Protein AF-0000000086882515 (afdb_homodimer)

Sequence (528 aa):
MVYIVIAMYSEALPIIKNFNLKKENNVYIGENIRLIITGIGKINSAIETTKLLMKYKPKENDIIINLGTCGTKLKKYKDGDIFLCNKILDHDSKKIYYLDMLLSTEFKEGSIETFSKVVTEKNEVKENLVDMESSGFYKAAINFFEQHKIFLLKIVSDHLTDDISKEEIIDFIEMNIEKIKNFIDKVKNIEIKEIFTKEEKIYIEKICEDLNFSVTQKRKIINTFKYSKLKNGKIFKLPNLIDIPKNKVERKKIFEKLEQELLKMVYIVIAMYSEALPIIKNFNLKKENNVYIGENIRLIITGIGKINSAIETTKLLMKYKPKENDIIINLGTCGTKLKKYKDGDIFLCNKILDHDSKKIYYLDMLLSTEFKEGSIETFSKVVTEKNEVKENLVDMESSGFYKAAINFFEQHKIFLLKIVSDHLTDDISKEEIIDFIEMNIEKIKNFIDKVKNIEIKEIFTKEEKIYIEKICEDLNFSVTQKRKIINTFKYSKLKNGKIFKLPNLIDIPKNKVERKKIFEKLEQELLK

Organism: NCBI:txid2108365

Foldseek 3Di:
DEEEEEADPLLCVLVCVVQVFDDDPQWTDHPQYIYHHQHFAAQSLLVVLLVSCVVPPDDQLYFYEYEFAWAFQDPVDDFLAKEKEAKEAELPVRDIDGAADLDDAPHHYWYEYAYGDQFQDPVSDDTGIYGGHVVSNCVNCVVRYPRHRYIYMYGYHYNSDPDGDSNSRNVSSNVCVVSVVVVVVVSSVVSVPPLDDPVRVVVLVVLCVLLVDDPVLSVVLVVLQSSLCSVVVHGDDDPCPVPSDPDNVVSVVVSVVSSVVSVD/DEEEEEADPLLCVLVCVVQVFDDDPQWTDHPQYIYHHQHFAAQSLLVVLLVSCVVPPDDQLYFYEYEFAWAFQDPVDDFLAKEKEAKEAELPVRDIDGAADLDDAPHHYWYEYAYGDQFQDPVSDDTGIYGGHVVSNCVNCVVRYPRHRYIYMYGYHYNSDPDGDSVSRNVSSNVCVVSVVVVVVVSSVVSVPPLADPVRVVVLVVLCVLLVDDPVLSVVLVVLQSSLCSVVVHGDDDPCPVPSDPDNVVSVVVSVVSSVVSVD

Nearest PDB structures (foldseek):
  4qas-assembly1_B-2  TM=7.406E-01  e=3.221E-10  Chlamydia trachomatis L2/434/Bu
  4qfb-assembly3_B  TM=7.613E-01  e=2.686E-09  Chlamydia trachomatis L2/434/Bu
  4qaq-assembly1_B  TM=6.956E-01  e=1.984E-09  Chlamydia trachomatis L2/434/Bu
  4qaq-assembly1_A  TM=7.436E-01  e=1.222E-08  Chlamydia trachomatis L2/434/Bu
  4qat-assembly1_A  TM=7.383E-01  e=1.298E-08  Chlamydia trachomatis L2/434/Bu

InterPro domains:
  IPR000845 Nucleoside phosphorylase domain [PF01048] (24-93)
  IPR035994 Nucleoside phosphorylase superfamily [G3DSA:3.40.50.1580] (1-190)
  IPR035994 Nucleoside phosphorylase superfamily [SSF53167] (4-165)
  IPR049539 Spore photoproduct lyase [PTHR37822] (1-123)

Solvent-accessible surface area (backbone atoms only — not comparable to full-atom values): 28092 Å² total; per-residue (Å²): 84,37,37,37,42,24,40,42,65,48,58,39,47,49,53,36,64,75,59,61,41,42,82,54,95,80,29,31,39,36,96,53,36,43,34,37,67,35,38,80,32,23,59,38,20,11,32,44,49,37,51,53,43,69,72,68,51,75,55,91,80,32,38,39,33,40,42,44,66,26,29,23,77,53,80,89,61,51,73,46,44,49,28,42,43,40,32,36,33,27,63,73,58,66,48,75,47,78,39,58,75,67,65,92,62,93,51,45,72,41,34,32,27,20,34,63,54,90,65,65,58,63,88,79,58,86,48,57,26,35,38,33,32,61,50,23,35,48,65,31,46,56,78,76,39,60,59,79,37,46,45,40,41,38,25,29,65,37,70,32,58,94,75,76,50,60,64,57,44,29,49,39,47,49,76,42,44,66,62,50,52,50,48,54,52,50,56,58,47,50,75,67,47,66,81,50,47,77,68,48,43,50,50,51,49,48,52,35,60,66,54,62,50,50,75,68,48,41,53,51,50,51,50,38,43,47,48,18,20,55,69,66,70,43,65,81,75,73,73,84,64,73,72,61,63,91,47,72,71,53,38,51,52,48,50,53,48,48,53,53,60,36,72,99,83,36,36,38,43,24,41,41,66,47,58,39,46,49,54,36,62,75,60,62,40,42,81,54,96,78,28,30,40,36,95,54,35,42,33,37,68,36,38,81,30,24,58,36,21,12,32,45,48,36,51,52,44,70,72,68,53,76,56,91,80,32,36,38,33,42,44,42,68,23,27,23,77,53,80,89,61,51,75,45,44,50,28,41,41,38,33,38,34,27,63,73,60,64,48,75,47,78,40,57,75,67,66,92,64,94,51,46,73,39,35,32,27,21,32,64,55,91,65,62,58,63,87,78,59,85,48,56,25,35,40,32,31,60,51,23,36,49,65,31,46,57,77,75,40,58,59,79,37,45,45,39,40,36,27,29,66,37,69,33,58,92,76,74,51,61,66,55,45,29,49,39,46,51,77,39,43,66,61,51,53,50,48,54,51,49,54,56,47,51,74,66,47,66,82,50,47,73,67,48,45,51,51,51,50,48,51,36,59,65,53,61,50,49,75,68,50,40,52,51,50,52,50,38,43,49,48,18,21,56,69,66,72,43,65,79,75,72,82,77,67,72,70,62,61,90,46,73,70,53,39,54,51,49,50,52,48,49,53,53,59,35,70,100

pLDDT: mean 86.62, std 15.32, range [45.28, 98.94]

Secondary structure (DSSP, 8-state):
-EEEEES-HHHHHHHHHHTT-EEETTEEE-SSEEEEE--SSHHHHHHHHHHHHHHH---TT-EEEEEEEEEES-TTS-TT-EEEEEEEEETTT--EEE----S--SSEEEEEEE-SS----GGG--SSEEESSHHHHHHHHTTTS-GGGEEEEEEEEESS-S---HHHHHHHHHHTHHHHHHHHHHHHHHHHS-SS-HHHHHHHHHHHHHTT--HHHHHHHHHHHHHHHHHHSS----S-TTS--SSHHHHHHHHHHHHHHHT-/-EEEEES-HHHHHHHHHHTT-EEETTEEE-SSEEEEE--SSHHHHHHHHHHHHHHH---TT-EEEEEEEEEES-TTS-TT-EEEEEEEEETTT--EEE----S--SSEEEEEEE-SS----GGG--SSEEESSHHHHHHHHTTTS-GGGEEEEEEEEESS-S---HHHHHHHHHHTHHHHHHHHHHHHHHHHS-SS-HHHHHHHHHHHHHTT--HHHHHHHHHHHHHHHHHHSS----SSTTS--SSHHHHHHHHHHHHHHHT-

Radius of gyration: 26.42 Å; Cα contacts (8 Å, |Δi|>4): 941; chains: 2; bounding box: 51×74×66 Å

Structure (mmCIF, N/CA/C/O backbone):
data_AF-0000000086882515-model_v1
#
loop_
_entity.id
_entity.type
_entity.pdbx_description
1 polymer 'Nucleoside phosphorylase domain-containing protein'
#
loop_
_atom_site.group_PDB
_atom_site.id
_atom_site.type_symbol
_atom_site.label_atom_id
_atom_site.label_alt_id
_atom_site.label_comp_id
_atom_site.label_asym_id
_atom_site.label_entity_id
_atom_site.label_seq_id
_atom_site.pdbx_PDB_ins_code
_atom_site.Cartn_x
_atom_site.Cartn_y
_atom_site.Cartn_z
_atom_site.occupancy
_atom_site.B_iso_or_equiv
_atom_site.auth_seq_id
_atom_site.auth_comp_id
_atom_site.auth_asym_id
_atom_site.auth_atom_id
_atom_site.pdbx_PDB_model_num
ATOM 1 N N . MET A 1 1 ? -13.305 -19.844 -1.964 1 94.62 1 MET A N 1
ATOM 2 C CA . MET A 1 1 ? -13.094 -18.781 -2.951 1 94.62 1 MET A CA 1
ATOM 3 C C . MET A 1 1 ? -11.609 -18.609 -3.246 1 94.62 1 MET A C 1
ATOM 5 O O . MET A 1 1 ? -10.766 -18.875 -2.389 1 94.62 1 MET A O 1
ATOM 9 N N . VAL A 1 2 ? -11.32 -18.312 -4.457 1 97.69 2 VAL A N 1
ATOM 10 C CA . VAL A 1 2 ? -9.961 -18 -4.871 1 97.69 2 VAL A CA 1
ATOM 11 C C . VAL A 1 2 ? -9.867 -16.531 -5.266 1 97.69 2 VAL A C 1
ATOM 13 O O . VAL A 1 2 ? -10.594 -16.078 -6.156 1 97.69 2 VAL A O 1
ATOM 16 N N . TYR A 1 3 ? -9 -15.836 -4.59 1 98.75 3 TYR A N 1
ATOM 17 C CA . TYR A 1 3 ? -8.711 -14.453 -4.957 1 98.75 3 TYR A CA 1
ATOM 18 C C . TYR A 1 3 ? -7.465 -14.375 -5.828 1 98.75 3 TYR A C 1
ATOM 20 O O . TYR A 1 3 ? -6.441 -14.992 -5.516 1 98.75 3 TYR A O 1
ATOM 28 N N . ILE A 1 4 ? -7.566 -13.695 -6.91 1 98.88 4 ILE A N 1
ATOM 29 C CA . ILE A 1 4 ? -6.438 -13.547 -7.824 1 98.88 4 ILE A CA 1
ATOM 30 C C . ILE A 1 4 ? -6.121 -12.07 -8.016 1 98.88 4 ILE A C 1
ATOM 32 O O . ILE A 1 4 ? -7.008 -11.273 -8.336 1 98.88 4 ILE A O 1
ATOM 36 N N . VAL A 1 5 ? -4.879 -11.672 -7.844 1 98.94 5 VAL A N 1
ATOM 37 C CA . VAL A 1 5 ? -4.41 -10.289 -7.961 1 98.94 5 VAL A CA 1
ATOM 38 C C . VAL A 1 5 ? -3.402 -10.188 -9.102 1 98.94 5 VAL A C 1
ATOM 40 O O . VAL A 1 5 ? -2.365 -10.852 -9.086 1 98.94 5 VAL A O 1
ATOM 43 N N . ILE A 1 6 ? -3.713 -9.367 -10.078 1 98.94 6 ILE A N 1
ATOM 44 C CA . ILE A 1 6 ? -2.904 -9.234 -11.281 1 98.94 6 ILE A CA 1
ATOM 45 C C . ILE A 1 6 ? -2.67 -7.758 -11.586 1 98.94 6 ILE A C 1
ATOM 47 O O . ILE A 1 6 ? -3.537 -6.922 -11.328 1 98.94 6 ILE A O 1
ATOM 51 N N . ALA A 1 7 ? -1.502 -7.445 -12.164 1 98.69 7 ALA A N 1
ATOM 52 C CA . ALA A 1 7 ? -1.146 -6.039 -12.328 1 98.69 7 ALA A CA 1
ATOM 53 C C . ALA A 1 7 ? -1.688 -5.488 -13.641 1 98.69 7 ALA A C 1
ATOM 55 O O . ALA A 1 7 ? -2.186 -4.363 -13.695 1 98.69 7 ALA A O 1
ATOM 56 N N . MET A 1 8 ? -1.694 -6.277 -14.672 1 98.38 8 MET A N 1
ATOM 57 C CA . MET A 1 8 ? -1.971 -5.746 -16 1 98.38 8 MET A CA 1
ATOM 58 C C . MET A 1 8 ? -3.129 -6.492 -16.656 1 98.38 8 MET A C 1
ATOM 60 O O . MET A 1 8 ? -3.256 -7.707 -16.516 1 98.38 8 MET A O 1
ATOM 64 N N . TYR A 1 9 ? -3.828 -5.793 -17.469 1 98.38 9 TYR A N 1
ATOM 65 C CA . TYR A 1 9 ? -4.945 -6.402 -18.188 1 98.38 9 TYR A CA 1
ATOM 66 C C . TYR A 1 9 ? -4.465 -7.516 -19.109 1 98.38 9 TYR A C 1
ATOM 68 O O . TYR A 1 9 ? -5.117 -8.555 -19.219 1 98.38 9 TYR A O 1
ATOM 76 N N . SER A 1 10 ? -3.379 -7.301 -19.812 1 98.62 10 SER A N 1
ATOM 77 C CA . SER A 1 10 ? -2.828 -8.32 -20.703 1 98.62 10 SER A CA 1
ATOM 78 C C . SER A 1 10 ? -2.555 -9.617 -19.938 1 98.62 10 SER A C 1
ATOM 80 O O . SER A 1 10 ? -2.658 -10.703 -20.516 1 98.62 10 SER A O 1
ATOM 82 N N . GLU A 1 11 ? -2.174 -9.508 -18.688 1 98.62 11 GLU A N 1
ATOM 83 C CA . GLU A 1 11 ? -1.968 -10.68 -17.844 1 98.62 11 GLU A CA 1
ATOM 84 C C . GLU A 1 11 ? -3.297 -11.312 -17.438 1 98.62 11 GLU A C 1
ATOM 86 O O . GLU A 1 11 ? -3.4 -12.539 -17.328 1 98.62 11 GLU A O 1
ATOM 91 N N . ALA A 1 12 ? -4.262 -10.516 -17.234 1 98.81 12 ALA A N 1
ATOM 92 C CA . ALA A 1 12 ? -5.543 -10.945 -16.688 1 98.81 12 ALA A CA 1
ATOM 93 C C . ALA A 1 12 ? -6.43 -11.562 -17.766 1 98.81 12 ALA A C 1
ATOM 95 O O . ALA A 1 12 ? -7.254 -12.43 -17.484 1 98.81 12 ALA A O 1
ATOM 96 N N . LEU A 1 13 ? -6.254 -11.1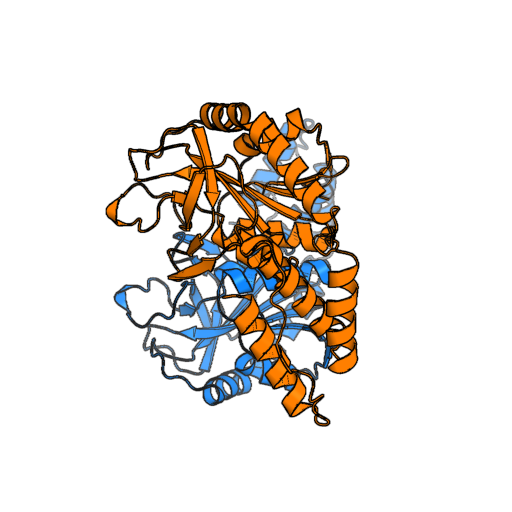48 -18.969 1 98.69 13 LEU A N 1
ATOM 97 C CA . LEU A 1 13 ? -7.164 -11.469 -20.062 1 98.69 13 LEU A CA 1
ATOM 98 C C . LEU A 1 13 ? -7.316 -12.977 -20.219 1 98.69 13 LEU A C 1
ATOM 100 O O . LEU A 1 13 ? -8.438 -13.492 -20.25 1 98.69 13 LEU A O 1
ATOM 104 N N . PRO A 1 14 ? -6.219 -13.734 -20.328 1 98.75 14 PRO A N 1
ATOM 105 C CA . PRO A 1 14 ? -6.379 -15.188 -20.453 1 98.75 14 PRO A CA 1
ATOM 106 C C . PRO A 1 14 ? -7.121 -15.805 -19.281 1 98.75 14 PRO A C 1
ATOM 108 O O . PRO A 1 14 ? -7.867 -16.781 -19.453 1 98.75 14 PRO A O 1
ATOM 111 N N . ILE A 1 15 ? -6.91 -15.273 -18.094 1 98.75 15 ILE A N 1
ATOM 112 C CA . ILE A 1 15 ? -7.574 -15.789 -16.891 1 98.75 15 ILE A CA 1
ATOM 113 C C . ILE A 1 15 ? -9.07 -15.484 -16.969 1 98.75 15 ILE A C 1
ATOM 115 O O . ILE A 1 15 ? -9.898 -16.359 -16.719 1 98.75 15 ILE A O 1
ATOM 119 N N . ILE A 1 16 ? -9.367 -14.25 -17.266 1 98.75 16 ILE A N 1
ATOM 120 C CA . ILE A 1 16 ? -10.75 -13.797 -17.375 1 98.75 16 ILE A CA 1
ATOM 121 C C . ILE A 1 16 ? -11.5 -14.68 -18.359 1 98.75 16 ILE A C 1
ATOM 123 O O . ILE A 1 16 ? -12.609 -15.148 -18.078 1 98.75 16 ILE A O 1
ATOM 127 N N . LYS A 1 17 ? -10.906 -14.922 -19.5 1 98.44 17 LYS A N 1
ATOM 128 C CA . LYS A 1 17 ? -11.539 -15.695 -20.562 1 98.44 17 LYS A CA 1
ATOM 129 C C . LYS A 1 17 ? -11.719 -17.156 -20.156 1 98.44 17 LYS A C 1
ATOM 131 O O . LYS A 1 17 ? -12.805 -17.719 -20.281 1 98.44 17 LYS A O 1
ATOM 136 N N . ASN A 1 18 ? -10.742 -17.75 -19.641 1 98 18 ASN A N 1
ATOM 137 C CA . ASN A 1 18 ? -10.734 -19.188 -19.391 1 98 18 ASN A CA 1
ATOM 138 C C . ASN A 1 18 ? -11.555 -19.547 -18.156 1 98 18 ASN A C 1
ATOM 140 O O . ASN A 1 18 ? -12.023 -20.688 -18.047 1 98 18 ASN A O 1
ATOM 144 N N . PHE A 1 19 ? -11.727 -18.609 -17.266 1 97.81 19 PHE A N 1
ATOM 145 C CA . PHE A 1 19 ? -12.539 -18.859 -16.078 1 97.81 19 PHE A CA 1
ATOM 146 C C . PHE A 1 19 ? -13.906 -18.203 -16.219 1 97.81 19 PHE A C 1
ATOM 148 O O . PHE A 1 19 ? -14.688 -18.188 -15.258 1 97.81 19 PHE A O 1
ATOM 155 N N . ASN A 1 20 ? -14.188 -17.594 -17.328 1 97.81 20 ASN A N 1
ATOM 156 C CA . ASN A 1 20 ? -15.469 -16.969 -17.641 1 97.81 20 ASN A CA 1
ATOM 157 C C . ASN A 1 20 ? -15.852 -15.945 -16.578 1 97.81 20 ASN A C 1
ATOM 159 O O . ASN A 1 20 ? -16.969 -15.992 -16.031 1 97.81 20 ASN A O 1
ATOM 163 N N . LEU A 1 21 ? -15 -15.023 -16.328 1 98.56 21 LEU A N 1
ATOM 164 C CA . LEU A 1 21 ? -15.25 -14 -15.312 1 98.56 21 LEU A CA 1
ATOM 165 C C . LEU A 1 21 ? -15.977 -12.805 -15.914 1 98.56 21 LEU A C 1
ATOM 167 O O . LEU A 1 21 ? -15.742 -12.445 -17.078 1 98.56 21 LEU A O 1
ATOM 171 N N . LYS A 1 22 ? -16.766 -12.156 -15.086 1 98.38 22 LYS A N 1
ATOM 172 C CA . LYS A 1 22 ? -17.5 -10.961 -15.484 1 98.38 22 LYS A CA 1
ATOM 173 C C . LYS A 1 22 ? -17.125 -9.758 -14.625 1 98.38 22 LYS A C 1
ATOM 175 O O . LYS A 1 22 ? -17 -9.883 -13.398 1 98.38 22 LYS A O 1
ATOM 180 N N . LYS A 1 23 ? -16.984 -8.68 -15.273 1 97.75 23 LYS A N 1
ATOM 181 C CA . LYS A 1 23 ? -16.578 -7.477 -14.562 1 97.75 23 LYS A CA 1
ATOM 182 C C . LYS A 1 23 ? -17.75 -6.863 -13.797 1 97.75 23 LYS A C 1
ATOM 184 O O . LYS A 1 23 ? -18.812 -6.621 -14.367 1 97.75 23 LYS A O 1
ATOM 189 N N . GLU A 1 24 ? -17.578 -6.688 -12.516 1 95.56 24 GLU A N 1
ATOM 190 C CA . GLU A 1 24 ? -18.516 -5.98 -11.648 1 95.56 24 GLU A CA 1
ATOM 191 C C . GLU A 1 24 ? -17.781 -5 -10.734 1 95.56 24 GLU A C 1
ATOM 193 O O . GLU A 1 24 ? -17.047 -5.41 -9.836 1 95.56 24 GLU A O 1
ATOM 198 N N . ASN A 1 25 ? -18 -3.717 -10.789 1 91.19 25 ASN A N 1
ATOM 199 C CA . ASN A 1 25 ? -17.406 -2.688 -9.945 1 91.19 25 ASN A CA 1
ATOM 200 C C . ASN A 1 25 ? -15.883 -2.842 -9.859 1 91.19 25 ASN A C 1
ATOM 202 O O . ASN A 1 25 ? -15.32 -2.869 -8.766 1 91.19 25 ASN A O 1
ATOM 206 N N . ASN A 1 26 ? -15.156 -3.098 -10.867 1 93.56 26 ASN A N 1
ATOM 207 C CA . ASN A 1 26 ? -13.703 -3.121 -11.023 1 93.56 26 ASN A CA 1
ATOM 208 C C . ASN A 1 26 ? -13.117 -4.461 -10.594 1 93.56 26 ASN A C 1
ATOM 210 O O . ASN A 1 26 ? -11.906 -4.582 -10.414 1 93.56 26 ASN A O 1
ATOM 214 N N . VAL A 1 27 ? -14.023 -5.371 -10.289 1 98.38 27 VAL A N 1
ATOM 215 C CA . VAL A 1 27 ? -13.586 -6.727 -9.953 1 98.38 27 VAL A CA 1
ATOM 216 C C . VAL A 1 27 ? -14.188 -7.719 -10.945 1 98.38 27 VAL A C 1
ATOM 218 O O . VAL A 1 27 ? -15.352 -7.578 -11.352 1 98.38 27 VAL A O 1
ATOM 221 N N . TYR A 1 28 ? -13.398 -8.672 -11.383 1 98.81 28 TYR A N 1
ATOM 222 C CA . TYR A 1 28 ? -13.898 -9.75 -12.227 1 98.81 28 TYR A CA 1
ATOM 223 C C . TYR A 1 28 ? -14.367 -10.93 -11.391 1 98.81 28 TYR A C 1
ATOM 225 O O . TYR A 1 28 ? -13.602 -11.477 -10.586 1 98.81 28 TYR A O 1
ATOM 233 N N . ILE A 1 29 ? -15.57 -11.273 -11.609 1 98.5 29 ILE A N 1
ATOM 234 C CA . ILE A 1 29 ? -16.219 -12.227 -10.719 1 98.5 29 ILE A CA 1
ATOM 235 C C . ILE A 1 29 ? -16.578 -13.492 -11.484 1 98.5 29 ILE A C 1
ATOM 237 O O . ILE A 1 29 ? -17.156 -13.43 -12.57 1 98.5 29 ILE A O 1
ATOM 241 N N . GLY A 1 30 ? -16.172 -14.602 -10.953 1 97.56 30 GLY A N 1
ATOM 242 C CA . GLY A 1 30 ? -16.609 -15.922 -11.359 1 97.56 30 GLY A CA 1
ATOM 243 C C . GLY A 1 30 ? -17.297 -16.688 -10.234 1 97.56 30 GLY A C 1
ATOM 244 O O . GLY A 1 30 ? -17.641 -16.109 -9.203 1 97.56 30 GLY A O 1
ATOM 245 N N . GLU A 1 31 ? -17.641 -17.922 -10.398 1 93.88 31 GLU A N 1
ATOM 246 C CA . GLU A 1 31 ? -18.312 -18.719 -9.375 1 93.88 31 GLU A CA 1
ATOM 247 C C . GLU A 1 31 ? -17.484 -18.797 -8.094 1 93.88 31 GLU A C 1
ATOM 249 O O . GLU A 1 31 ? -18 -18.531 -7.008 1 93.88 31 GLU A O 1
ATOM 254 N N . ASN A 1 32 ? -16.281 -19.062 -8.219 1 95.19 32 ASN A N 1
ATOM 255 C CA . ASN A 1 32 ? -15.422 -19.203 -7.043 1 95.19 32 ASN A CA 1
ATOM 256 C C . ASN A 1 32 ? -14.133 -18.406 -7.188 1 95.19 32 ASN A C 1
ATOM 258 O O . ASN A 1 32 ? -13.102 -18.766 -6.609 1 95.19 32 ASN A O 1
ATOM 262 N N . ILE A 1 33 ? -14.195 -17.359 -8.008 1 98.12 33 ILE A N 1
ATOM 263 C CA . ILE A 1 33 ? -12.992 -16.578 -8.25 1 98.12 33 ILE A CA 1
ATOM 264 C C . ILE A 1 33 ? -13.32 -15.086 -8.156 1 98.12 33 ILE A C 1
ATOM 266 O O . ILE A 1 33 ? -14.352 -14.633 -8.664 1 98.12 33 ILE A O 1
ATOM 270 N N . ARG A 1 34 ? -12.555 -14.328 -7.473 1 98.75 34 ARG A N 1
ATOM 271 C CA . ARG A 1 34 ? -12.516 -12.867 -7.5 1 98.75 34 ARG A CA 1
ATOM 272 C C . ARG A 1 34 ? -11.156 -12.367 -7.969 1 98.75 34 ARG A C 1
ATOM 274 O O . ARG A 1 34 ? -10.133 -12.648 -7.344 1 98.75 34 ARG A O 1
ATOM 281 N N . LEU A 1 35 ? -11.148 -11.672 -9.094 1 98.88 35 LEU A N 1
ATOM 282 C CA . LEU A 1 35 ? -9.906 -11.195 -9.695 1 98.88 35 LEU A CA 1
ATOM 283 C C . LEU A 1 35 ? -9.883 -9.672 -9.766 1 98.88 35 LEU A C 1
ATOM 285 O O . LEU A 1 35 ? -10.875 -9.047 -10.156 1 98.88 35 LEU A O 1
ATOM 289 N N . ILE A 1 36 ? -8.812 -9.078 -9.391 1 98.88 36 ILE A N 1
ATOM 290 C CA . ILE A 1 36 ? -8.664 -7.633 -9.492 1 98.88 36 ILE A CA 1
ATOM 291 C C . ILE A 1 36 ? -7.398 -7.297 -10.273 1 98.88 36 ILE A C 1
ATOM 293 O O . ILE A 1 36 ? -6.387 -7.992 -10.164 1 98.88 36 ILE A O 1
ATOM 297 N N . ILE A 1 37 ? -7.473 -6.293 -11.055 1 98.81 37 ILE A N 1
ATOM 298 C CA . ILE A 1 37 ? -6.324 -5.711 -11.742 1 98.81 37 ILE A CA 1
ATOM 299 C C . ILE A 1 37 ? -5.832 -4.484 -10.977 1 98.81 37 ILE A C 1
ATOM 301 O O . ILE A 1 37 ? -6.566 -3.506 -10.828 1 98.81 37 ILE A O 1
ATOM 305 N N . THR A 1 38 ? -4.594 -4.508 -10.578 1 98.56 38 THR A N 1
ATOM 306 C CA . THR A 1 38 ? -4.137 -3.545 -9.586 1 98.56 38 THR A CA 1
ATOM 307 C C . THR A 1 38 ? -3.424 -2.373 -10.258 1 98.56 38 THR A C 1
ATOM 309 O O . THR A 1 38 ? -3.258 -1.312 -9.648 1 98.56 38 THR A O 1
ATOM 312 N N . GLY A 1 39 ? -2.986 -2.564 -11.469 1 97.88 39 GLY A N 1
ATOM 313 C CA . GLY A 1 39 ? -1.975 -1.662 -11.992 1 97.88 39 GLY A CA 1
ATOM 314 C C . GLY A 1 39 ? -0.572 -1.997 -11.523 1 97.88 39 GLY A C 1
ATOM 315 O O . GLY A 1 39 ? -0.396 -2.746 -10.562 1 97.88 39 GLY A O 1
ATOM 316 N N . ILE A 1 40 ? 0.385 -1.381 -12.109 1 97.94 40 ILE A N 1
ATOM 317 C CA . ILE A 1 40 ? 1.779 -1.741 -11.883 1 97.94 40 ILE A CA 1
ATOM 318 C C . ILE A 1 40 ? 2.283 -1.063 -10.609 1 97.94 40 ILE A C 1
ATOM 320 O O . ILE A 1 40 ? 1.967 0.1 -10.352 1 97.94 40 ILE A O 1
ATOM 324 N N . GLY A 1 41 ? 3.027 -1.82 -9.828 1 98.38 41 GLY A N 1
ATOM 325 C CA . GLY A 1 41 ? 3.695 -1.249 -8.672 1 98.38 41 GLY A CA 1
ATOM 326 C C . GLY A 1 41 ? 3.283 -1.899 -7.363 1 98.38 41 GLY A C 1
ATOM 327 O O . GLY A 1 41 ? 2.111 -2.234 -7.172 1 98.38 41 GLY A O 1
ATOM 328 N N . LYS A 1 42 ? 4.246 -1.956 -6.43 1 98.56 42 LYS A N 1
ATOM 329 C CA . LYS A 1 42 ? 3.986 -2.674 -5.188 1 98.56 42 LYS A CA 1
ATOM 330 C C . LYS A 1 42 ? 3.014 -1.901 -4.301 1 98.56 42 LYS A C 1
ATOM 332 O O . LYS A 1 42 ? 2.227 -2.502 -3.564 1 98.56 42 LYS A O 1
ATOM 337 N N . ILE A 1 43 ? 2.971 -0.547 -4.402 1 98.69 43 ILE A N 1
ATOM 338 C CA . ILE A 1 43 ? 2.018 0.211 -3.6 1 98.69 43 ILE A CA 1
ATOM 339 C C . ILE A 1 43 ? 0.608 0.017 -4.152 1 98.69 43 ILE A C 1
ATOM 341 O O . ILE A 1 43 ? -0.336 -0.217 -3.395 1 98.69 43 ILE A O 1
ATOM 345 N N . ASN A 1 44 ? 0.47 0.098 -5.469 1 98.5 44 ASN A N 1
ATOM 346 C CA . ASN A 1 44 ? -0.817 -0.198 -6.086 1 98.5 44 ASN A CA 1
ATOM 347 C C . ASN A 1 44 ? -1.294 -1.606 -5.742 1 98.5 44 ASN A C 1
ATOM 349 O O . ASN A 1 44 ? -2.465 -1.808 -5.414 1 98.5 44 ASN A O 1
ATOM 353 N N . SER A 1 45 ? -0.373 -2.5 -5.863 1 98.88 45 SER A N 1
ATOM 354 C CA . SER A 1 45 ? -0.686 -3.889 -5.535 1 98.88 45 SER A CA 1
ATOM 355 C C . SER A 1 45 ? -1.206 -4.016 -4.109 1 98.88 45 SER A C 1
ATOM 357 O O . SER A 1 45 ? -2.197 -4.707 -3.863 1 98.88 45 SER A O 1
ATOM 359 N N . ALA A 1 46 ? -0.563 -3.375 -3.182 1 98.88 46 ALA A N 1
ATOM 360 C CA . ALA A 1 46 ? -0.973 -3.402 -1.78 1 98.88 46 ALA A CA 1
ATOM 361 C C . ALA A 1 46 ? -2.363 -2.797 -1.602 1 98.88 46 ALA A C 1
ATOM 363 O O . ALA A 1 46 ? -3.217 -3.379 -0.928 1 98.88 46 ALA A O 1
ATOM 364 N N . ILE A 1 47 ? -2.607 -1.676 -2.256 1 98.88 47 ILE A N 1
ATOM 365 C CA . ILE A 1 47 ? -3.857 -0.941 -2.104 1 98.88 47 ILE A CA 1
ATOM 366 C C . ILE A 1 47 ? -5.016 -1.771 -2.656 1 98.88 47 ILE A C 1
ATOM 368 O O . ILE A 1 47 ? -6.004 -2.012 -1.96 1 98.88 47 ILE A O 1
ATOM 372 N N . GLU A 1 48 ? -4.848 -2.205 -3.867 1 98.81 48 GLU A N 1
ATOM 373 C CA . GLU A 1 48 ? -5.945 -2.9 -4.531 1 98.81 48 GLU A CA 1
ATOM 374 C C . GLU A 1 48 ? -6.203 -4.262 -3.891 1 98.81 48 GLU A C 1
ATOM 376 O O . GLU A 1 48 ? -7.348 -4.707 -3.811 1 98.81 48 GLU A O 1
ATOM 381 N N . THR A 1 49 ? -5.121 -4.938 -3.467 1 98.88 49 THR A N 1
ATOM 382 C CA . THR A 1 49 ? -5.297 -6.172 -2.715 1 98.88 49 THR A CA 1
ATOM 383 C C . THR A 1 49 ? -6.105 -5.922 -1.444 1 98.88 49 THR A C 1
ATOM 385 O O . THR A 1 49 ? -7.043 -6.664 -1.144 1 98.88 49 THR A O 1
ATOM 388 N N . THR A 1 50 ? -5.746 -4.906 -0.744 1 98.88 50 THR A N 1
ATOM 389 C CA . THR A 1 50 ? -6.449 -4.551 0.484 1 98.88 50 THR A CA 1
ATOM 390 C C . THR A 1 50 ? -7.922 -4.254 0.2 1 98.88 50 THR A C 1
ATOM 392 O O . THR A 1 50 ? -8.805 -4.738 0.909 1 98.88 50 THR A O 1
ATOM 395 N N . LYS A 1 51 ? -8.18 -3.48 -0.873 1 98.62 51 LYS A N 1
ATOM 396 C CA . LYS A 1 51 ? -9.555 -3.172 -1.238 1 98.62 51 LYS A CA 1
ATOM 397 C C . LYS A 1 51 ? -10.352 -4.445 -1.499 1 98.62 51 LYS A C 1
ATOM 399 O O . LYS A 1 51 ? -11.477 -4.594 -1.005 1 98.62 51 LYS A O 1
ATOM 404 N N . LEU A 1 52 ? -9.75 -5.281 -2.273 1 98.75 52 LEU A N 1
ATOM 405 C CA . LEU A 1 52 ? -10.391 -6.539 -2.635 1 98.75 52 LEU A CA 1
ATOM 406 C C . LEU A 1 52 ? -10.773 -7.336 -1.39 1 98.75 52 LEU A C 1
ATOM 408 O O . LEU A 1 52 ? -11.906 -7.793 -1.263 1 98.75 52 LEU A O 1
ATOM 412 N N . LEU A 1 53 ? -9.867 -7.414 -0.473 1 98.62 53 LEU A N 1
ATOM 413 C CA . LEU A 1 53 ? -10.031 -8.297 0.679 1 98.62 53 LEU A CA 1
ATOM 414 C C . LEU A 1 53 ? 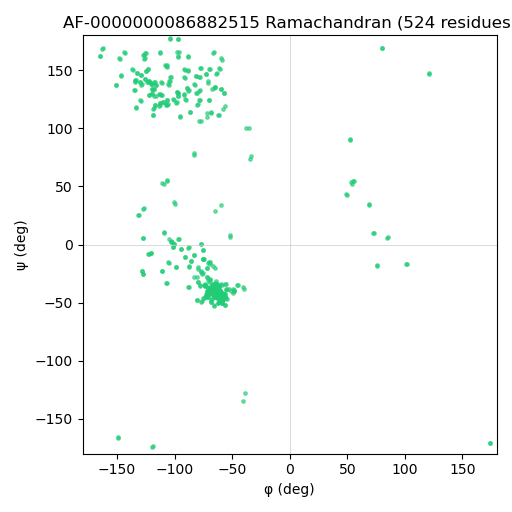-10.945 -7.66 1.72 1 98.62 53 LEU A C 1
ATOM 416 O O . LEU A 1 53 ? -11.672 -8.367 2.43 1 98.62 53 LEU A O 1
ATOM 420 N N . MET A 1 54 ? -10.906 -6.352 1.807 1 98 54 MET A N 1
ATOM 421 C CA . MET A 1 54 ? -11.852 -5.656 2.678 1 98 54 MET A CA 1
ATOM 422 C C . MET A 1 54 ? -13.273 -5.797 2.154 1 98 54 MET A C 1
ATOM 424 O O . MET A 1 54 ? -14.219 -5.871 2.939 1 98 54 MET A O 1
ATOM 428 N N . LYS A 1 55 ? -13.414 -5.812 0.873 1 97.44 55 LYS A N 1
ATOM 429 C CA . LYS A 1 55 ? -14.727 -5.863 0.243 1 97.44 55 LYS A CA 1
ATOM 430 C C . LYS A 1 55 ? -15.359 -7.246 0.398 1 97.44 55 LYS A C 1
ATOM 432 O O . LYS A 1 55 ? -16.547 -7.359 0.735 1 97.44 55 LYS A O 1
ATOM 437 N N . TYR A 1 56 ? -14.578 -8.312 0.181 1 97.12 56 TYR A N 1
ATOM 438 C CA . TYR A 1 56 ? -15.172 -9.648 0.082 1 97.12 56 TYR A CA 1
ATOM 439 C C . TYR A 1 56 ? -14.906 -10.453 1.346 1 97.12 56 TYR A C 1
ATOM 441 O O . TYR A 1 56 ? -15.547 -11.484 1.578 1 97.12 56 TYR A O 1
ATOM 449 N N . LYS A 1 57 ? -13.992 -10.055 2.174 1 96.19 57 LYS A N 1
ATOM 450 C CA . LYS A 1 57 ? -13.703 -10.664 3.471 1 96.19 57 LYS A CA 1
ATOM 451 C C . LYS A 1 57 ? -13.477 -12.164 3.336 1 96.19 57 LYS A C 1
ATOM 453 O O . LYS A 1 57 ? -14.375 -12.961 3.6 1 96.19 57 LYS A O 1
ATOM 458 N N . PRO A 1 58 ? -12.328 -12.57 3.135 1 95.75 58 PRO A N 1
ATOM 459 C CA . PRO A 1 58 ? -12.023 -13.984 2.898 1 95.75 58 PRO A CA 1
ATOM 460 C C . PRO A 1 58 ? -12.406 -14.875 4.074 1 95.75 58 PRO A C 1
ATOM 462 O O . PRO A 1 58 ? -12.367 -14.438 5.227 1 95.75 58 PRO A O 1
ATOM 465 N N . LYS A 1 59 ? -12.703 -16.062 3.766 1 92.06 59 LYS A N 1
ATOM 466 C CA . LYS A 1 59 ? -13.039 -17.094 4.754 1 92.06 59 LYS A CA 1
ATOM 467 C C . LYS A 1 59 ? -11.883 -18.062 4.953 1 92.06 59 LYS A C 1
ATOM 469 O O . LYS A 1 59 ? -10.852 -17.953 4.277 1 92.06 59 LYS A O 1
ATOM 474 N N . GLU A 1 60 ? -12.055 -18.906 5.781 1 84.75 60 GLU A N 1
ATOM 475 C CA . GLU A 1 60 ? -10.992 -19.797 6.254 1 84.75 60 GLU A CA 1
ATOM 476 C C . GLU A 1 60 ? -10.445 -20.656 5.121 1 84.75 60 GLU A C 1
ATOM 478 O O . GLU A 1 60 ? -9.242 -20.891 5.043 1 84.75 60 GLU A O 1
ATOM 483 N N . ASN A 1 61 ? -11.273 -21.078 4.199 1 87.31 61 ASN A N 1
ATOM 484 C CA . ASN A 1 61 ? -10.828 -21.984 3.152 1 87.31 61 ASN A CA 1
ATOM 485 C C . ASN A 1 61 ? -10.461 -21.234 1.876 1 87.31 61 ASN A C 1
ATOM 487 O O . ASN A 1 61 ? -10.102 -21.844 0.87 1 87.31 61 ASN A O 1
ATOM 491 N N . ASP A 1 62 ? -10.508 -19.969 1.96 1 95 62 ASP A N 1
ATOM 492 C CA . ASP A 1 62 ? -10.156 -19.172 0.795 1 95 62 ASP A CA 1
ATOM 493 C C . ASP A 1 62 ? -8.641 -19.094 0.613 1 95 62 ASP A C 1
ATOM 495 O O . ASP A 1 62 ? -7.883 -19.312 1.564 1 95 62 ASP A O 1
ATOM 499 N N . ILE A 1 63 ? -8.219 -18.938 -0.596 1 94.81 63 ILE A N 1
ATOM 500 C CA . ILE A 1 63 ? -6.809 -18.719 -0.899 1 94.81 63 ILE A CA 1
ATOM 501 C C . ILE A 1 63 ? -6.645 -17.469 -1.757 1 94.81 63 ILE A C 1
ATOM 503 O O . ILE A 1 63 ? -7.609 -16.984 -2.352 1 94.81 63 ILE A O 1
ATOM 507 N N . ILE A 1 64 ? -5.418 -16.969 -1.802 1 97.88 64 ILE A N 1
ATOM 508 C CA . ILE A 1 64 ? -5.141 -15.805 -2.635 1 97.88 64 ILE A CA 1
ATOM 509 C C . ILE A 1 64 ? -3.852 -16.031 -3.426 1 97.88 64 ILE A C 1
ATOM 511 O O . ILE A 1 64 ? -2.889 -16.609 -2.906 1 97.88 64 ILE A O 1
ATOM 515 N N . ILE A 1 65 ? -3.893 -15.594 -4.672 1 98.38 65 ILE A N 1
ATOM 516 C CA . ILE A 1 65 ? -2.777 -15.797 -5.594 1 98.38 65 ILE A CA 1
ATOM 517 C C . ILE A 1 65 ? -2.404 -14.469 -6.25 1 98.38 65 ILE A C 1
ATOM 519 O O . ILE A 1 65 ? -3.268 -13.773 -6.789 1 98.38 65 ILE A O 1
ATOM 523 N N . ASN A 1 66 ? -1.195 -14.062 -6.133 1 98.88 66 ASN A N 1
ATOM 524 C CA . ASN A 1 66 ? -0.65 -13.062 -7.051 1 98.88 66 ASN A CA 1
ATOM 525 C C . ASN A 1 66 ? -0.088 -13.711 -8.312 1 98.88 66 ASN A C 1
ATOM 527 O O . ASN A 1 66 ? 0.851 -14.508 -8.242 1 98.88 66 ASN A O 1
ATOM 531 N N . LEU A 1 67 ? -0.694 -13.438 -9.359 1 98.81 67 LEU A N 1
ATOM 532 C CA . LEU A 1 67 ? -0.323 -14.008 -10.648 1 98.81 67 LEU A CA 1
ATOM 533 C C . LEU A 1 67 ? 0.143 -12.922 -11.609 1 98.81 67 LEU A C 1
ATOM 535 O O . LEU A 1 67 ? -0.462 -11.852 -11.688 1 98.81 67 LEU A O 1
ATOM 539 N N . GLY A 1 68 ? 1.211 -13.203 -12.32 1 98.44 68 GLY A N 1
ATOM 540 C CA . GLY A 1 68 ? 1.706 -12.25 -13.305 1 98.44 68 GLY A CA 1
ATOM 541 C C . GLY A 1 68 ? 3.027 -12.664 -13.922 1 98.44 68 GLY A C 1
ATOM 542 O O . GLY A 1 68 ? 3.479 -13.797 -13.734 1 98.44 68 GLY A O 1
ATOM 543 N N . THR A 1 69 ? 3.627 -11.742 -14.688 1 98.25 69 THR A N 1
ATOM 544 C CA . THR A 1 69 ? 4.906 -12.008 -15.336 1 98.25 69 THR A CA 1
ATOM 545 C C . THR A 1 69 ? 6.059 -11.438 -14.508 1 98.25 69 THR A C 1
ATOM 547 O O . THR A 1 69 ? 5.84 -10.617 -13.609 1 98.25 69 THR A O 1
ATOM 550 N N . CYS A 1 70 ? 7.227 -11.945 -14.797 1 98.12 70 CYS A N 1
ATOM 551 C CA . CYS A 1 70 ? 8.438 -11.523 -14.109 1 98.12 70 CYS A CA 1
ATOM 552 C C . CYS A 1 70 ? 9.648 -11.586 -15.047 1 98.12 70 CYS A C 1
ATOM 554 O O . CYS A 1 70 ? 9.578 -12.195 -16.109 1 98.12 70 CYS A O 1
ATOM 556 N N . GLY A 1 71 ? 10.672 -10.844 -14.664 1 97.62 71 GLY A N 1
ATOM 557 C CA . GLY A 1 71 ? 11.961 -10.969 -15.328 1 97.62 71 GLY A CA 1
ATOM 558 C C . GLY A 1 71 ? 12.922 -11.891 -14.594 1 97.62 71 GLY A C 1
ATOM 559 O O . GLY A 1 71 ? 12.688 -12.25 -13.438 1 97.62 71 GLY A O 1
ATOM 560 N N . THR A 1 72 ? 13.984 -12.289 -15.281 1 97.75 72 THR A N 1
ATOM 561 C CA . THR A 1 72 ? 15.031 -13.086 -14.648 1 97.75 72 THR A CA 1
ATOM 562 C C . THR A 1 72 ? 16.391 -12.742 -15.234 1 97.75 72 THR A C 1
ATOM 564 O O . THR A 1 72 ? 16.5 -12.383 -16.406 1 97.75 72 THR A O 1
ATOM 567 N N . LYS A 1 73 ? 17.359 -12.805 -14.391 1 94.75 73 LYS A N 1
ATOM 568 C CA . LYS A 1 73 ? 18.719 -12.617 -14.867 1 94.75 73 LYS A CA 1
ATOM 569 C C . LYS A 1 73 ? 19.359 -13.945 -15.25 1 94.75 73 LYS A C 1
ATOM 571 O O . LYS A 1 73 ? 20.453 -13.969 -15.836 1 94.75 73 LYS A O 1
ATOM 576 N N . LEU A 1 74 ? 18.719 -15.008 -14.898 1 95.62 74 LEU A N 1
ATOM 577 C CA . LEU A 1 74 ? 19.312 -16.328 -15.086 1 95.62 74 LEU A CA 1
ATOM 578 C C . LEU A 1 74 ? 18.984 -16.875 -16.469 1 95.62 74 LEU A C 1
ATOM 580 O O . LEU A 1 74 ? 17.812 -17.047 -16.828 1 95.62 74 LEU A O 1
ATOM 584 N N . LYS A 1 75 ? 19.953 -17.359 -17.141 1 94.31 75 LYS A N 1
ATOM 585 C CA . LYS A 1 75 ? 19.812 -17.812 -18.516 1 94.31 75 LYS A CA 1
ATOM 586 C C . LYS A 1 75 ? 19.188 -19.203 -18.562 1 94.31 75 LYS A C 1
ATOM 588 O O . LYS A 1 75 ? 18.625 -19.594 -19.594 1 94.31 75 LYS A O 1
ATOM 593 N N . LYS A 1 76 ? 19.234 -19.891 -17.516 1 96.06 76 LYS A N 1
ATOM 594 C CA . LYS A 1 76 ? 18.734 -21.25 -17.5 1 96.06 76 LYS A CA 1
ATOM 595 C C . LYS A 1 76 ? 17.203 -21.281 -17.562 1 96.06 76 LYS A C 1
ATOM 597 O O . LYS A 1 76 ? 16.609 -22.328 -17.859 1 96.06 76 LYS A O 1
ATOM 602 N N . TYR A 1 77 ? 16.625 -20.219 -17.219 1 96.88 77 TYR A N 1
ATOM 603 C CA . TYR A 1 77 ? 15.18 -20.141 -17.297 1 96.88 77 TYR A CA 1
ATOM 604 C C . TYR A 1 77 ? 14.719 -19.609 -18.641 1 96.88 77 TYR A C 1
ATOM 606 O O . TYR A 1 77 ? 15.344 -18.719 -19.219 1 96.88 77 TYR A O 1
ATOM 614 N N . LYS A 1 78 ? 13.578 -20.172 -19.141 1 96.25 78 LYS A N 1
ATOM 615 C CA . LYS A 1 78 ? 13.055 -19.781 -20.438 1 96.25 78 LYS A CA 1
ATOM 616 C C . LYS A 1 78 ? 11.797 -18.922 -20.297 1 96.25 78 LYS A C 1
ATOM 618 O O . LYS A 1 78 ? 11.07 -19.031 -19.297 1 96.25 78 LYS A O 1
ATOM 623 N N . ASP A 1 79 ? 11.617 -18.141 -21.344 1 96.31 79 ASP A N 1
ATOM 624 C CA . ASP A 1 79 ? 10.344 -17.438 -21.391 1 96.31 79 ASP A CA 1
ATOM 625 C C . ASP A 1 79 ? 9.172 -18.422 -21.344 1 96.31 79 ASP A C 1
ATOM 627 O O . ASP A 1 79 ? 9.188 -19.453 -22.016 1 96.31 79 ASP A O 1
ATOM 631 N N . GLY A 1 80 ? 8.258 -18.109 -20.453 1 97.38 80 GLY A N 1
ATOM 632 C CA . GLY A 1 80 ? 7.109 -19 -20.328 1 97.38 80 GLY A CA 1
ATOM 633 C C . GLY A 1 80 ? 7.203 -19.938 -19.141 1 97.38 80 GLY A C 1
ATOM 634 O O . GLY A 1 80 ? 6.207 -20.531 -18.719 1 97.38 80 GLY A O 1
ATOM 635 N N . ASP A 1 81 ? 8.422 -20.078 -18.609 1 97.88 81 ASP A N 1
ATOM 636 C CA . ASP A 1 81 ? 8.555 -20.891 -17.406 1 97.88 81 ASP A CA 1
ATOM 637 C C . ASP A 1 81 ? 7.707 -20.312 -16.266 1 97.88 81 ASP A C 1
ATOM 639 O O . ASP A 1 81 ? 7.73 -19.109 -16.016 1 97.88 81 ASP A O 1
ATOM 643 N N . ILE A 1 82 ? 6.98 -21.203 -15.602 1 98.25 82 ILE A N 1
ATOM 644 C CA . ILE A 1 82 ? 6.137 -20.75 -14.5 1 98.25 82 ILE A CA 1
ATOM 645 C C . ILE A 1 82 ? 6.773 -21.156 -13.172 1 98.25 82 ILE A C 1
ATOM 647 O O . ILE A 1 82 ? 7.293 -22.266 -13.031 1 98.25 82 ILE A O 1
ATOM 651 N N . PHE A 1 83 ? 6.734 -20.25 -12.234 1 97.56 83 PHE A N 1
ATOM 652 C CA . PHE A 1 83 ? 7.352 -20.422 -10.93 1 97.56 83 PHE A CA 1
ATOM 653 C C . PHE A 1 83 ? 6.32 -20.281 -9.812 1 97.56 83 PHE A C 1
ATOM 655 O O . PHE A 1 83 ? 5.434 -19.438 -9.891 1 97.56 83 PHE A O 1
ATOM 662 N N . LEU A 1 84 ? 6.449 -21.094 -8.82 1 96.62 84 LEU A N 1
ATOM 663 C CA . LEU A 1 84 ? 5.902 -20.859 -7.492 1 96.62 84 LEU A CA 1
ATOM 664 C C . LEU A 1 84 ? 6.953 -20.234 -6.578 1 96.62 84 LEU A C 1
ATOM 666 O O . LEU A 1 84 ? 7.918 -20.906 -6.195 1 96.62 84 LEU A O 1
ATOM 670 N N . CYS A 1 85 ? 6.754 -19 -6.258 1 96.88 85 CYS A N 1
ATOM 671 C CA . CYS A 1 85 ? 7.785 -18.297 -5.496 1 96.88 85 CYS A CA 1
ATOM 672 C C . CYS A 1 85 ? 7.73 -18.688 -4.023 1 96.88 85 CYS A C 1
ATOM 674 O O . CYS A 1 85 ? 6.645 -18.828 -3.453 1 96.88 85 CYS A O 1
ATOM 676 N N . ASN A 1 86 ? 8.914 -18.766 -3.408 1 93.44 86 ASN A N 1
ATOM 677 C CA . ASN A 1 86 ? 8.977 -19.188 -2.014 1 93.44 86 ASN A CA 1
ATOM 678 C C . ASN A 1 86 ? 9.609 -18.109 -1.131 1 93.44 86 ASN A C 1
ATOM 680 O O . ASN A 1 86 ? 9.656 -18.25 0.092 1 93.44 86 ASN A O 1
ATOM 684 N N . LYS A 1 87 ? 10.117 -17.094 -1.734 1 96.31 87 LYS A N 1
ATOM 685 C CA . LYS A 1 87 ? 10.781 -16.016 -1.025 1 96.31 87 LYS A CA 1
ATOM 686 C C . LYS A 1 87 ? 10.641 -14.688 -1.779 1 96.31 87 LYS A C 1
ATOM 688 O O . LYS A 1 87 ? 10.781 -14.648 -3.004 1 96.31 87 LYS A O 1
ATOM 693 N N . ILE A 1 88 ? 10.367 -13.648 -1.032 1 98.62 88 ILE A N 1
ATOM 694 C CA . ILE A 1 88 ? 10.273 -12.305 -1.596 1 98.62 88 ILE A CA 1
ATOM 695 C C . ILE A 1 88 ? 11.312 -11.398 -0.938 1 98.62 88 ILE A C 1
ATOM 697 O O . ILE A 1 88 ? 11.43 -11.367 0.289 1 98.62 88 ILE A O 1
ATOM 701 N N . LEU A 1 89 ? 12.047 -10.719 -1.731 1 98.69 89 LEU A N 1
ATOM 702 C CA . LEU A 1 89 ? 12.906 -9.625 -1.283 1 98.69 89 LEU A CA 1
ATOM 703 C C . LEU A 1 89 ? 12.422 -8.289 -1.827 1 98.69 89 LEU A C 1
ATOM 705 O O . LEU A 1 89 ? 12.281 -8.125 -3.041 1 98.69 89 LEU A O 1
ATOM 709 N N . ASP A 1 90 ? 12.086 -7.395 -0.982 1 98.69 90 ASP A N 1
ATOM 710 C CA . ASP A 1 90 ? 11.852 -6.023 -1.431 1 98.69 90 ASP A CA 1
ATOM 711 C C . ASP A 1 90 ? 13.164 -5.273 -1.619 1 98.69 90 ASP A C 1
ATOM 713 O O . ASP A 1 90 ? 13.906 -5.047 -0.656 1 98.69 90 ASP A O 1
ATOM 717 N N . HIS A 1 91 ? 13.391 -4.832 -2.76 1 98.38 91 HIS A N 1
ATOM 718 C CA . HIS A 1 91 ? 14.672 -4.234 -3.107 1 98.38 91 HIS A CA 1
ATOM 719 C C . HIS A 1 91 ? 14.914 -2.957 -2.312 1 98.38 91 HIS A C 1
ATOM 721 O O . HIS A 1 91 ? 16.047 -2.682 -1.904 1 98.38 91 HIS A O 1
ATOM 727 N N . ASP A 1 92 ? 13.938 -2.238 -2.158 1 97.38 92 ASP A N 1
ATOM 728 C CA . ASP A 1 92 ? 14.078 -0.897 -1.6 1 97.38 92 ASP A CA 1
ATOM 729 C C . ASP A 1 92 ? 14.18 -0.943 -0.077 1 97.38 92 ASP A C 1
ATOM 731 O O . ASP A 1 92 ? 15.047 -0.302 0.513 1 97.38 92 ASP A O 1
ATOM 735 N N . SER A 1 93 ? 13.281 -1.681 0.529 1 96.94 93 SER A N 1
ATOM 736 C CA . SER A 1 93 ? 13.25 -1.729 1.987 1 96.94 93 SER A CA 1
ATOM 737 C C . SER A 1 93 ? 14.188 -2.807 2.525 1 96.94 93 SER A C 1
ATOM 739 O O . SER A 1 93 ? 14.492 -2.832 3.719 1 96.94 93 SER A O 1
ATOM 741 N N . LYS A 1 94 ? 14.586 -3.77 1.726 1 97.19 94 LYS A N 1
ATOM 742 C CA . LYS A 1 94 ? 15.469 -4.891 2.037 1 97.19 94 LYS A CA 1
ATOM 743 C C . LYS A 1 94 ? 14.766 -5.922 2.91 1 97.19 94 LYS A C 1
ATOM 745 O O . LYS A 1 94 ? 15.391 -6.855 3.41 1 97.19 94 LYS A O 1
ATOM 750 N N . LYS A 1 95 ? 13.5 -5.758 3.07 1 97 95 LYS A N 1
ATOM 751 C CA . LYS A 1 95 ? 12.75 -6.738 3.84 1 97 95 LYS A CA 1
ATOM 752 C C . LYS A 1 95 ? 12.578 -8.039 3.059 1 97 95 LYS A C 1
ATOM 754 O O . LYS A 1 95 ? 12.406 -8.016 1.837 1 97 95 LYS A O 1
ATOM 759 N N . ILE A 1 96 ? 12.57 -9.164 3.824 1 96.94 96 ILE A N 1
ATOM 760 C CA . ILE A 1 96 ? 12.438 -10.492 3.236 1 96.94 96 ILE A CA 1
ATOM 761 C C . ILE A 1 96 ? 11.188 -11.172 3.787 1 96.94 96 ILE A C 1
ATOM 763 O O . ILE A 1 96 ? 10.906 -11.094 4.984 1 96.94 96 ILE A O 1
ATOM 767 N N . TYR A 1 97 ? 10.422 -11.75 2.883 1 95.88 97 TYR A N 1
ATOM 768 C CA . TYR A 1 97 ? 9.242 -12.531 3.248 1 95.88 97 TYR A CA 1
ATOM 769 C C . TYR A 1 97 ? 9.336 -13.945 2.688 1 95.88 97 TYR A C 1
ATOM 771 O O . TYR A 1 97 ? 9.711 -14.133 1.528 1 95.88 97 TYR A O 1
ATOM 779 N N . TYR A 1 98 ? 8.922 -14.891 3.498 1 91.75 98 TYR A N 1
ATOM 780 C CA . TYR A 1 98 ? 8.93 -16.281 3.055 1 91.75 98 TYR A CA 1
ATOM 781 C C . TYR A 1 98 ? 7.512 -16.812 2.871 1 91.75 98 TYR A C 1
ATOM 783 O O . TYR A 1 98 ? 6.602 -16.422 3.605 1 91.75 98 TYR A O 1
ATOM 791 N N . LEU A 1 99 ? 7.355 -17.547 1.834 1 91.06 99 LEU A N 1
ATOM 792 C CA . LEU A 1 99 ? 6.078 -18.203 1.573 1 91.06 99 LEU A CA 1
ATOM 793 C C . LEU A 1 99 ? 6.168 -19.703 1.844 1 91.06 99 LEU A C 1
ATOM 795 O O . LEU A 1 99 ? 7.242 -20.297 1.726 1 91.06 99 LEU A O 1
ATOM 799 N N . ASP A 1 100 ? 5.031 -20.219 2.172 1 77.12 100 ASP A N 1
ATOM 800 C CA . ASP A 1 100 ? 4.984 -21.641 2.504 1 77.12 100 ASP A CA 1
ATOM 801 C C . ASP A 1 100 ? 4.938 -22.5 1.242 1 77.12 100 ASP A C 1
ATOM 803 O O . ASP A 1 100 ? 4.277 -22.141 0.266 1 77.12 100 ASP A O 1
ATOM 807 N N . MET A 1 101 ? 5.809 -23.5 1.199 1 69 101 MET A N 1
ATOM 808 C CA . MET A 1 101 ? 5.867 -24.422 0.067 1 69 101 MET A CA 1
ATOM 809 C C . MET A 1 101 ? 5.297 -25.781 0.443 1 69 101 MET A C 1
ATOM 811 O O . MET A 1 101 ? 5.949 -26.812 0.246 1 69 101 MET A O 1
ATOM 815 N N . LEU A 1 102 ? 4.23 -25.812 0.865 1 62.69 102 LEU A N 1
ATOM 816 C CA . LEU A 1 102 ? 3.74 -27.078 1.387 1 62.69 102 LEU A CA 1
ATOM 817 C C . LEU A 1 102 ? 3.201 -27.953 0.262 1 62.69 102 LEU A C 1
ATOM 819 O O . LEU A 1 102 ? 2.953 -29.141 0.463 1 62.69 102 LEU A O 1
ATOM 823 N N . LEU A 1 103 ? 3.115 -27.359 -0.867 1 66.12 103 LEU A N 1
ATOM 824 C CA . LEU A 1 103 ? 2.492 -28.125 -1.947 1 66.12 103 LEU A CA 1
ATOM 825 C C . LEU A 1 103 ? 3.537 -28.578 -2.957 1 66.12 103 LEU A C 1
ATOM 827 O O . LEU A 1 103 ? 4.414 -27.812 -3.352 1 66.12 103 LEU A O 1
ATOM 831 N N . SER A 1 104 ? 3.607 -29.859 -3.111 1 70.19 104 SER A N 1
ATOM 832 C CA . SER A 1 104 ? 4.379 -30.344 -4.254 1 70.19 104 SER A CA 1
ATOM 833 C C . SER A 1 104 ? 3.68 -30 -5.57 1 70.19 104 SER A C 1
ATOM 835 O O . SER A 1 104 ? 2.518 -30.359 -5.77 1 70.19 104 SER A O 1
ATOM 837 N N . THR A 1 105 ? 4.344 -29.156 -6.277 1 77.31 105 THR A N 1
ATOM 838 C CA . THR A 1 105 ? 3.756 -28.781 -7.559 1 77.31 105 THR A CA 1
ATOM 839 C C . THR A 1 105 ? 4.742 -29.016 -8.695 1 77.31 105 THR A C 1
ATOM 841 O O . THR A 1 105 ? 5.902 -29.359 -8.461 1 77.31 105 THR A O 1
ATOM 844 N N . GLU A 1 106 ? 4.195 -29 -9.883 1 84.81 106 GLU A N 1
ATOM 845 C CA . GLU A 1 106 ? 5.023 -29.125 -11.078 1 84.81 106 GLU A CA 1
ATOM 846 C C . GLU A 1 106 ? 5.746 -27.812 -11.391 1 84.81 106 GLU A C 1
ATOM 848 O O . GLU A 1 106 ? 6.539 -27.75 -12.336 1 84.81 106 GLU A O 1
ATOM 853 N N . PHE A 1 107 ? 5.555 -26.844 -10.625 1 93.06 107 PHE A N 1
ATOM 854 C CA . PHE A 1 107 ? 6.137 -25.531 -10.883 1 93.06 107 PHE A CA 1
ATOM 855 C C . PHE A 1 107 ? 7.586 -25.484 -10.406 1 93.06 107 PHE A C 1
ATOM 857 O O . PHE A 1 107 ? 7.949 -26.156 -9.438 1 93.06 107 PHE A O 1
ATOM 864 N N . LYS A 1 108 ? 8.352 -24.75 -11.18 1 94.31 108 LYS A N 1
ATOM 865 C CA . LYS A 1 108 ? 9.656 -24.391 -10.641 1 94.31 108 LYS A CA 1
ATOM 866 C C . LYS A 1 108 ? 9.516 -23.516 -9.398 1 94.31 108 LYS A C 1
ATOM 868 O O . LYS A 1 108 ? 8.531 -22.797 -9.25 1 94.31 108 LYS A O 1
ATOM 873 N N . GLU A 1 109 ? 10.438 -23.672 -8.5 1 93.75 109 GLU A N 1
ATOM 874 C CA . GLU A 1 109 ? 10.469 -22.828 -7.309 1 93.75 109 GLU A CA 1
ATOM 875 C C . GLU A 1 109 ? 11.57 -21.781 -7.41 1 93.75 109 GLU A C 1
ATOM 877 O O . GLU A 1 109 ? 12.656 -22.047 -7.93 1 93.75 109 GLU A O 1
ATOM 882 N N . GLY A 1 110 ? 11.266 -20.578 -6.938 1 94.94 110 GLY A N 1
ATOM 883 C CA . GLY A 1 110 ? 12.281 -19.547 -6.984 1 94.94 110 GLY A CA 1
ATOM 884 C C . GLY A 1 110 ? 11.953 -18.344 -6.102 1 94.94 110 GLY A C 1
ATOM 885 O O . GLY A 1 110 ? 10.828 -18.219 -5.609 1 94.94 110 GLY A O 1
ATOM 886 N N . SER A 1 111 ? 13 -17.562 -5.816 1 97.75 111 SER A N 1
ATOM 887 C CA . SER A 1 111 ? 12.859 -16.312 -5.066 1 97.75 111 SER A CA 1
ATOM 888 C C . SER A 1 111 ? 12.641 -15.125 -6 1 97.75 111 SER A C 1
ATOM 890 O O . SER A 1 111 ? 13.109 -15.133 -7.141 1 97.75 111 SER A O 1
ATOM 892 N N . ILE A 1 112 ? 11.953 -14.18 -5.496 1 98.75 112 ILE A N 1
ATOM 893 C CA . ILE A 1 112 ? 11.633 -13.031 -6.34 1 98.75 112 ILE A CA 1
ATOM 894 C C . ILE A 1 112 ? 11.984 -11.742 -5.613 1 98.75 112 ILE A C 1
ATOM 896 O O . ILE A 1 112 ? 11.797 -11.625 -4.402 1 98.75 112 ILE A O 1
ATOM 900 N N . GLU A 1 113 ? 12.539 -10.797 -6.359 1 98.81 113 GLU A N 1
ATOM 901 C CA . GLU A 1 113 ? 12.898 -9.469 -5.863 1 98.81 113 GLU A CA 1
ATOM 902 C C . GLU A 1 113 ? 11.984 -8.398 -6.453 1 98.81 113 GLU A C 1
ATOM 904 O O . GLU A 1 113 ? 11.859 -8.281 -7.676 1 98.81 113 GLU A O 1
ATOM 909 N N . THR A 1 114 ? 11.344 -7.672 -5.609 1 98.88 114 THR A N 1
ATOM 910 C CA . THR A 1 114 ? 10.398 -6.652 -6.047 1 98.88 114 THR A CA 1
ATOM 911 C C . THR A 1 114 ? 11.062 -5.277 -6.078 1 98.88 114 THR A C 1
ATOM 913 O O . THR A 1 114 ? 11.641 -4.836 -5.082 1 98.88 114 THR A O 1
ATOM 916 N N . PHE A 1 115 ? 10.945 -4.605 -7.207 1 98.31 115 PHE A N 1
ATOM 917 C CA . PHE A 1 115 ? 11.5 -3.27 -7.41 1 98.31 115 PHE A CA 1
ATOM 918 C C . PHE A 1 115 ? 10.383 -2.242 -7.574 1 98.31 115 PHE A C 1
ATOM 920 O O . PHE A 1 115 ? 9.219 -2.604 -7.77 1 98.31 115 PHE A O 1
ATOM 927 N N . SER A 1 116 ? 10.805 -0.979 -7.457 1 97.75 116 SER A N 1
ATOM 928 C CA . SER A 1 116 ? 9.859 0.114 -7.672 1 97.75 116 SER A CA 1
ATOM 929 C C . SER A 1 116 ? 9.922 0.62 -9.109 1 97.75 116 SER A C 1
ATOM 931 O O . SER A 1 116 ? 9.172 1.524 -9.484 1 97.75 116 SER A O 1
ATOM 933 N N . LYS A 1 117 ? 10.812 0.074 -9.836 1 94.69 117 LYS A N 1
ATOM 934 C CA . LYS A 1 117 ? 11.008 0.442 -11.234 1 94.69 117 LYS A CA 1
ATOM 935 C C . LYS A 1 117 ? 11.375 -0.774 -12.078 1 94.69 117 LYS A C 1
ATOM 937 O O . LYS A 1 117 ? 11.703 -1.833 -11.539 1 94.69 117 LYS A O 1
ATOM 942 N N . VAL A 1 118 ? 11.273 -0.604 -13.383 1 93.88 118 VAL A N 1
ATOM 943 C CA . VAL A 1 118 ? 11.734 -1.646 -14.297 1 93.88 118 VAL A CA 1
ATOM 944 C C . VAL A 1 118 ? 13.242 -1.823 -14.164 1 93.88 118 VAL A C 1
ATOM 946 O O . VAL A 1 118 ? 13.984 -0.842 -14.078 1 93.88 118 VAL A O 1
ATOM 949 N N . VAL A 1 119 ? 13.641 -3.053 -14.117 1 94.12 119 VAL A N 1
ATOM 950 C CA . VAL A 1 119 ? 15.055 -3.34 -13.922 1 94.12 119 VAL A CA 1
ATOM 951 C C . VAL A 1 119 ? 15.641 -3.947 -15.195 1 94.12 119 VAL A C 1
ATOM 953 O O . VAL A 1 119 ? 15.109 -4.934 -15.719 1 94.12 119 VAL A O 1
ATOM 956 N N . THR A 1 120 ? 16.734 -3.35 -15.625 1 92.06 120 THR A N 1
ATOM 957 C CA . THR A 1 120 ? 17.406 -3.859 -16.812 1 92.06 120 THR A CA 1
ATOM 958 C C . THR A 1 120 ? 18.859 -4.223 -16.5 1 92.06 120 THR A C 1
ATOM 960 O O . THR A 1 120 ? 19.531 -4.832 -17.328 1 92.06 120 THR A O 1
ATOM 963 N N . GLU A 1 121 ? 19.266 -3.881 -15.375 1 92.19 121 GLU A N 1
ATOM 964 C CA . GLU A 1 121 ? 20.656 -4.145 -14.992 1 92.19 121 GLU A CA 1
ATOM 965 C C . GLU A 1 121 ? 20.766 -5.379 -14.102 1 92.19 121 GLU A C 1
ATOM 967 O O . GLU A 1 121 ? 20.281 -5.371 -12.969 1 92.19 121 GLU A O 1
ATOM 972 N N . LYS A 1 122 ? 21.547 -6.262 -14.516 1 91.75 122 LYS A N 1
ATOM 973 C CA . LYS A 1 122 ? 21.672 -7.543 -13.82 1 91.75 122 LYS A CA 1
ATOM 974 C C . LYS A 1 122 ? 22.344 -7.367 -12.461 1 91.75 122 LYS A C 1
ATOM 976 O O . LYS A 1 122 ? 22.016 -8.078 -11.508 1 91.75 122 LYS A O 1
ATOM 981 N N . ASN A 1 123 ? 23.188 -6.418 -12.383 1 92.81 123 ASN A N 1
ATOM 982 C CA . ASN A 1 123 ? 23.984 -6.238 -11.18 1 92.81 123 ASN A CA 1
ATOM 983 C C . ASN A 1 123 ? 23.125 -5.762 -10.008 1 92.81 123 ASN A C 1
ATOM 985 O O . ASN A 1 123 ? 23.531 -5.879 -8.852 1 92.81 123 ASN A O 1
ATOM 989 N N . GLU A 1 124 ? 21.984 -5.285 -10.211 1 93.06 124 GLU A N 1
ATOM 990 C CA . GLU A 1 124 ? 21.094 -4.789 -9.164 1 93.06 124 GLU A CA 1
ATOM 991 C C . GLU A 1 124 ? 20.266 -5.922 -8.555 1 93.06 124 GLU A C 1
ATOM 993 O O . GLU A 1 124 ? 19.688 -5.766 -7.48 1 93.06 124 GLU A O 1
ATOM 998 N N . VAL A 1 125 ? 20.281 -7.035 -9.25 1 96.69 125 VAL A N 1
ATOM 999 C CA . VAL A 1 125 ? 19.359 -8.109 -8.906 1 96.69 125 VAL A CA 1
ATOM 1000 C C . VAL A 1 125 ? 20.062 -9.141 -8.039 1 96.69 125 VAL A C 1
ATOM 1002 O O . VAL A 1 125 ? 21.141 -9.625 -8.375 1 96.69 125 VAL A O 1
ATOM 1005 N N . LYS A 1 126 ? 19.438 -9.531 -6.93 1 96.88 126 LYS A N 1
ATOM 1006 C CA . LYS A 1 126 ? 20.016 -10.516 -6.004 1 96.88 126 LYS A CA 1
ATOM 1007 C C . LYS A 1 126 ? 19.281 -11.852 -6.113 1 96.88 126 LYS A C 1
ATOM 1009 O O . LYS A 1 126 ? 19.891 -12.906 -5.949 1 96.88 126 LYS A O 1
ATOM 1014 N N . GLU A 1 127 ? 18.016 -11.781 -6.391 1 97.69 127 GLU A N 1
ATOM 1015 C CA . GLU A 1 127 ? 17.188 -12.977 -6.383 1 97.69 127 GLU A CA 1
ATOM 1016 C C . GLU A 1 127 ? 17.031 -13.547 -7.789 1 97.69 127 GLU A C 1
ATOM 1018 O O . GLU A 1 127 ? 17.531 -12.984 -8.758 1 97.69 127 GLU A O 1
ATOM 1023 N N . ASN A 1 128 ? 16.297 -14.758 -7.906 1 97.38 128 ASN A N 1
ATOM 1024 C CA . ASN A 1 128 ? 16.156 -15.469 -9.172 1 97.38 128 ASN A CA 1
ATOM 1025 C C . ASN A 1 128 ? 15.281 -14.688 -10.156 1 97.38 128 ASN A C 1
ATOM 1027 O O . ASN A 1 128 ? 15.586 -14.641 -11.352 1 97.38 128 ASN A O 1
ATOM 1031 N N . LEU A 1 129 ? 14.281 -14.086 -9.617 1 98.38 129 LEU A N 1
ATOM 1032 C CA . LEU A 1 129 ? 13.273 -13.398 -10.422 1 98.38 129 LEU A CA 1
ATOM 1033 C C . LEU A 1 129 ? 13.102 -11.953 -9.953 1 98.38 129 LEU A C 1
ATOM 1035 O O . LEU A 1 129 ? 13.492 -11.609 -8.836 1 98.38 129 LEU A O 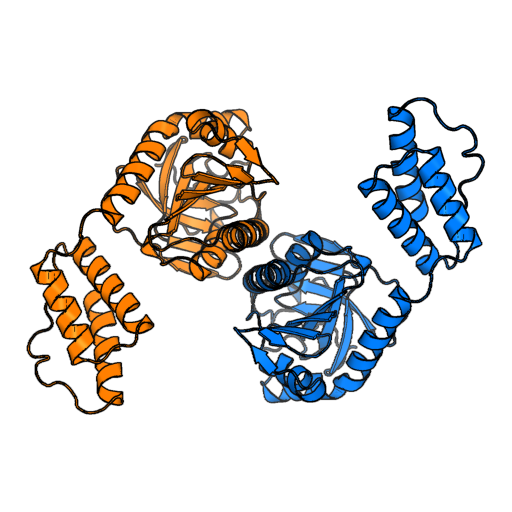1
ATOM 1039 N N . VAL A 1 130 ? 12.531 -11.117 -10.875 1 98.5 130 VAL A N 1
ATOM 1040 C CA . VAL A 1 130 ? 12.273 -9.734 -10.5 1 98.5 130 VAL A CA 1
ATOM 1041 C C . VAL A 1 130 ? 10.867 -9.328 -10.922 1 98.5 130 VAL A C 1
ATOM 1043 O O . VAL A 1 130 ? 10.375 -9.766 -11.961 1 98.5 130 VAL A O 1
ATOM 1046 N N . ASP A 1 131 ? 10.203 -8.578 -10.133 1 98.25 131 ASP A N 1
ATOM 1047 C CA . ASP A 1 131 ? 8.945 -7.953 -10.508 1 98.25 131 ASP A CA 1
ATOM 1048 C C . ASP A 1 131 ? 8.758 -6.617 -9.797 1 98.25 131 ASP A C 1
ATOM 1050 O O . ASP A 1 131 ? 9.727 -6.027 -9.305 1 98.25 131 ASP A O 1
ATOM 1054 N N . MET A 1 132 ? 7.438 -6.137 -9.875 1 98.38 132 MET A N 1
ATOM 1055 C CA . MET A 1 132 ? 7.195 -4.828 -9.273 1 98.38 132 MET A CA 1
ATOM 1056 C C . MET A 1 132 ? 6.023 -4.891 -8.297 1 98.38 132 MET A C 1
ATOM 1058 O O . MET A 1 132 ? 5.598 -3.863 -7.77 1 98.38 132 MET A O 1
ATOM 1062 N N . GLU A 1 133 ? 5.469 -6.109 -8.031 1 98.69 133 GLU A N 1
ATOM 1063 C CA . GLU A 1 133 ? 4.203 -6.117 -7.301 1 98.69 133 GLU A CA 1
ATOM 1064 C C . GLU A 1 133 ? 4.281 -7.031 -6.078 1 98.69 133 GLU A C 1
ATOM 1066 O O . GLU A 1 133 ? 3.543 -6.844 -5.109 1 98.69 133 GLU A O 1
ATOM 1071 N N . SER A 1 134 ? 5.078 -7.996 -6 1 98.88 134 SER A N 1
ATOM 1072 C CA . SER A 1 134 ? 4.961 -9.141 -5.105 1 98.88 134 SER A CA 1
ATOM 1073 C C . SER A 1 134 ? 5.043 -8.719 -3.645 1 98.88 134 SER A C 1
ATOM 1075 O O . SER A 1 134 ? 4.266 -9.195 -2.811 1 98.88 134 SER A O 1
ATOM 1077 N N . SER A 1 135 ? 6.016 -7.863 -3.348 1 98.81 135 SER A N 1
ATOM 1078 C CA . SER A 1 135 ? 6.188 -7.48 -1.949 1 98.81 135 SER A CA 1
ATOM 1079 C C . SER A 1 135 ? 4.965 -6.738 -1.424 1 98.81 135 SER A C 1
ATOM 1081 O O . SER A 1 135 ? 4.531 -6.973 -0.293 1 98.81 135 SER A O 1
ATOM 1083 N N . GLY A 1 136 ? 4.395 -5.828 -2.234 1 98.88 136 GLY A N 1
ATOM 1084 C CA . GLY A 1 136 ? 3.18 -5.125 -1.852 1 98.88 136 GLY A CA 1
ATOM 1085 C C . GLY A 1 136 ? 1.987 -6.043 -1.674 1 98.88 136 GLY A C 1
ATOM 1086 O O . GLY A 1 136 ? 1.229 -5.906 -0.712 1 98.88 136 GLY A O 1
ATOM 1087 N N . PHE A 1 137 ? 1.869 -6.996 -2.582 1 98.94 137 PHE A N 1
ATOM 1088 C CA . PHE A 1 137 ? 0.815 -8 -2.508 1 98.94 137 PHE A CA 1
ATOM 1089 C C . PHE A 1 137 ? 0.902 -8.781 -1.201 1 98.94 137 PHE A C 1
ATOM 1091 O O . PHE A 1 137 ? -0.09 -8.906 -0.481 1 98.94 137 PHE A O 1
ATOM 1098 N N . TYR A 1 138 ? 2.041 -9.266 -0.889 1 98.81 138 TYR A N 1
ATOM 1099 C CA . TYR A 1 138 ? 2.221 -10.109 0.288 1 98.81 138 TYR A CA 1
ATOM 1100 C C . TYR A 1 138 ? 1.902 -9.336 1.564 1 98.81 138 TYR A C 1
ATOM 1102 O O . TYR A 1 138 ? 1.188 -9.836 2.438 1 98.81 138 TYR A O 1
ATOM 1110 N N . LYS A 1 139 ? 2.42 -8.133 1.595 1 98.56 139 LYS A N 1
ATOM 1111 C CA . LYS A 1 139 ? 2.232 -7.328 2.797 1 98.56 139 LYS A CA 1
ATOM 1112 C C . LYS A 1 139 ? 0.755 -7.035 3.037 1 98.56 139 LYS A C 1
ATOM 1114 O O . LYS A 1 139 ? 0.313 -6.949 4.184 1 98.56 139 LYS A O 1
ATOM 1119 N N . ALA A 1 140 ? 0.035 -6.883 2.004 1 98.81 140 ALA A N 1
ATOM 1120 C CA . ALA A 1 140 ? -1.402 -6.672 2.152 1 98.81 140 ALA A CA 1
ATOM 1121 C C . ALA A 1 140 ? -2.113 -7.973 2.514 1 98.81 140 ALA A C 1
ATOM 1123 O O . ALA A 1 140 ? -2.906 -8.008 3.457 1 98.81 140 ALA A O 1
ATOM 1124 N N . ALA A 1 141 ? -1.789 -9.023 1.823 1 98.62 141 ALA A N 1
ATOM 1125 C CA . ALA A 1 141 ? -2.502 -10.297 1.92 1 98.62 141 ALA A CA 1
ATOM 1126 C C . ALA A 1 141 ? -2.338 -10.914 3.305 1 98.62 141 ALA A C 1
ATOM 1128 O O . ALA A 1 141 ? -3.275 -11.508 3.842 1 98.62 141 ALA A O 1
ATOM 1129 N N . ILE A 1 142 ? -1.188 -10.742 3.906 1 96.81 142 ILE A N 1
ATOM 1130 C CA . ILE A 1 142 ? -0.848 -11.414 5.152 1 96.81 142 ILE A CA 1
ATOM 1131 C C . ILE A 1 142 ? -1.699 -10.859 6.293 1 96.81 142 ILE A C 1
ATOM 1133 O O . ILE A 1 142 ? -1.77 -11.453 7.371 1 96.81 142 ILE A O 1
ATOM 1137 N N . ASN A 1 143 ? -2.328 -9.719 6.059 1 96 143 ASN A N 1
ATOM 1138 C CA . ASN A 1 143 ? -3.242 -9.148 7.047 1 96 143 ASN A CA 1
ATOM 1139 C C . ASN A 1 143 ? -4.57 -9.906 7.074 1 96 143 ASN A C 1
ATOM 1141 O O . ASN A 1 143 ? -5.355 -9.742 8.008 1 96 143 ASN A O 1
ATOM 1145 N N . PHE A 1 144 ? -4.805 -10.773 6.07 1 96.69 144 PHE A N 1
ATOM 1146 C CA . PHE A 1 144 ? -6.129 -11.359 5.914 1 96.69 144 PHE A CA 1
ATOM 1147 C C . PHE A 1 144 ? -6.039 -12.883 5.824 1 96.69 144 PHE A C 1
ATOM 1149 O O . PHE A 1 144 ? -7.027 -13.578 6.062 1 96.69 144 PHE A O 1
ATOM 1156 N N . PHE A 1 145 ? -4.883 -13.344 5.438 1 93.75 145 PHE A N 1
ATOM 1157 C CA . PHE A 1 145 ? -4.688 -14.773 5.195 1 93.75 145 PHE A CA 1
ATOM 1158 C C . PHE A 1 145 ? -3.559 -15.32 6.055 1 93.75 145 PHE A C 1
ATOM 1160 O O . PHE A 1 145 ? -2.615 -14.594 6.387 1 93.75 145 PHE A O 1
ATOM 1167 N N . GLU A 1 146 ? -3.754 -16.578 6.328 1 88 146 GLU A N 1
ATOM 1168 C CA . GLU A 1 146 ? -2.574 -17.297 6.812 1 88 146 GLU A CA 1
ATOM 1169 C C . GLU A 1 146 ? -1.542 -17.469 5.703 1 88 146 GLU A C 1
ATOM 1171 O O . GLU A 1 146 ? -1.897 -17.578 4.527 1 88 146 GLU A O 1
ATOM 1176 N N . GLN A 1 147 ? -0.362 -17.531 6.066 1 89.88 147 GLN A N 1
ATOM 1177 C CA . GLN A 1 147 ? 0.76 -17.531 5.137 1 89.88 147 GLN A CA 1
ATOM 1178 C C . GLN A 1 147 ? 0.627 -18.656 4.109 1 89.88 147 GLN A C 1
ATOM 1180 O O . GLN A 1 147 ? 0.923 -18.469 2.93 1 89.88 147 GLN A O 1
ATOM 1185 N N . HIS A 1 148 ? 0.15 -19.844 4.539 1 85.62 148 HIS A N 1
ATOM 1186 C CA . HIS A 1 148 ? 0.111 -21.016 3.67 1 85.62 148 HIS A CA 1
ATOM 1187 C C . HIS A 1 148 ? -1.021 -20.906 2.652 1 85.62 148 HIS A C 1
ATOM 1189 O O . HIS A 1 148 ? -1.153 -21.766 1.774 1 85.62 148 HIS A O 1
ATOM 1195 N N . LYS A 1 149 ? -1.831 -19.875 2.756 1 91.81 149 LYS A N 1
ATOM 1196 C CA . LYS A 1 149 ? -2.939 -19.641 1.834 1 91.81 149 LYS A CA 1
ATOM 1197 C C . LYS A 1 149 ? -2.594 -18.562 0.812 1 91.81 149 LYS A C 1
ATOM 1199 O O . LYS A 1 149 ? -3.434 -18.188 -0.006 1 91.81 149 LYS A O 1
ATOM 1204 N N . ILE A 1 150 ? -1.368 -18.062 0.906 1 96.19 150 ILE A N 1
ATOM 1205 C CA . ILE A 1 150 ? -0.884 -17 0.024 1 96.19 150 ILE A CA 1
ATOM 1206 C C . ILE A 1 150 ? 0.112 -17.578 -0.978 1 96.19 150 ILE A C 1
ATOM 1208 O O . ILE A 1 150 ? 1.134 -18.156 -0.588 1 96.19 150 ILE A O 1
ATOM 1212 N N . PHE A 1 151 ? -0.187 -17.359 -2.252 1 96.25 151 PHE A N 1
ATOM 1213 C CA . PHE A 1 151 ? 0.673 -17.953 -3.275 1 96.25 151 PHE A CA 1
ATOM 1214 C C . PHE A 1 151 ? 1.104 -16.891 -4.285 1 96.25 151 PHE A C 1
ATOM 1216 O O . PHE A 1 151 ? 0.347 -15.969 -4.59 1 96.25 151 PHE A O 1
ATOM 1223 N N . LEU A 1 152 ? 2.291 -17.047 -4.773 1 97.75 152 LEU A N 1
ATOM 1224 C CA . LEU A 1 152 ? 2.834 -16.234 -5.863 1 97.75 152 LEU A CA 1
ATOM 1225 C C . LEU A 1 152 ? 3.174 -17.109 -7.066 1 97.75 152 LEU A C 1
ATOM 1227 O O . LEU A 1 152 ? 4.09 -17.938 -7.004 1 97.75 152 LEU A O 1
ATOM 1231 N N . LEU A 1 153 ? 2.443 -16.938 -8.086 1 98 153 LEU A N 1
ATOM 1232 C CA . LEU A 1 153 ? 2.723 -17.578 -9.367 1 98 153 LEU A CA 1
ATOM 1233 C C . LEU A 1 153 ? 3.252 -16.578 -10.383 1 98 153 LEU A C 1
ATOM 1235 O O . LEU A 1 153 ? 2.576 -15.602 -10.703 1 98 153 LEU A O 1
ATOM 1239 N N . LYS A 1 154 ? 4.438 -16.828 -10.859 1 98.69 154 LYS A N 1
ATOM 1240 C CA . LYS A 1 154 ? 5.082 -15.883 -11.773 1 98.69 154 LYS A CA 1
ATOM 1241 C C . LYS A 1 154 ? 5.586 -16.594 -13.023 1 98.69 154 LYS A C 1
ATOM 1243 O O . LYS A 1 154 ? 6.129 -17.703 -12.945 1 98.69 154 LYS A O 1
ATOM 1248 N N . ILE A 1 155 ? 5.375 -15.992 -14.117 1 98.69 155 ILE A N 1
ATOM 1249 C CA . ILE A 1 155 ? 5.785 -16.531 -15.414 1 98.69 155 ILE A CA 1
ATOM 1250 C C . ILE A 1 155 ? 6.879 -15.656 -16.016 1 98.69 155 ILE A C 1
ATOM 1252 O O . ILE A 1 155 ? 6.699 -14.445 -16.172 1 98.69 155 ILE A O 1
ATOM 1256 N N . VAL A 1 156 ? 7.961 -16.234 -16.438 1 98.25 156 VAL A N 1
ATOM 1257 C CA . VAL A 1 156 ? 9.094 -15.492 -16.984 1 98.25 156 VAL A CA 1
ATOM 1258 C C . VAL A 1 156 ? 8.719 -14.898 -18.344 1 98.25 156 VAL A C 1
ATOM 1260 O O . VAL A 1 156 ? 8.281 -15.617 -19.234 1 98.25 156 VAL A O 1
ATOM 1263 N N . SER A 1 157 ? 8.891 -13.609 -18.406 1 96.94 157 SER A N 1
ATOM 1264 C CA . SER A 1 157 ? 8.547 -12.945 -19.656 1 96.94 157 SER A CA 1
ATOM 1265 C C . SER A 1 157 ? 9.789 -12.438 -20.375 1 96.94 157 SER A C 1
ATOM 1267 O O . SER A 1 157 ? 9.766 -12.195 -21.578 1 96.94 157 SER A O 1
ATOM 1269 N N . ASP A 1 158 ? 10.883 -12.242 -19.562 1 95.12 158 ASP A N 1
ATOM 1270 C CA . ASP A 1 158 ? 12.047 -11.625 -20.172 1 95.12 158 ASP A CA 1
ATOM 1271 C C . ASP A 1 158 ? 13.297 -11.844 -19.328 1 95.12 158 ASP A C 1
ATOM 1273 O O . ASP A 1 158 ? 13.211 -12.32 -18.188 1 95.12 158 ASP A O 1
ATOM 1277 N N . HIS A 1 159 ? 14.391 -11.531 -19.938 1 95.25 159 HIS A N 1
ATOM 1278 C CA . HIS A 1 159 ? 15.688 -11.586 -19.281 1 95.25 159 HIS A CA 1
ATOM 1279 C C . HIS A 1 159 ? 16.234 -10.188 -19.031 1 95.25 159 HIS A C 1
ATOM 1281 O O . HIS A 1 159 ? 17.391 -9.906 -19.359 1 95.25 159 HIS A O 1
ATOM 1287 N N . LEU A 1 160 ? 15.359 -9.422 -18.406 1 93.81 160 LEU A N 1
ATOM 1288 C CA . LEU A 1 160 ? 15.656 -8.055 -18 1 93.81 160 LEU A CA 1
ATOM 1289 C C . LEU A 1 160 ? 15.805 -7.141 -19.203 1 93.81 160 LEU A C 1
ATOM 1291 O O . LEU A 1 160 ? 16.688 -6.277 -19.234 1 93.81 160 LEU A O 1
ATOM 1295 N N . THR A 1 161 ? 14.969 -7.512 -20.141 1 87.75 161 THR A N 1
ATOM 1296 C CA . THR A 1 161 ? 14.789 -6.625 -21.281 1 87.75 161 THR A CA 1
ATOM 1297 C C . THR A 1 161 ? 13.469 -5.867 -21.188 1 87.75 161 THR A C 1
ATOM 1299 O O . THR A 1 161 ? 12.523 -6.348 -20.562 1 87.75 161 THR A O 1
ATOM 1302 N N . ASP A 1 162 ? 13.414 -4.695 -21.594 1 78.88 162 ASP A N 1
ATOM 1303 C CA . ASP A 1 162 ? 12.203 -3.881 -21.453 1 78.88 162 ASP A CA 1
ATOM 1304 C C . ASP A 1 162 ? 11.43 -3.828 -22.766 1 78.88 162 ASP A C 1
ATOM 1306 O O . ASP A 1 162 ? 10.781 -2.828 -23.078 1 78.88 162 ASP A O 1
ATOM 1310 N N . ASP A 1 163 ? 11.398 -4.879 -23.5 1 83.94 163 ASP A N 1
ATOM 1311 C CA . ASP A 1 163 ? 10.812 -4.832 -24.844 1 83.94 163 ASP A CA 1
ATOM 1312 C C . ASP A 1 163 ? 9.758 -5.922 -25.016 1 83.94 163 ASP A C 1
ATOM 1314 O O . ASP A 1 163 ? 9.414 -6.289 -26.141 1 83.94 163 ASP A O 1
ATOM 1318 N N . ILE A 1 164 ? 9.117 -6.293 -24.062 1 89.75 164 ILE A N 1
ATOM 1319 C CA . ILE A 1 164 ? 8.117 -7.344 -24.188 1 89.75 164 ILE A CA 1
ATOM 1320 C C . ILE A 1 164 ? 6.762 -6.734 -24.531 1 89.75 164 ILE A C 1
ATOM 1322 O O . ILE A 1 164 ? 6.352 -5.734 -23.938 1 89.75 164 ILE A O 1
ATOM 1326 N N . SER A 1 165 ? 6.043 -7.32 -25.5 1 93.75 165 SER A N 1
ATOM 1327 C CA . SER A 1 165 ? 4.754 -6.797 -25.953 1 93.75 165 SER A CA 1
ATOM 1328 C C . SER A 1 165 ? 3.611 -7.363 -25.125 1 93.75 165 SER A C 1
ATOM 1330 O O . SER A 1 165 ? 3.762 -8.406 -24.469 1 93.75 165 SER A O 1
ATOM 1332 N N . LYS A 1 166 ? 2.521 -6.676 -25.219 1 95.69 166 LYS A N 1
ATOM 1333 C CA . LYS A 1 166 ? 1.316 -7.141 -24.531 1 95.69 166 LYS A CA 1
ATOM 1334 C C . LYS A 1 166 ? 0.877 -8.5 -25.062 1 95.69 166 LYS A C 1
ATOM 1336 O O . LYS A 1 166 ? 0.421 -9.352 -24.312 1 95.69 166 LYS A O 1
ATOM 1341 N N . GLU A 1 167 ? 1.061 -8.68 -26.297 1 97.31 167 GLU A N 1
ATOM 1342 C CA . GLU A 1 167 ? 0.673 -9.93 -26.938 1 97.31 167 GLU A CA 1
ATOM 1343 C C . GLU A 1 167 ? 1.51 -11.094 -26.422 1 97.31 167 GLU A C 1
ATOM 1345 O O . GLU A 1 167 ? 0.987 -12.188 -26.203 1 97.31 167 GLU A O 1
ATOM 1350 N N . GLU A 1 168 ? 2.754 -10.859 -26.328 1 97.25 168 GLU A N 1
ATOM 1351 C CA . GLU A 1 168 ? 3.631 -11.898 -25.781 1 97.25 168 GLU A CA 1
ATOM 1352 C C . GLU A 1 168 ? 3.244 -12.258 -24.359 1 97.25 168 GLU A C 1
ATOM 1354 O O . GLU A 1 168 ? 3.256 -13.438 -23.984 1 97.25 168 GLU A O 1
ATOM 1359 N N . ILE A 1 169 ? 2.91 -11.258 -23.625 1 97.94 169 ILE A N 1
ATOM 1360 C CA . ILE A 1 169 ? 2.477 -11.477 -22.25 1 97.94 169 ILE A CA 1
ATOM 1361 C C . ILE A 1 169 ? 1.232 -12.367 -22.25 1 97.94 169 ILE A C 1
ATOM 1363 O O . ILE A 1 169 ? 1.161 -13.336 -21.484 1 97.94 169 ILE A O 1
ATOM 1367 N N . ILE A 1 170 ? 0.288 -12.047 -23.078 1 98.5 170 ILE A N 1
ATOM 1368 C CA . ILE A 1 170 ? -0.938 -12.828 -23.188 1 98.5 170 ILE A CA 1
ATOM 1369 C C . ILE A 1 170 ? -0.597 -14.273 -23.531 1 98.5 170 ILE A C 1
ATOM 1371 O O . ILE A 1 170 ? -1.115 -15.203 -22.906 1 98.5 170 ILE A O 1
ATOM 1375 N N . ASP A 1 171 ? 0.328 -14.445 -24.438 1 98.25 171 ASP A N 1
ATOM 1376 C CA . ASP A 1 171 ? 0.716 -15.781 -24.906 1 98.25 171 ASP A CA 1
ATOM 1377 C C . ASP A 1 171 ? 1.349 -16.594 -23.766 1 98.25 171 ASP A C 1
ATOM 1379 O O . ASP A 1 171 ? 1.056 -17.781 -23.609 1 98.25 171 ASP A O 1
ATOM 1383 N N . PHE A 1 172 ? 2.193 -15.953 -23.047 1 98.19 172 PHE A N 1
ATOM 1384 C CA . PHE A 1 172 ? 2.885 -16.641 -21.969 1 98.19 172 PHE A CA 1
ATOM 1385 C C . PHE A 1 172 ? 1.896 -17.125 -20.906 1 98.19 172 PHE A C 1
ATOM 1387 O O . PHE A 1 172 ? 2.033 -18.219 -20.375 1 98.19 172 PHE A O 1
ATOM 1394 N N . ILE A 1 173 ? 0.893 -16.281 -20.625 1 98.5 173 ILE A N 1
ATOM 1395 C CA . ILE A 1 173 ? -0.114 -16.688 -19.656 1 98.5 173 ILE A CA 1
ATOM 1396 C C . ILE A 1 173 ? -0.98 -17.797 -20.234 1 98.5 173 ILE A C 1
ATOM 1398 O O . ILE A 1 173 ? -1.248 -18.797 -19.562 1 98.5 173 ILE A O 1
ATOM 1402 N N . GLU A 1 174 ? -1.355 -17.656 -21.453 1 98.31 174 GLU A N 1
ATOM 1403 C CA . GLU A 1 174 ? -2.207 -18.625 -22.125 1 98.31 174 GLU A CA 1
ATOM 1404 C C . GLU A 1 174 ? -1.559 -20.016 -22.125 1 98.31 174 GLU A C 1
ATOM 1406 O O . GLU A 1 174 ? -2.223 -21.016 -21.875 1 98.31 174 GLU A O 1
ATOM 1411 N N . MET A 1 175 ? -0.33 -20.062 -22.375 1 97.5 175 MET A N 1
ATOM 1412 C CA . MET A 1 175 ? 0.387 -21.328 -22.453 1 97.5 175 MET A CA 1
ATOM 1413 C C . MET A 1 175 ? 0.41 -22.031 -21.109 1 97.5 175 MET A C 1
ATOM 1415 O O . MET A 1 175 ? 0.617 -23.25 -21.047 1 97.5 175 MET A O 1
ATOM 1419 N N . ASN A 1 176 ? 0.179 -21.281 -20.031 1 98.25 176 ASN A N 1
ATOM 1420 C CA . ASN A 1 176 ? 0.282 -21.844 -18.703 1 98.25 176 ASN A CA 1
ATOM 1421 C C . ASN A 1 176 ? -1.087 -21.984 -18.031 1 98.25 176 ASN A C 1
ATOM 1423 O O . ASN A 1 176 ? -1.182 -22.328 -16.859 1 98.25 176 ASN A O 1
ATOM 1427 N N . ILE A 1 177 ? -2.154 -21.812 -18.75 1 98.44 177 ILE A N 1
ATOM 1428 C CA . ILE A 1 177 ? -3.496 -21.734 -18.188 1 98.44 177 ILE A CA 1
ATOM 1429 C C . ILE A 1 177 ? -3.871 -23.078 -17.562 1 98.44 177 ILE A C 1
ATOM 1431 O O . ILE A 1 177 ? -4.438 -23.109 -16.469 1 98.44 177 ILE A O 1
ATOM 1435 N N . GLU A 1 178 ? -3.582 -24.141 -18.25 1 97.5 178 GLU A N 1
ATOM 1436 C CA . GLU A 1 178 ? -3.951 -25.453 -17.734 1 97.5 178 GLU A CA 1
ATOM 1437 C C . GLU A 1 178 ? -3.207 -25.781 -16.438 1 97.5 178 GLU A C 1
ATOM 1439 O O . GLU A 1 178 ? -3.789 -26.328 -15.5 1 97.5 178 GLU A O 1
ATOM 1444 N N . LYS A 1 179 ? -1.947 -25.438 -16.406 1 97 179 LYS A N 1
ATOM 1445 C CA . LYS A 1 179 ? -1.165 -25.641 -15.195 1 97 179 LYS A CA 1
ATOM 1446 C C . LYS A 1 179 ? -1.735 -24.812 -14.039 1 97 179 LYS A C 1
ATOM 1448 O O . LYS A 1 179 ? -1.782 -25.281 -12.898 1 97 179 LYS A O 1
ATOM 1453 N N . ILE A 1 180 ? -2.152 -23.625 -14.32 1 97.44 180 ILE A N 1
ATOM 1454 C CA . ILE A 1 180 ? -2.725 -22.734 -13.32 1 97.44 180 ILE A CA 1
ATOM 1455 C C . ILE A 1 180 ? -4.043 -23.312 -12.805 1 97.44 180 ILE A C 1
ATOM 1457 O O . ILE A 1 180 ? -4.281 -23.344 -11.594 1 97.44 180 ILE A O 1
ATOM 1461 N N . LYS A 1 181 ? -4.875 -23.797 -13.703 1 96.25 181 LYS A N 1
ATOM 1462 C CA . LYS A 1 181 ? -6.137 -24.422 -13.328 1 96.25 181 LYS A CA 1
ATOM 1463 C C . LYS A 1 181 ? -5.902 -25.625 -12.414 1 96.25 181 LYS A C 1
ATOM 1465 O O . LYS A 1 181 ? -6.566 -25.766 -11.383 1 96.25 181 LYS A O 1
ATOM 1470 N N . ASN A 1 182 ? -4.938 -26.406 -12.82 1 93.88 182 ASN A N 1
ATOM 1471 C CA . ASN A 1 182 ? -4.613 -27.594 -12.039 1 93.88 182 ASN A CA 1
ATOM 1472 C C . ASN A 1 182 ? -4.121 -27.234 -10.641 1 93.88 182 ASN A C 1
ATOM 1474 O O . ASN A 1 182 ? -4.48 -27.891 -9.664 1 93.88 182 ASN A O 1
ATOM 1478 N N . PHE A 1 183 ? -3.355 -26.281 -10.562 1 93.88 183 PHE A N 1
ATOM 1479 C CA . PHE A 1 183 ? -2.834 -25.812 -9.281 1 93.88 183 PHE A CA 1
ATOM 1480 C C . PHE A 1 183 ? -3.967 -25.359 -8.367 1 93.88 183 PHE A C 1
ATOM 1482 O O . PHE A 1 183 ? -4.023 -25.75 -7.195 1 93.88 183 PHE A O 1
ATOM 1489 N N . ILE A 1 184 ? -4.832 -24.531 -8.914 1 93.94 184 ILE A N 1
ATOM 1490 C CA . ILE A 1 184 ? -5.949 -24 -8.141 1 93.94 184 ILE A CA 1
ATOM 1491 C C . ILE A 1 184 ? -6.816 -25.141 -7.633 1 93.94 184 ILE A C 1
ATOM 1493 O O . ILE A 1 184 ? -7.211 -25.156 -6.465 1 93.94 184 ILE A O 1
ATOM 1497 N N . ASP A 1 185 ? -7.027 -26.109 -8.469 1 90.06 185 ASP A N 1
ATOM 1498 C CA . ASP A 1 185 ? -7.828 -27.266 -8.078 1 90.06 185 ASP A CA 1
ATOM 1499 C C . ASP A 1 185 ? -7.145 -28.062 -6.977 1 90.06 185 ASP A C 1
ATOM 1501 O O . ASP A 1 185 ? -7.797 -28.516 -6.027 1 90.06 185 ASP A O 1
ATOM 1505 N N . LYS A 1 186 ? -5.918 -28.25 -7.121 1 86.31 186 LYS A N 1
ATOM 1506 C CA . LYS A 1 186 ? -5.145 -29.016 -6.145 1 86.31 186 LYS A CA 1
ATOM 1507 C C . LYS A 1 186 ? -5.172 -28.344 -4.777 1 86.31 186 LYS A C 1
ATOM 1509 O O . LYS A 1 186 ? -5.367 -29.016 -3.756 1 86.31 186 LYS A O 1
ATOM 1514 N N . VAL A 1 187 ? -4.969 -27.047 -4.738 1 86.31 187 VAL A N 1
ATOM 1515 C CA . VAL A 1 187 ? -4.887 -26.312 -3.48 1 86.31 187 VAL A CA 1
ATOM 1516 C C . VAL A 1 187 ? -6.254 -26.297 -2.799 1 86.31 187 VAL A C 1
ATOM 1518 O O . VAL A 1 187 ? -6.344 -26.406 -1.575 1 86.31 187 VAL A O 1
ATOM 1521 N N . LYS A 1 188 ? -7.211 -26.141 -3.568 1 81.5 188 LYS A N 1
ATOM 1522 C CA . LYS A 1 188 ? -8.562 -26.125 -3.023 1 81.5 188 LYS A CA 1
ATOM 1523 C C . LYS A 1 188 ? -8.953 -27.484 -2.455 1 81.5 188 LYS A C 1
ATOM 1525 O O . LYS A 1 188 ? -9.711 -27.562 -1.485 1 81.5 188 LYS A O 1
ATOM 1530 N N . ASN A 1 189 ? -8.484 -28.516 -3.049 1 72.44 189 ASN A N 1
ATOM 1531 C CA . ASN A 1 189 ? -8.82 -29.859 -2.615 1 72.44 189 ASN A CA 1
ATOM 1532 C C . ASN A 1 189 ? -8.023 -30.266 -1.379 1 72.44 189 ASN A C 1
ATOM 1534 O O . ASN A 1 189 ? -8.477 -31.094 -0.581 1 72.44 189 ASN A O 1
ATOM 1538 N N . ILE A 1 190 ? -6.801 -29.844 -1.299 1 61.25 190 ILE A N 1
ATOM 1539 C CA . ILE A 1 190 ? -6 -30.141 -0.116 1 61.25 190 ILE A CA 1
ATOM 1540 C C . ILE A 1 190 ? -6.684 -29.578 1.126 1 61.25 190 ILE A C 1
ATOM 1542 O O . ILE A 1 190 ? -6.699 -30.203 2.182 1 61.25 190 ILE A O 1
ATOM 1546 N N . GLU A 1 191 ? -7.117 -28.266 1.154 1 53.66 191 GLU A N 1
ATOM 1547 C CA . GLU A 1 191 ? -7.848 -27.672 2.271 1 53.66 191 GLU A CA 1
ATOM 1548 C C . GLU A 1 191 ? -9.016 -28.562 2.697 1 53.66 191 GLU A C 1
ATOM 1550 O O . GLU A 1 191 ? -9.328 -28.656 3.887 1 53.66 191 GLU A O 1
ATOM 1555 N N . ILE A 1 192 ? -9.75 -29.219 1.76 1 46.16 192 ILE A N 1
ATOM 1556 C CA . ILE A 1 192 ? -10.859 -30.109 2.064 1 46.16 192 ILE A CA 1
ATOM 1557 C C . ILE A 1 192 ? -10.312 -31.406 2.66 1 46.16 192 ILE A C 1
ATOM 1559 O O . ILE A 1 192 ? -10.938 -32 3.541 1 46.16 192 ILE A O 1
ATOM 1563 N N . LYS A 1 193 ? -9.289 -31.953 2.16 1 48.75 193 LYS A N 1
ATOM 1564 C CA . LYS A 1 193 ? -8.836 -33.219 2.723 1 48.75 193 LYS A CA 1
ATOM 1565 C C . LYS A 1 193 ? -8.211 -33.031 4.098 1 48.75 193 LYS A C 1
ATOM 1567 O O . LYS A 1 193 ? -7.434 -32.094 4.301 1 48.75 193 LYS A O 1
ATOM 1572 N N . GLU A 1 194 ? -8.828 -33.469 5.176 1 51.34 194 GLU A N 1
ATOM 1573 C CA . GLU A 1 194 ? -8.492 -33.625 6.59 1 51.34 194 GLU A CA 1
ATOM 1574 C C . GLU A 1 194 ? -7.016 -33.969 6.777 1 51.34 194 GLU A C 1
ATOM 1576 O O . GLU A 1 194 ? -6.57 -35.062 6.422 1 51.34 194 GLU A O 1
ATOM 1581 N N . ILE A 1 195 ? -6.262 -32.906 6.605 1 54.78 195 ILE A N 1
ATOM 1582 C CA . ILE A 1 195 ? -4.836 -33.125 6.82 1 54.78 195 ILE A CA 1
ATOM 1583 C C . ILE A 1 195 ? -4.621 -34.031 8.023 1 54.78 195 ILE A C 1
ATOM 1585 O O . ILE A 1 195 ? -3.717 -34.875 8.023 1 54.78 195 ILE A O 1
ATOM 1589 N N . PHE A 1 196 ? -5.504 -33.781 8.961 1 60.28 196 PHE A N 1
ATOM 1590 C CA . PHE A 1 196 ? -5.367 -34.594 10.18 1 60.28 196 PHE A CA 1
ATOM 1591 C C . PHE A 1 196 ? -6.215 -35.844 10.102 1 60.28 196 PHE A C 1
ATOM 1593 O O . PHE A 1 196 ? -7.34 -35.812 9.602 1 60.28 196 PHE A O 1
ATOM 1600 N N . THR A 1 197 ? -5.656 -36.844 10.352 1 63.66 197 THR A N 1
ATOM 1601 C CA . THR A 1 197 ? -6.434 -38.062 10.625 1 63.66 197 THR A CA 1
ATOM 1602 C C . THR A 1 197 ? -7.352 -37.844 11.828 1 63.66 197 THR A C 1
ATOM 1604 O O . THR A 1 197 ? -7.203 -36.875 12.562 1 63.66 197 THR A O 1
ATOM 1607 N N . LYS A 1 198 ? -8.383 -38.719 11.898 1 70.12 198 LYS A N 1
ATOM 1608 C CA . LYS A 1 198 ? -9.25 -38.656 13.07 1 70.12 198 LYS A CA 1
ATOM 1609 C C . LYS A 1 198 ? -8.438 -38.688 14.367 1 70.12 198 LYS A C 1
ATOM 1611 O O . LYS A 1 198 ? -8.742 -37.938 15.305 1 70.12 198 LYS A O 1
ATOM 1616 N N . GLU A 1 199 ? -7.453 -39.469 14.406 1 73.56 199 GLU A N 1
ATOM 1617 C CA . GLU A 1 199 ? -6.602 -39.594 15.586 1 73.56 199 GLU A CA 1
ATOM 1618 C C . GLU A 1 199 ? -5.82 -38.281 15.828 1 73.56 199 GLU A C 1
ATOM 1620 O O . GLU A 1 199 ? -5.688 -37.844 16.969 1 73.56 199 GLU A O 1
ATOM 1625 N N . GLU A 1 200 ? -5.445 -37.688 14.758 1 72.38 200 GLU A N 1
ATOM 1626 C CA . GLU A 1 200 ? -4.672 -36.469 14.867 1 72.38 200 GLU A CA 1
ATOM 1627 C C . GLU A 1 200 ? -5.555 -35.281 15.289 1 72.38 200 GLU A C 1
ATOM 1629 O O . GLU A 1 200 ? -5.129 -34.438 16.062 1 72.38 200 GLU A O 1
ATOM 1634 N N . LYS A 1 201 ? -6.633 -35.406 14.812 1 71.12 201 LYS A N 1
ATOM 1635 C CA . LYS A 1 201 ? -7.594 -34.375 15.211 1 71.12 201 LYS A CA 1
ATOM 1636 C C . LYS A 1 201 ? -7.91 -34.469 16.703 1 71.12 201 LYS A C 1
ATOM 1638 O O . LYS A 1 201 ? -7.969 -33.469 17.391 1 71.12 201 LYS A O 1
ATOM 1643 N N . ILE A 1 202 ? -8.109 -35.656 17.094 1 75.5 202 ILE A N 1
ATOM 1644 C CA . ILE A 1 202 ? -8.367 -35.906 18.516 1 75.5 202 ILE A CA 1
ATOM 1645 C C . ILE A 1 202 ? -7.164 -35.469 19.344 1 75.5 202 ILE A C 1
ATOM 1647 O O . ILE A 1 202 ? -7.324 -34.844 20.391 1 75.5 202 ILE A O 1
ATOM 1651 N N . TYR A 1 203 ? -6.023 -35.719 18.891 1 76.31 203 TYR A N 1
ATOM 1652 C CA . TYR A 1 203 ? -4.785 -35.344 19.562 1 76.31 203 TYR A CA 1
ATOM 1653 C C . TYR A 1 203 ? -4.652 -33.844 19.672 1 76.31 203 TYR A C 1
ATOM 1655 O O . TYR A 1 203 ? -4.34 -33.312 20.75 1 76.31 203 TYR A O 1
ATOM 1663 N N . ILE A 1 204 ? -4.961 -33.188 18.625 1 75.31 204 ILE A N 1
ATOM 1664 C CA . ILE A 1 204 ? -4.828 -31.75 18.578 1 75.31 204 ILE A CA 1
ATOM 1665 C C . ILE A 1 204 ? -5.883 -31.094 19.469 1 75.31 204 ILE A C 1
ATOM 1667 O O . ILE A 1 204 ? -5.586 -30.156 20.219 1 75.31 204 ILE A O 1
ATOM 1671 N N . GLU A 1 205 ? -6.969 -31.672 19.344 1 75.38 205 GLU A N 1
ATOM 1672 C CA . GLU A 1 205 ? -8.047 -31.172 20.203 1 75.38 205 GLU A CA 1
ATOM 1673 C C . GLU A 1 205 ? -7.727 -31.375 21.672 1 75.38 205 GLU A C 1
ATOM 1675 O O . GLU A 1 205 ? -8.008 -30.516 22.5 1 75.38 205 GLU A O 1
ATOM 1680 N N . LYS A 1 206 ? -7.184 -32.469 22.016 1 78.25 206 LYS A N 1
ATOM 1681 C CA . LYS A 1 206 ? -6.801 -32.781 23.391 1 78.25 206 LYS A CA 1
ATOM 1682 C C . LYS A 1 206 ? -5.723 -31.812 23.891 1 78.25 206 LYS A C 1
ATOM 1684 O O . LYS A 1 206 ? -5.781 -31.344 25.031 1 78.25 206 LYS A O 1
ATOM 1689 N N . ILE A 1 207 ? -4.785 -31.484 23.078 1 75.38 207 ILE A N 1
ATOM 1690 C CA . ILE A 1 207 ? -3.727 -30.547 23.438 1 75.38 207 ILE A CA 1
ATOM 1691 C C . ILE A 1 207 ? -4.328 -29.172 23.703 1 75.38 207 ILE A C 1
ATOM 1693 O O . ILE A 1 207 ? -3.982 -28.516 24.688 1 75.38 207 ILE A O 1
ATOM 1697 N N . CYS A 1 208 ? -5.23 -28.828 22.828 1 76.12 208 CYS A N 1
ATOM 1698 C CA . CYS A 1 208 ? -5.867 -27.516 22.938 1 76.12 208 CYS A CA 1
ATOM 1699 C C . CYS A 1 208 ? -6.699 -27.422 24.219 1 76.12 208 CYS A C 1
ATOM 1701 O O . CYS A 1 208 ? -6.703 -26.391 24.891 1 76.12 208 CYS A O 1
ATOM 1703 N N . GLU A 1 209 ? -7.309 -28.453 24.469 1 77.12 209 GLU A N 1
ATOM 1704 C CA . GLU A 1 209 ? -8.125 -28.531 25.672 1 77.12 209 GLU A CA 1
ATOM 1705 C C . GLU A 1 209 ? -7.258 -28.578 26.938 1 77.12 209 GLU A C 1
ATOM 1707 O O . GLU A 1 209 ? -7.547 -27.891 27.922 1 77.12 209 GLU A O 1
ATOM 1712 N N . ASP A 1 210 ? -6.227 -29.375 26.922 1 75.44 210 ASP A N 1
ATOM 1713 C CA . ASP A 1 210 ? -5.352 -29.562 28.078 1 75.44 210 ASP A CA 1
ATOM 1714 C C . ASP A 1 210 ? -4.625 -28.266 28.422 1 75.44 210 ASP A C 1
ATOM 1716 O O . ASP A 1 210 ? -4.387 -27.969 29.594 1 75.44 210 ASP A O 1
ATOM 1720 N N . LEU A 1 211 ? -4.359 -27.531 27.359 1 74.62 211 LEU A N 1
ATOM 1721 C CA . LEU A 1 211 ? -3.572 -26.328 27.578 1 74.62 211 LEU A CA 1
ATOM 1722 C C . LEU A 1 211 ? -4.469 -25.094 27.609 1 74.62 211 LEU A C 1
ATOM 1724 O O . LEU A 1 211 ? -3.984 -23.969 27.75 1 74.62 211 LEU A O 1
ATOM 1728 N N . ASN A 1 212 ? -5.668 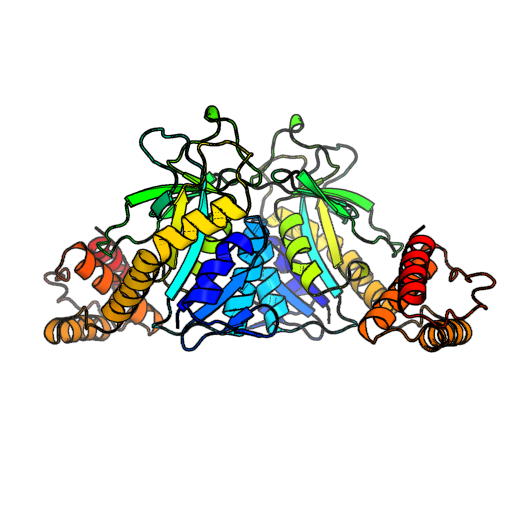-25.266 27.469 1 76 212 ASN A N 1
ATOM 1729 C CA . ASN A 1 212 ? -6.68 -24.219 27.531 1 76 212 ASN A CA 1
ATOM 1730 C C . ASN A 1 212 ? -6.363 -23.078 26.562 1 76 212 ASN A C 1
ATOM 1732 O O . ASN A 1 212 ? -6.34 -21.922 26.969 1 76 212 ASN A O 1
ATOM 1736 N N . PHE A 1 213 ? -6.141 -23.391 25.344 1 74.25 213 PHE A N 1
ATOM 1737 C CA . PHE A 1 213 ? -5.82 -22.406 24.328 1 74.25 213 PHE A CA 1
ATOM 1738 C C . PHE A 1 213 ? -7.047 -21.562 23.984 1 74.25 213 PHE A C 1
ATOM 1740 O O . PHE A 1 213 ? -8.172 -22.062 24.016 1 74.25 213 PHE A O 1
ATOM 1747 N N . SER A 1 214 ? -6.812 -20.281 23.812 1 68.38 214 SER A N 1
ATOM 1748 C CA . SER A 1 214 ? -7.863 -19.422 23.281 1 68.38 214 SER A CA 1
ATOM 1749 C C . SER A 1 214 ? -8.203 -19.797 21.844 1 68.38 214 SER A C 1
ATOM 1751 O O . SER A 1 214 ? -7.492 -20.578 21.219 1 68.38 214 SER A O 1
ATOM 1753 N N . VAL A 1 215 ? -9.344 -19.281 21.391 1 67.94 215 VAL A N 1
ATOM 1754 C CA . VAL A 1 215 ? -9.805 -19.547 20.031 1 67.94 215 VAL A CA 1
ATOM 1755 C C . VAL A 1 215 ? -8.703 -19.172 19.031 1 67.94 215 VAL A C 1
ATOM 1757 O O . VAL A 1 215 ? -8.438 -19.922 18.094 1 67.94 215 VAL A O 1
ATOM 1760 N N . THR A 1 216 ? -8.078 -18.141 19.359 1 63.25 216 THR A N 1
ATOM 1761 C CA . THR A 1 216 ? -7.027 -17.656 18.469 1 63.25 216 THR A CA 1
ATOM 1762 C C . THR A 1 216 ? -5.809 -18.578 18.531 1 63.25 216 THR A C 1
ATOM 1764 O O . THR A 1 216 ? -5.195 -18.875 17.5 1 63.25 216 THR A O 1
ATOM 1767 N N . GLN A 1 217 ? -5.473 -19.047 19.703 1 70 217 GLN A N 1
ATOM 1768 C CA . GLN A 1 217 ? -4.348 -19.953 19.891 1 70 217 GLN A CA 1
ATOM 1769 C C . GLN A 1 217 ? -4.613 -21.312 19.234 1 70 217 GLN A C 1
ATOM 1771 O O . GLN A 1 217 ? -3.717 -21.891 18.625 1 70 217 GLN A O 1
ATOM 1776 N N . LYS A 1 218 ? -5.828 -21.734 19.406 1 70.69 218 LYS A N 1
ATOM 1777 C CA . LYS A 1 218 ? -6.234 -23 18.797 1 70.69 218 LYS A CA 1
ATOM 1778 C C . LYS A 1 218 ? -6.07 -22.938 17.281 1 70.69 218 LYS A C 1
ATOM 1780 O O . LYS A 1 218 ? -5.527 -23.875 16.672 1 70.69 218 LYS A O 1
ATOM 1785 N N . ARG A 1 219 ? -6.477 -21.969 16.766 1 66.12 219 ARG A N 1
ATOM 1786 C CA . ARG A 1 219 ? -6.371 -21.797 15.328 1 66.12 219 ARG A CA 1
ATOM 1787 C C . ARG A 1 219 ? -4.91 -21.797 14.883 1 66.12 219 ARG A C 1
ATOM 1789 O O . ARG A 1 219 ? -4.559 -22.422 13.883 1 66.12 219 ARG A O 1
ATOM 1796 N N . LYS A 1 220 ? -4.133 -21.141 15.625 1 68.38 220 LYS A N 1
ATOM 1797 C CA . LYS A 1 220 ? -2.711 -21.062 15.305 1 68.38 220 LYS A CA 1
ATOM 1798 C C . LYS A 1 220 ? -2.039 -22.422 15.406 1 68.38 220 LYS A C 1
ATOM 1800 O O . LYS A 1 220 ? -1.249 -22.797 14.539 1 68.38 220 LYS A O 1
ATOM 1805 N N . ILE A 1 221 ? -2.383 -23.109 16.469 1 71.75 221 ILE A N 1
ATOM 1806 C CA . ILE A 1 221 ? -1.719 -24.391 16.703 1 71.75 221 ILE A CA 1
ATOM 1807 C C . ILE A 1 221 ? -2.191 -25.406 15.672 1 71.75 221 ILE A C 1
ATOM 1809 O O . ILE A 1 221 ? -1.4 -26.219 15.188 1 71.75 221 ILE A O 1
ATOM 1813 N N . ILE A 1 222 ? -3.391 -25.359 15.352 1 70.25 222 ILE A N 1
ATOM 1814 C CA . ILE A 1 222 ? -3.908 -26.281 14.336 1 70.25 222 ILE A CA 1
ATOM 1815 C C . ILE A 1 222 ? -3.199 -26.016 13.008 1 70.25 222 ILE A C 1
ATOM 1817 O O . ILE A 1 222 ? -2.787 -26.953 12.32 1 70.25 222 ILE A O 1
ATOM 1821 N N . ASN A 1 223 ? -3 -24.859 12.75 1 67.31 223 ASN A N 1
ATOM 1822 C CA . ASN A 1 223 ? -2.314 -24.484 11.523 1 67.31 223 ASN A CA 1
ATOM 1823 C C . ASN A 1 223 ? -0.853 -24.922 11.539 1 67.31 223 ASN A C 1
ATOM 1825 O O . ASN A 1 223 ? -0.321 -25.375 10.516 1 67.31 223 ASN A O 1
ATOM 1829 N N . THR A 1 224 ? -0.317 -24.781 12.664 1 68.69 224 THR A N 1
ATOM 1830 C CA . THR A 1 224 ? 1.067 -25.219 12.812 1 68.69 224 THR A CA 1
ATOM 1831 C C . THR A 1 224 ? 1.181 -26.734 12.641 1 68.69 224 THR A C 1
ATOM 1833 O O . THR A 1 224 ? 2.117 -27.219 12 1 68.69 224 THR A O 1
ATOM 1836 N N . PHE A 1 225 ? 0.244 -27.375 13.227 1 71.25 225 PHE A N 1
ATOM 1837 C CA . PHE A 1 225 ? 0.207 -28.828 13.055 1 71.25 225 PHE A CA 1
ATOM 1838 C C . PHE A 1 225 ? 0.006 -29.188 11.586 1 71.25 225 PHE A C 1
ATOM 1840 O O . PHE A 1 225 ? 0.607 -30.156 11.094 1 71.25 225 PHE A O 1
ATOM 1847 N N . LYS A 1 226 ? -0.836 -28.547 11.031 1 68 226 LYS A N 1
ATOM 1848 C CA . LYS A 1 226 ? -1.089 -28.781 9.617 1 68 226 LYS A CA 1
ATOM 1849 C C . LYS A 1 226 ? 0.186 -28.609 8.797 1 68 226 LYS A C 1
ATOM 1851 O O . LYS A 1 226 ? 0.499 -29.438 7.938 1 68 226 LYS A O 1
ATOM 1856 N N . TYR A 1 227 ? 0.835 -27.625 9.148 1 64.12 227 TYR A N 1
ATOM 1857 C CA . TYR A 1 227 ? 2.102 -27.344 8.484 1 64.12 227 TYR A CA 1
ATOM 1858 C C . TYR A 1 227 ? 3.102 -28.469 8.711 1 64.12 227 TYR A C 1
ATOM 1860 O O . TYR A 1 227 ? 3.756 -28.922 7.766 1 64.12 227 TYR A O 1
ATOM 1868 N N . SER A 1 228 ? 3.203 -28.766 9.922 1 65 228 SER A N 1
ATOM 1869 C CA . SER A 1 228 ? 4.133 -29.828 10.273 1 65 228 SER A CA 1
ATOM 1870 C C . SER A 1 228 ? 3.793 -31.125 9.539 1 65 228 SER A C 1
ATOM 1872 O O . SER A 1 228 ? 4.688 -31.812 9.047 1 65 228 SER A O 1
ATOM 1874 N N . LYS A 1 229 ? 2.57 -31.359 9.516 1 68.5 229 LYS A N 1
ATOM 1875 C CA . LYS A 1 229 ? 2.148 -32.594 8.852 1 68.5 229 LYS A CA 1
ATOM 1876 C C . LYS A 1 229 ? 2.418 -32.5 7.352 1 68.5 229 LYS A C 1
ATOM 1878 O O . LYS A 1 229 ? 2.867 -33.5 6.75 1 68.5 229 LYS A O 1
ATOM 1883 N N . LEU A 1 230 ? 2.148 -31.484 6.848 1 64.38 230 LEU A N 1
ATOM 1884 C CA . LEU A 1 230 ? 2.346 -31.312 5.41 1 64.38 230 LEU A CA 1
ATOM 1885 C C . LEU A 1 230 ? 3.828 -31.344 5.059 1 64.38 230 LEU A C 1
ATOM 1887 O O . LEU A 1 230 ? 4.211 -31.891 4.012 1 64.38 230 LEU A O 1
ATOM 1891 N N . LYS A 1 231 ? 4.559 -30.797 5.957 1 61.72 231 LYS A N 1
ATOM 1892 C CA . LYS A 1 231 ? 6.004 -30.75 5.754 1 61.72 231 LYS A CA 1
ATOM 1893 C C . LYS A 1 231 ? 6.645 -32.094 6.027 1 61.72 231 LYS A C 1
ATOM 1895 O O . LYS A 1 231 ? 7.512 -32.562 5.27 1 61.72 231 LYS A O 1
ATOM 1900 N N . ASN A 1 232 ? 6.262 -32.562 7.121 1 63.44 232 ASN A N 1
ATOM 1901 C CA . ASN A 1 232 ? 6.969 -33.75 7.605 1 63.44 232 ASN A CA 1
ATOM 1902 C C . ASN A 1 232 ? 6.172 -35.031 7.348 1 63.44 232 ASN A C 1
ATOM 1904 O O . ASN A 1 232 ? 6.652 -36.125 7.609 1 63.44 232 ASN A O 1
ATOM 1908 N N . GLY A 1 233 ? 4.965 -34.781 6.773 1 59.91 233 GLY A N 1
ATOM 1909 C CA . GLY A 1 233 ? 4.117 -35.938 6.492 1 59.91 233 GLY A CA 1
ATOM 1910 C C . GLY A 1 233 ? 3.455 -36.5 7.734 1 59.91 233 GLY A C 1
ATOM 1911 O O . GLY A 1 233 ? 2.615 -37.406 7.641 1 59.91 233 GLY A O 1
ATOM 1912 N N . LYS A 1 234 ? 3.961 -36.156 8.93 1 62.03 234 LYS A N 1
ATOM 1913 C CA . LYS A 1 234 ? 3.4 -36.625 10.203 1 62.03 234 LYS A CA 1
ATOM 1914 C C . LYS A 1 234 ? 3.338 -35.469 11.203 1 62.03 234 LYS A C 1
ATOM 1916 O O . LYS A 1 234 ? 4.066 -34.469 11.07 1 62.03 234 LYS A O 1
ATOM 1921 N N . ILE A 1 235 ? 2.35 -35.562 12.125 1 63.69 235 ILE A N 1
ATOM 1922 C CA . ILE A 1 235 ? 2.307 -34.531 13.164 1 63.69 235 ILE A CA 1
ATOM 1923 C C . ILE A 1 235 ? 3.354 -34.844 14.234 1 63.69 235 ILE A C 1
ATOM 1925 O O . ILE A 1 235 ? 3.578 -36.031 14.57 1 63.69 235 ILE A O 1
ATOM 1929 N N . PHE A 1 236 ? 4.129 -33.844 14.602 1 59.34 236 PHE A N 1
ATOM 1930 C CA . PHE A 1 236 ? 5.066 -34 15.711 1 59.34 236 PHE A CA 1
ATOM 1931 C C . PHE A 1 236 ? 4.328 -34.312 17 1 59.34 236 PHE A C 1
ATOM 1933 O O . PHE A 1 236 ? 3.396 -33.594 17.391 1 59.34 236 PHE A O 1
ATOM 1940 N N . LYS A 1 237 ? 4.496 -35.5 17.484 1 61 237 LYS A N 1
ATOM 1941 C CA . LYS A 1 237 ? 3.947 -35.875 18.781 1 61 237 LYS A CA 1
ATOM 1942 C C . LYS A 1 237 ? 4.801 -35.344 19.922 1 61 237 LYS A C 1
ATOM 1944 O O . LYS A 1 237 ? 6.027 -35.469 19.891 1 61 237 LYS A O 1
ATOM 1949 N N . LEU A 1 238 ? 4.309 -34.25 20.656 1 56.66 238 LEU A N 1
ATOM 1950 C CA . LEU A 1 238 ? 5.035 -33.812 21.828 1 56.66 238 LEU A CA 1
ATOM 1951 C C . LEU A 1 238 ? 5.223 -34.938 22.844 1 56.66 238 LEU A C 1
ATOM 1953 O O . LEU A 1 238 ? 4.273 -35.656 23.141 1 56.66 238 LEU A O 1
ATOM 1957 N N . PRO A 1 239 ? 6.5 -35.281 23.141 1 49.34 239 PRO A N 1
ATOM 1958 C CA . PRO A 1 239 ? 6.555 -36.312 24.188 1 49.34 239 PRO A CA 1
ATOM 1959 C C . PRO A 1 239 ? 5.535 -36.062 25.297 1 49.34 239 PRO A C 1
ATOM 1961 O O . PRO A 1 239 ? 4.57 -35.312 25.109 1 49.34 239 PRO A O 1
ATOM 1964 N N . ASN A 1 240 ? 6.039 -36.219 26.734 1 46 240 ASN A N 1
ATOM 1965 C CA . ASN A 1 240 ? 5.371 -36.156 28.031 1 46 240 ASN A CA 1
ATOM 1966 C C . ASN A 1 240 ? 4.715 -34.781 28.25 1 46 240 ASN A C 1
ATOM 1968 O O . ASN A 1 240 ? 5.27 -33.938 28.938 1 46 240 ASN A O 1
ATOM 1972 N N . LEU A 1 241 ? 4.301 -34.25 27.453 1 47.62 241 LEU A N 1
ATOM 1973 C CA . LEU A 1 241 ? 3.625 -33 27.844 1 47.62 241 LEU A CA 1
ATOM 1974 C C . LEU A 1 241 ? 2.615 -33.25 28.953 1 47.62 241 LEU A C 1
ATOM 1976 O O . LEU A 1 241 ? 1.655 -32.5 29.125 1 47.62 241 LEU A O 1
ATOM 1980 N N . ILE A 1 242 ? 2.631 -34.344 29.438 1 45.62 242 ILE A N 1
ATOM 1981 C CA . ILE A 1 242 ? 1.727 -34.812 30.484 1 45.62 242 ILE A CA 1
ATOM 1982 C C . ILE A 1 242 ? 1.631 -33.75 31.578 1 45.62 242 ILE A C 1
ATOM 1984 O O . ILE A 1 242 ? 0.682 -33.75 32.375 1 45.62 242 ILE A O 1
ATOM 1988 N N . ASP A 1 243 ? 2.707 -33.062 31.844 1 49.22 243 ASP A N 1
ATOM 1989 C CA . ASP A 1 243 ? 2.48 -32.281 33.031 1 49.22 243 ASP A CA 1
ATOM 1990 C C . ASP A 1 243 ? 1.75 -30.969 32.719 1 49.22 243 ASP A C 1
ATOM 1992 O O . ASP A 1 243 ? 2.314 -30.078 32.062 1 49.22 243 ASP A O 1
ATOM 1996 N N . ILE A 1 244 ? 0.495 -31.031 32.5 1 52.31 244 ILE A N 1
ATOM 1997 C CA . ILE A 1 244 ? -0.416 -29.891 32.344 1 52.31 244 ILE A CA 1
ATOM 1998 C C . ILE A 1 244 ? -0.006 -28.781 33.312 1 52.31 244 ILE A C 1
ATOM 2000 O O . ILE A 1 244 ? -0.03 -28.953 34.531 1 52.31 244 ILE A O 1
ATOM 2004 N N . PRO A 1 245 ? 0.676 -27.812 32.812 1 55.38 245 PRO A N 1
ATOM 2005 C CA . PRO A 1 245 ? 1.016 -26.781 33.812 1 55.38 245 PRO A CA 1
ATOM 2006 C C . PRO A 1 245 ? -0.213 -26.047 34.344 1 55.38 245 PRO A C 1
ATOM 2008 O O . PRO A 1 245 ? -1.191 -25.859 33.594 1 55.38 245 PRO A O 1
ATOM 2011 N N . LYS A 1 246 ? -0.292 -25.875 35.594 1 57.09 246 LYS A N 1
ATOM 2012 C CA . LYS A 1 246 ? -1.406 -25.25 36.281 1 57.09 246 LYS A CA 1
ATOM 2013 C C . LYS A 1 246 ? -1.415 -23.75 36.094 1 57.09 246 LYS A C 1
ATOM 2015 O O . LYS A 1 246 ? -2.432 -23.094 36.312 1 57.09 246 LYS A O 1
ATOM 2020 N N . ASN A 1 247 ? -0.307 -23.172 35.562 1 61.88 247 ASN A N 1
ATOM 2021 C CA . ASN A 1 247 ? -0.288 -21.719 35.531 1 61.88 247 ASN A CA 1
ATOM 2022 C C . ASN A 1 247 ? -0.218 -21.203 34.094 1 61.88 247 ASN A C 1
ATOM 2024 O O . ASN A 1 247 ? 0.325 -21.891 33.219 1 61.88 247 ASN A O 1
ATOM 2028 N N . LYS A 1 248 ? -0.911 -20.156 33.719 1 62.56 248 LYS A N 1
ATOM 2029 C CA . LYS A 1 248 ? -1.074 -19.469 32.438 1 62.56 248 LYS A CA 1
ATOM 2030 C C . LYS A 1 248 ? 0.277 -19.203 31.797 1 62.56 248 LYS A C 1
ATOM 2032 O O . LYS A 1 248 ? 0.423 -19.328 30.578 1 62.56 248 LYS A O 1
ATOM 2037 N N . VAL A 1 249 ? 1.215 -18.844 32.594 1 66.5 249 VAL A N 1
ATOM 2038 C CA . VAL A 1 249 ? 2.543 -18.5 32.094 1 66.5 249 VAL A CA 1
ATOM 2039 C C . VAL A 1 249 ? 3.197 -19.719 31.453 1 66.5 249 VAL A C 1
ATOM 2041 O O . VAL A 1 249 ? 3.816 -19.625 30.391 1 66.5 249 VAL A O 1
ATOM 2044 N N . GLU A 1 250 ? 3.012 -20.781 32.062 1 67.19 250 GLU A N 1
ATOM 2045 C CA . GLU A 1 250 ? 3.605 -22.031 31.578 1 67.19 250 GLU A CA 1
ATOM 2046 C C . GLU A 1 250 ? 2.928 -22.484 30.281 1 67.19 250 GLU A C 1
ATOM 2048 O O . GLU A 1 250 ? 3.588 -23 29.375 1 67.19 250 GLU A O 1
ATOM 2053 N N . ARG A 1 251 ? 1.706 -22.203 30.156 1 67.06 251 ARG A N 1
ATOM 2054 C CA . ARG A 1 251 ? 0.952 -22.594 28.969 1 67.06 251 ARG A CA 1
ATOM 2055 C C . ARG A 1 251 ? 1.399 -21.797 27.75 1 67.06 251 ARG A C 1
ATOM 2057 O O . ARG A 1 251 ? 1.509 -22.344 26.656 1 67.06 251 ARG A O 1
ATOM 2064 N N . LYS A 1 252 ? 1.673 -20.625 28 1 70.19 252 LYS A N 1
ATOM 2065 C CA . LYS A 1 252 ? 2.182 -19.781 26.922 1 70.19 252 LYS A CA 1
ATOM 2066 C C . LYS A 1 252 ? 3.551 -20.266 26.453 1 70.19 252 LYS A C 1
ATOM 2068 O O . LYS A 1 252 ? 3.83 -20.281 25.25 1 70.19 252 LYS A O 1
ATOM 2073 N N . LYS A 1 253 ? 4.332 -20.656 27.359 1 70.38 253 LYS A N 1
ATOM 2074 C CA . LYS A 1 253 ? 5.656 -21.172 27.016 1 70.38 253 LYS A CA 1
ATOM 2075 C C . LYS A 1 253 ? 5.547 -22.453 26.188 1 70.38 253 LYS A C 1
ATOM 2077 O O . LYS A 1 253 ? 6.32 -22.656 25.25 1 70.38 253 LYS A O 1
ATOM 2082 N N . ILE A 1 254 ? 4.637 -23.172 26.578 1 68.94 254 ILE A N 1
ATOM 2083 C CA . ILE A 1 254 ? 4.438 -24.438 25.859 1 68.94 254 ILE A CA 1
ATOM 2084 C C . ILE A 1 254 ? 3.92 -24.141 24.453 1 68.94 254 ILE A C 1
ATOM 2086 O O . ILE A 1 254 ? 4.355 -24.781 23.484 1 68.94 254 ILE A O 1
ATOM 2090 N N . PHE A 1 255 ? 3.092 -23.203 24.344 1 71.19 255 PHE A N 1
ATOM 2091 C CA . PHE A 1 255 ? 2.576 -22.797 23.047 1 71.19 255 PHE A CA 1
ATOM 2092 C C . PHE A 1 255 ? 3.707 -22.344 22.125 1 71.19 255 PHE A C 1
ATOM 2094 O O . PHE A 1 255 ? 3.783 -22.75 20.969 1 71.19 255 PHE A O 1
ATOM 2101 N N . GLU A 1 256 ? 4.543 -21.594 22.672 1 70.69 256 GLU A N 1
ATOM 2102 C CA . GLU A 1 256 ? 5.676 -21.094 21.906 1 70.69 256 GLU A CA 1
ATOM 2103 C C . GLU A 1 256 ? 6.629 -22.219 21.516 1 70.69 256 GLU A C 1
ATOM 2105 O O . GLU A 1 256 ? 7.141 -22.234 20.391 1 70.69 256 GLU A O 1
ATOM 2110 N N . LYS A 1 257 ? 6.789 -23.078 22.438 1 68.31 257 LYS A N 1
ATOM 2111 C CA . LYS A 1 257 ? 7.645 -24.219 22.172 1 68.31 257 LYS A CA 1
ATOM 2112 C C . LYS A 1 257 ? 7.047 -25.125 21.078 1 68.31 257 LYS A C 1
ATOM 2114 O O . LYS A 1 257 ? 7.766 -25.625 20.219 1 68.31 257 LYS A O 1
ATOM 2119 N N . LEU A 1 258 ? 5.824 -25.297 21.172 1 69.19 258 LEU A N 1
ATOM 2120 C CA . LEU A 1 258 ? 5.109 -26.094 20.188 1 69.19 258 LEU A CA 1
ATOM 2121 C C . LEU A 1 258 ? 5.203 -25.469 18.797 1 69.19 258 LEU A C 1
ATOM 2123 O O . LEU A 1 258 ? 5.461 -26.172 17.812 1 69.19 258 LEU A O 1
ATOM 2127 N N . GLU A 1 259 ? 5.027 -24.25 18.828 1 69.12 259 GLU A N 1
ATOM 2128 C CA . GLU A 1 259 ? 5.129 -23.531 17.562 1 69.12 259 GLU A CA 1
ATOM 2129 C C . GLU A 1 259 ? 6.523 -23.672 16.953 1 69.12 259 GLU A C 1
ATOM 2131 O O . GLU A 1 259 ? 6.672 -23.875 15.75 1 69.12 259 GLU A O 1
ATOM 2136 N N . GLN A 1 260 ? 7.484 -23.641 17.797 1 64.62 260 GLN A N 1
ATOM 2137 C CA . GLN A 1 260 ? 8.875 -23.719 17.359 1 64.62 260 GLN A CA 1
ATOM 2138 C C . GLN A 1 260 ? 9.211 -25.125 16.859 1 64.62 260 GLN A C 1
ATOM 2140 O O . GLN A 1 260 ? 9.922 -25.297 15.867 1 64.62 260 GLN A O 1
ATOM 2145 N N . GLU A 1 261 ? 8.758 -26.094 17.516 1 64.12 261 GLU A N 1
ATOM 2146 C CA . GLU A 1 261 ? 9.07 -27.469 17.203 1 64.12 261 GLU A CA 1
ATOM 2147 C C . GLU A 1 261 ? 8.352 -27.922 15.938 1 64.12 261 GLU A C 1
ATOM 2149 O O . GLU A 1 261 ? 8.906 -28.688 15.141 1 64.12 261 GLU A O 1
ATOM 2154 N N . LEU A 1 262 ? 7.227 -27.422 15.82 1 63.88 262 LEU A N 1
ATOM 2155 C CA . LEU A 1 262 ? 6.418 -27.828 14.672 1 63.88 262 LEU A CA 1
ATOM 2156 C C . LEU A 1 262 ? 6.918 -27.156 13.398 1 63.88 262 LEU A C 1
ATOM 2158 O O . LEU A 1 262 ? 6.75 -27.703 12.297 1 63.88 262 LEU A O 1
ATOM 2162 N N . LEU A 1 263 ? 7.559 -26.047 13.578 1 58.88 263 LEU A N 1
ATOM 2163 C CA . LEU A 1 263 ? 8.062 -25.312 12.422 1 58.88 263 LEU A CA 1
ATOM 2164 C C . LEU A 1 263 ? 9.461 -25.797 12.047 1 58.88 263 LEU A C 1
ATOM 2166 O O . LEU A 1 263 ? 10.008 -25.391 11.016 1 58.88 263 LEU A O 1
ATOM 2170 N N . LYS A 1 264 ? 10.078 -26.672 12.727 1 55.34 264 LYS A N 1
ATOM 2171 C CA . LYS A 1 264 ? 11.359 -27.297 12.398 1 55.34 264 LYS A CA 1
ATOM 2172 C C . LYS A 1 264 ? 11.18 -28.391 11.352 1 55.34 264 LYS A C 1
ATOM 2174 O O . LYS A 1 264 ? 10.188 -29.109 11.359 1 55.34 264 LYS A O 1
ATOM 2179 N N . MET B 1 1 ? -16.297 14.398 9.039 1 94.56 1 MET B N 1
ATOM 2180 C CA . MET B 1 1 ? -15.352 13.531 9.734 1 94.56 1 MET B CA 1
ATOM 2181 C C . MET B 1 1 ? -13.922 13.836 9.312 1 94.56 1 MET B C 1
ATOM 2183 O O . MET B 1 1 ? -13.68 14.281 8.188 1 94.56 1 MET B O 1
ATOM 2187 N N . VAL B 1 2 ? -13.055 13.734 10.242 1 97.69 2 VAL B N 1
ATOM 2188 C CA . VAL B 1 2 ? -11.625 13.883 9.969 1 97.69 2 VAL B CA 1
ATOM 2189 C C . VAL B 1 2 ? -10.922 12.539 10.172 1 97.69 2 VAL B C 1
ATOM 2191 O O . VAL B 1 2 ? -10.992 11.953 11.25 1 97.69 2 VAL B O 1
ATOM 2194 N N . TYR B 1 3 ? -10.281 12.102 9.117 1 98.75 3 TYR B N 1
ATOM 2195 C CA . TYR B 1 3 ? -9.453 10.906 9.211 1 98.75 3 TYR B CA 1
ATOM 2196 C C . TYR B 1 3 ? -7.988 11.273 9.422 1 98.75 3 TYR B C 1
ATOM 2198 O O . TYR B 1 3 ? -7.457 12.148 8.727 1 98.75 3 TYR B O 1
ATOM 2206 N N . ILE B 1 4 ? -7.379 10.68 10.383 1 98.88 4 ILE B N 1
ATOM 2207 C CA . ILE B 1 4 ? -5.977 10.953 10.672 1 98.88 4 ILE B CA 1
ATOM 2208 C C . ILE B 1 4 ? -5.168 9.664 10.594 1 98.88 4 ILE B C 1
ATOM 2210 O O . ILE B 1 4 ? -5.531 8.656 11.211 1 98.88 4 ILE B O 1
ATOM 2214 N N . VAL B 1 5 ? -4.082 9.656 9.852 1 98.94 5 VAL B N 1
ATOM 2215 C CA . VAL B 1 5 ? -3.215 8.5 9.641 1 98.94 5 VAL B CA 1
ATOM 2216 C C . VAL B 1 5 ? -1.822 8.797 10.195 1 98.94 5 VAL B C 1
ATOM 2218 O O . VAL B 1 5 ? -1.165 9.742 9.766 1 98.94 5 VAL B O 1
ATOM 2221 N N . ILE B 1 6 ? -1.395 7.996 11.133 1 98.94 6 ILE B N 1
ATOM 2222 C CA . ILE B 1 6 ? -0.132 8.211 11.828 1 98.94 6 ILE B CA 1
ATOM 2223 C C . ILE B 1 6 ? 0.655 6.902 11.891 1 98.94 6 ILE B C 1
ATOM 2225 O O . ILE B 1 6 ? 0.069 5.82 11.984 1 98.94 6 ILE B O 1
ATOM 2229 N N . ALA B 1 7 ? 1.985 7.008 11.852 1 98.69 7 ALA B N 1
ATOM 2230 C CA . ALA B 1 7 ? 2.791 5.793 11.734 1 98.69 7 ALA B CA 1
ATOM 2231 C C . ALA B 1 7 ? 3.098 5.203 13.102 1 98.69 7 ALA B C 1
ATOM 2233 O O . ALA B 1 7 ? 3.051 3.982 13.281 1 98.69 7 ALA B O 1
ATOM 2234 N N . MET B 1 8 ? 3.318 6.027 14.086 1 98.38 8 MET B N 1
ATOM 2235 C CA . MET B 1 8 ? 3.85 5.535 15.352 1 98.38 8 MET B CA 1
ATOM 2236 C C . MET B 1 8 ? 2.943 5.934 16.516 1 98.38 8 MET B C 1
ATOM 2238 O O . MET B 1 8 ? 2.389 7.035 16.516 1 98.38 8 MET B O 1
ATOM 2242 N N . TYR B 1 9 ? 2.934 5.113 17.5 1 98.38 9 TYR B N 1
ATOM 2243 C CA . TYR B 1 9 ? 2.131 5.398 18.688 1 98.38 9 TYR B CA 1
ATOM 2244 C C . TYR B 1 9 ? 2.605 6.676 19.359 1 98.38 9 TYR B C 1
ATOM 2246 O O . TYR B 1 9 ? 1.791 7.473 19.844 1 98.38 9 TYR B O 1
ATOM 2254 N N . SER B 1 10 ? 3.896 6.859 19.484 1 98.56 10 SER B N 1
ATOM 2255 C CA . SER B 1 10 ? 4.445 8.062 20.094 1 98.56 10 SER B CA 1
ATOM 2256 C C . SER B 1 10 ? 3.939 9.32 19.406 1 98.56 10 SER B C 1
ATOM 2258 O O . SER B 1 10 ? 3.775 10.367 20.031 1 98.56 10 SER B O 1
ATOM 2260 N N . GLU B 1 11 ? 3.732 9.242 18.109 1 98.62 11 GLU B N 1
ATOM 2261 C CA . GLU B 1 11 ? 3.166 10.352 17.344 1 98.62 11 GLU B CA 1
ATOM 2262 C C . GLU B 1 11 ? 1.676 10.516 17.625 1 98.62 11 GLU B C 1
ATOM 2264 O O . GLU B 1 11 ? 1.164 11.633 17.672 1 98.62 11 GLU B O 1
ATOM 2269 N N . ALA B 1 12 ? 1.018 9.453 17.844 1 98.81 12 ALA B N 1
ATOM 2270 C CA . ALA B 1 12 ? -0.438 9.43 17.953 1 98.81 12 ALA B CA 1
ATOM 2271 C C . ALA B 1 12 ? -0.885 9.82 19.359 1 98.81 12 ALA B C 1
ATOM 2273 O O . ALA B 1 12 ? -1.973 10.375 19.531 1 98.81 12 ALA B O 1
ATOM 2274 N N . LEU B 1 13 ? -0.069 9.57 20.312 1 98.69 13 LEU B N 1
ATOM 2275 C CA . LEU B 1 13 ? -0.443 9.68 21.719 1 98.69 13 LEU B CA 1
ATOM 2276 C C . LEU B 1 13 ? -0.962 11.078 22.047 1 98.69 13 LEU B C 1
ATOM 2278 O O . LEU B 1 13 ? -2.045 11.227 22.609 1 98.69 13 LEU B O 1
ATOM 2282 N N . PRO B 1 14 ? -0.211 12.141 21.703 1 98.75 14 PRO B N 1
ATOM 2283 C CA . PRO B 1 14 ? -0.73 13.477 22.016 1 98.75 14 PRO B CA 1
ATOM 2284 C C . PRO B 1 14 ? -2.074 13.75 21.344 1 98.75 14 PRO B C 1
ATOM 2286 O O . PRO B 1 14 ? -2.916 14.453 21.906 1 98.75 14 PRO B O 1
ATOM 2289 N N . ILE B 1 15 ? -2.271 13.219 20.156 1 98.75 15 ILE B N 1
ATOM 2290 C CA . ILE B 1 15 ? -3.523 13.414 19.422 1 98.75 15 ILE B CA 1
ATOM 2291 C C . ILE B 1 15 ? -4.652 12.672 20.141 1 98.75 15 ILE B C 1
ATOM 2293 O O . ILE B 1 15 ? -5.727 13.234 20.359 1 98.75 15 ILE B O 1
ATOM 2297 N N . ILE B 1 16 ? -4.395 11.438 20.453 1 98.75 16 ILE B N 1
ATOM 2298 C CA . ILE B 1 16 ? -5.367 10.594 21.125 1 98.75 16 ILE B CA 1
ATOM 2299 C C . ILE B 1 16 ? -5.82 11.266 22.422 1 98.75 16 ILE B C 1
ATOM 2301 O O . ILE B 1 16 ? -7.02 11.352 22.703 1 98.75 16 ILE B O 1
ATOM 2305 N N . LYS B 1 17 ? -4.879 11.766 23.172 1 98.38 17 LYS B N 1
ATOM 2306 C CA . LYS B 1 17 ? -5.168 12.383 24.469 1 98.38 17 LYS B CA 1
ATOM 2307 C C . LYS B 1 17 ? -5.945 13.688 24.281 1 98.38 17 LYS B C 1
ATOM 2309 O O . LYS B 1 17 ? -6.973 13.891 24.938 1 98.38 17 LYS B O 1
ATOM 2314 N N . ASN B 1 18 ? -5.539 14.5 23.438 1 98 18 ASN B N 1
ATOM 2315 C CA . ASN B 1 18 ? -6.078 15.852 23.328 1 98 18 ASN B CA 1
ATOM 2316 C C . ASN B 1 18 ? -7.434 15.859 22.625 1 98 18 ASN B C 1
ATOM 2318 O O . ASN B 1 18 ? -8.227 16.781 22.812 1 98 18 ASN B O 1
ATOM 2322 N N . PHE B 1 19 ? -7.695 14.844 21.844 1 97.81 19 PHE B N 1
ATOM 2323 C CA . PHE B 1 19 ? -8.992 14.758 21.172 1 97.81 19 PHE B CA 1
ATOM 2324 C C . PHE B 1 19 ? -9.875 13.719 21.844 1 97.81 19 PHE B C 1
ATOM 2326 O O . PHE B 1 19 ? -10.961 13.398 21.344 1 97.81 19 PHE B O 1
ATOM 2333 N N . ASN B 1 20 ? -9.422 13.141 22.922 1 97.81 20 ASN B N 1
ATOM 2334 C CA . ASN B 1 20 ? -10.164 12.18 23.719 1 97.81 20 ASN B CA 1
ATOM 2335 C C . ASN B 1 20 ? -10.656 11.008 22.875 1 97.81 20 ASN B C 1
ATOM 2337 O O . ASN B 1 20 ? -11.844 10.672 22.906 1 97.81 20 ASN B O 1
ATOM 2341 N N . LEU B 1 21 ? -9.773 10.375 22.203 1 98.56 21 LEU B N 1
ATOM 2342 C CA . LEU B 1 21 ? -10.125 9.25 21.328 1 98.56 21 LEU B CA 1
ATOM 2343 C C . LEU B 1 21 ? -10.102 7.941 22.109 1 98.56 21 LEU B C 1
ATOM 2345 O O . LEU B 1 21 ? -9.266 7.758 23 1 98.56 21 LEU B O 1
ATOM 2349 N N . LYS B 1 22 ? -10.938 7.023 21.688 1 98.38 22 LYS B N 1
ATOM 2350 C CA . LYS B 1 22 ? -11 5.695 22.281 1 98.38 22 LYS B CA 1
ATOM 2351 C C . LYS B 1 22 ? -10.703 4.609 21.25 1 98.38 22 LYS B C 1
ATOM 2353 O O . LYS B 1 22 ? -11.203 4.668 20.125 1 98.38 22 LYS B O 1
ATOM 2358 N N . LYS B 1 23 ? -9.969 3.664 21.688 1 97.69 23 LYS B N 1
ATOM 2359 C CA . LYS B 1 23 ? -9.578 2.596 20.766 1 97.69 23 LYS B CA 1
ATOM 2360 C C . LYS B 1 23 ? -10.719 1.6 20.578 1 97.69 23 LYS B C 1
ATOM 2362 O O . LYS B 1 23 ? -11.281 1.09 21.547 1 97.69 23 LYS B O 1
ATOM 2367 N N . GLU B 1 24 ? -11.102 1.396 19.359 1 95.44 24 GLU B N 1
ATOM 2368 C CA . GLU B 1 24 ? -12.062 0.373 18.953 1 95.44 24 GLU B CA 1
ATOM 2369 C C . GLU B 1 24 ? -11.562 -0.403 17.734 1 95.44 24 GLU B C 1
ATOM 2371 O O . GLU B 1 24 ? -11.477 0.145 16.625 1 95.44 24 GLU B O 1
ATOM 2376 N N . ASN B 1 25 ? -11.32 -1.682 17.781 1 91 25 ASN B N 1
ATOM 2377 C CA . ASN B 1 25 ? -10.891 -2.541 16.688 1 91 25 ASN B CA 1
ATOM 2378 C C . ASN B 1 25 ? -9.703 -1.938 15.938 1 91 25 ASN B C 1
ATOM 2380 O O . ASN B 1 25 ? -9.734 -1.815 14.711 1 91 25 ASN B O 1
ATOM 2384 N N . ASN B 1 26 ? -8.727 -1.395 16.516 1 93.44 26 ASN B N 1
ATOM 2385 C CA . ASN B 1 26 ? -7.445 -0.916 16 1 93.44 26 ASN B CA 1
ATOM 2386 C C . ASN B 1 26 ? -7.555 0.505 15.453 1 93.44 26 ASN B C 1
ATOM 2388 O O . ASN B 1 26 ? -6.656 0.978 14.758 1 93.44 26 ASN B O 1
ATOM 2392 N N . VAL B 1 27 ? -8.719 1.065 15.664 1 98.38 27 VAL B N 1
ATOM 2393 C CA . VAL B 1 27 ? -8.922 2.459 15.273 1 98.38 27 VAL B CA 1
ATOM 2394 C C . VAL B 1 27 ? -9.281 3.289 16.5 1 98.38 27 VAL B C 1
ATOM 2396 O O . VAL B 1 27 ? -10.031 2.832 17.375 1 98.38 27 VAL B O 1
ATOM 2399 N N . TYR B 1 28 ? -8.719 4.469 16.609 1 98.75 28 TYR B N 1
ATOM 2400 C CA . TYR B 1 28 ? -9.086 5.402 17.672 1 98.75 28 TYR B CA 1
ATOM 2401 C C . TYR B 1 28 ? -10.219 6.316 17.219 1 98.75 28 TYR B C 1
ATOM 2403 O O . TYR B 1 28 ? -10.109 7.008 16.203 1 98.75 28 TYR B O 1
ATOM 2411 N N . ILE B 1 29 ? -11.227 6.297 18 1 98.5 29 ILE B N 1
ATOM 2412 C CA . ILE B 1 29 ? -12.469 6.93 17.562 1 98.5 29 ILE B CA 1
ATOM 2413 C C . ILE B 1 29 ? -12.812 8.078 18.516 1 98.5 29 ILE B C 1
ATOM 2415 O O . ILE B 1 29 ? -12.781 7.922 19.734 1 98.5 29 ILE B O 1
ATOM 2419 N N . GLY B 1 30 ? -13.039 9.211 17.938 1 97.5 30 GLY B N 1
ATOM 2420 C CA . GLY B 1 30 ? -13.641 10.359 18.594 1 97.5 30 GLY B CA 1
ATOM 2421 C C . GLY B 1 30 ? -14.953 10.797 17.953 1 97.5 30 GLY B C 1
ATOM 2422 O O . GLY B 1 30 ? -15.531 10.062 17.156 1 97.5 30 GLY B O 1
ATOM 2423 N N . GLU B 1 31 ? -15.539 11.875 18.344 1 93.75 31 GLU B N 1
ATOM 2424 C CA . GLU B 1 31 ? -16.812 12.352 17.797 1 93.75 31 GLU B CA 1
ATOM 2425 C C . GLU B 1 31 ? -16.719 12.578 16.297 1 93.75 31 GLU B C 1
ATOM 2427 O O . GLU B 1 31 ? -17.562 12.086 15.539 1 93.75 31 GLU B O 1
ATOM 2432 N N . ASN B 1 32 ? -15.734 13.227 15.867 1 95.12 32 ASN B N 1
ATOM 2433 C CA . ASN B 1 32 ? -15.586 13.531 14.453 1 95.12 32 ASN B CA 1
ATOM 2434 C C . ASN B 1 32 ? -14.195 13.172 13.938 1 95.12 32 ASN B C 1
ATOM 2436 O O . ASN B 1 32 ? -13.703 13.781 12.984 1 95.12 32 ASN B O 1
ATOM 2440 N N . ILE B 1 33 ? -13.57 12.211 14.617 1 98.06 33 ILE B N 1
ATOM 2441 C CA . ILE B 1 33 ? -12.211 11.852 14.234 1 98.06 33 ILE B CA 1
ATOM 2442 C C . ILE B 1 33 ? -12.07 10.336 14.188 1 98.06 33 ILE B C 1
ATOM 2444 O O . ILE B 1 33 ? -12.57 9.633 15.07 1 98.06 33 ILE B O 1
ATOM 2448 N N . ARG B 1 34 ? -11.5 9.797 13.18 1 98.75 34 ARG B N 1
ATOM 2449 C CA . ARG B 1 34 ? -11.016 8.422 13.07 1 98.75 34 ARG B CA 1
ATOM 2450 C C . ARG B 1 34 ? -9.508 8.398 12.836 1 98.75 34 ARG B C 1
ATOM 2452 O O . ARG B 1 34 ? -9.016 8.93 11.836 1 98.75 34 ARG B O 1
ATOM 2459 N N . LEU B 1 35 ? -8.781 7.828 13.781 1 98.88 35 LEU B N 1
ATOM 2460 C CA . LEU B 1 35 ? -7.328 7.801 13.719 1 98.88 35 LEU B CA 1
ATOM 2461 C C . LEU B 1 35 ? -6.809 6.367 13.656 1 98.88 35 LEU B C 1
ATOM 2463 O O . LEU B 1 35 ? -7.27 5.504 14.406 1 98.88 35 LEU B O 1
ATOM 2467 N N . ILE B 1 36 ? -5.898 6.117 12.789 1 98.88 36 ILE B N 1
ATOM 2468 C CA . ILE B 1 36 ? -5.289 4.793 12.711 1 98.88 36 ILE B CA 1
ATOM 2469 C C . ILE B 1 36 ? -3.77 4.918 12.805 1 98.88 36 ILE B C 1
ATOM 2471 O O . ILE B 1 36 ? -3.184 5.879 12.305 1 98.88 36 ILE B O 1
ATOM 2475 N N . ILE B 1 37 ? -3.172 3.998 13.469 1 98.81 37 ILE B N 1
ATOM 2476 C CA . ILE B 1 37 ? -1.723 3.846 13.516 1 98.81 37 ILE B CA 1
ATOM 2477 C C . ILE B 1 37 ? -1.281 2.777 12.516 1 98.81 37 ILE B C 1
ATOM 2479 O O . ILE B 1 37 ? -1.667 1.612 12.633 1 98.81 37 ILE B O 1
ATOM 2483 N N . THR B 1 38 ? -0.424 3.146 11.617 1 98.62 38 THR B N 1
ATOM 2484 C CA . THR B 1 38 ? -0.193 2.299 10.453 1 98.62 38 THR B CA 1
ATOM 2485 C C . THR B 1 38 ? 1.065 1.456 10.633 1 98.62 38 THR B C 1
ATOM 2487 O O . THR B 1 38 ? 1.256 0.456 9.938 1 98.62 38 THR B O 1
ATOM 2490 N N . GLY B 1 39 ? 1.92 1.86 11.531 1 97.88 39 GLY B N 1
ATOM 2491 C CA . GLY B 1 39 ? 3.281 1.352 11.477 1 97.88 39 GLY B CA 1
ATOM 2492 C C . GLY B 1 39 ? 4.145 2.064 10.453 1 97.88 39 GLY B C 1
ATOM 2493 O O . GLY B 1 39 ? 3.629 2.75 9.562 1 97.88 39 GLY B O 1
ATOM 2494 N N . ILE B 1 40 ? 5.398 1.826 10.5 1 97.94 40 ILE B N 1
ATOM 2495 C CA . ILE B 1 40 ? 6.355 2.578 9.695 1 97.94 40 ILE B CA 1
ATOM 2496 C C . ILE B 1 40 ? 6.414 1.991 8.281 1 97.94 40 ILE B C 1
ATOM 2498 O O . ILE B 1 40 ? 6.383 0.771 8.109 1 97.94 40 ILE B O 1
ATOM 2502 N N . GLY B 1 41 ? 6.449 2.871 7.305 1 98.31 41 GLY B N 1
ATOM 2503 C CA . GLY B 1 41 ? 6.66 2.445 5.93 1 98.31 41 GLY B CA 1
ATOM 2504 C C . GLY B 1 41 ? 5.527 2.838 5.004 1 98.31 41 GLY B C 1
ATOM 2505 O O . GLY B 1 41 ? 4.355 2.783 5.391 1 98.31 41 GLY B O 1
ATOM 2506 N N . LYS B 1 42 ? 5.898 3.123 3.75 1 98.56 42 LYS B N 1
ATOM 2507 C CA . LYS B 1 42 ? 4.898 3.633 2.814 1 98.56 42 LYS B CA 1
ATOM 2508 C C . LYS B 1 42 ? 3.918 2.535 2.408 1 98.56 42 LYS B C 1
ATOM 2510 O O . LYS B 1 42 ? 2.744 2.811 2.148 1 98.56 42 LYS B O 1
ATOM 2515 N N . ILE B 1 43 ? 4.34 1.242 2.414 1 98.69 43 ILE B N 1
ATOM 2516 C CA . ILE B 1 43 ? 3.41 0.171 2.072 1 98.69 43 ILE B CA 1
ATOM 2517 C C . ILE B 1 43 ? 2.418 -0.036 3.215 1 98.69 43 ILE B C 1
ATOM 2519 O O . ILE B 1 43 ? 1.213 -0.161 2.984 1 98.69 43 ILE B O 1
ATOM 2523 N N . ASN B 1 44 ? 2.922 -0.053 4.441 1 98.5 44 ASN B N 1
ATOM 2524 C CA . ASN B 1 44 ? 2.031 -0.117 5.594 1 98.5 44 ASN B CA 1
ATOM 2525 C C . ASN B 1 44 ? 1.046 1.048 5.609 1 98.5 44 ASN B C 1
ATOM 2527 O O . ASN B 1 44 ? -0.146 0.855 5.859 1 98.5 44 ASN B O 1
ATOM 2531 N N . SER B 1 45 ? 1.602 2.182 5.363 1 98.88 45 SER B N 1
ATOM 2532 C CA . SER B 1 45 ? 0.768 3.379 5.312 1 98.88 45 SER B CA 1
ATOM 2533 C C . SER B 1 45 ? -0.35 3.23 4.285 1 98.88 45 SER B C 1
ATOM 2535 O O . SER B 1 45 ? -1.503 3.566 4.566 1 98.88 45 SER B O 1
ATOM 2537 N N . ALA B 1 46 ? -0.032 2.746 3.127 1 98.88 46 ALA B N 1
ATOM 2538 C CA . ALA B 1 46 ? -1.015 2.541 2.064 1 98.88 46 ALA B CA 1
ATOM 2539 C C . ALA B 1 46 ? -2.074 1.528 2.488 1 98.88 46 ALA B C 1
ATOM 2541 O O . ALA B 1 46 ? -3.273 1.767 2.316 1 98.88 46 ALA B O 1
ATOM 2542 N N . ILE B 1 47 ? -1.644 0.437 3.096 1 98.88 47 ILE B N 1
ATOM 2543 C CA . ILE B 1 47 ? -2.539 -0.653 3.469 1 98.88 47 ILE B CA 1
ATOM 2544 C C . ILE B 1 47 ? -3.512 -0.176 4.543 1 98.88 47 ILE B C 1
ATOM 2546 O O . ILE B 1 47 ? -4.73 -0.301 4.387 1 98.88 47 ILE B O 1
ATOM 2550 N N . GLU B 1 48 ? -2.961 0.38 5.574 1 98.81 48 GLU B N 1
ATOM 2551 C CA . GLU B 1 48 ? -3.795 0.756 6.715 1 98.81 48 GLU B CA 1
ATOM 2552 C C . GLU B 1 48 ? -4.715 1.922 6.363 1 98.81 48 GLU B C 1
ATOM 2554 O O . GLU B 1 48 ? -5.848 1.989 6.844 1 98.81 48 GLU B O 1
ATOM 2559 N N . THR B 1 49 ? -4.203 2.859 5.551 1 98.88 49 THR B N 1
ATOM 2560 C CA . THR B 1 49 ? -5.07 3.924 5.055 1 98.88 49 THR B CA 1
ATOM 2561 C C . THR B 1 49 ? -6.242 3.346 4.27 1 98.88 49 THR B C 1
ATOM 2563 O O . THR B 1 49 ? -7.391 3.738 4.48 1 98.88 49 THR B O 1
ATOM 2566 N N . THR B 1 50 ? -5.949 2.438 3.412 1 98.88 50 THR B N 1
ATOM 2567 C CA . THR B 1 50 ? -6.984 1.796 2.609 1 98.88 50 THR B CA 1
ATOM 2568 C C . THR B 1 50 ? -8 1.087 3.502 1 98.88 50 THR B C 1
ATOM 2570 O O . THR B 1 50 ? -9.211 1.225 3.309 1 98.88 50 THR B O 1
ATOM 2573 N N . LYS B 1 51 ? -7.492 0.357 4.512 1 98.62 51 LYS B N 1
ATOM 2574 C CA . LYS B 1 51 ? -8.391 -0.33 5.434 1 98.62 51 LYS B CA 1
ATOM 2575 C C . LYS B 1 51 ? -9.328 0.655 6.125 1 98.62 51 LYS B C 1
ATOM 2577 O O . LYS B 1 51 ? -10.539 0.418 6.203 1 98.62 51 LYS B O 1
ATOM 2582 N N . LEU B 1 52 ? -8.727 1.688 6.605 1 98.75 52 LEU B N 1
ATOM 2583 C CA . LEU B 1 52 ? -9.484 2.715 7.312 1 98.75 52 LEU B CA 1
ATOM 2584 C C . LEU B 1 52 ? -10.609 3.26 6.438 1 98.75 52 LEU B C 1
ATOM 2586 O O . LEU B 1 52 ? -11.758 3.34 6.875 1 98.75 52 LEU B O 1
ATOM 2590 N N . LEU B 1 53 ? -10.289 3.545 5.215 1 98.62 53 LEU B N 1
ATOM 2591 C CA . LEU B 1 53 ? -11.219 4.242 4.332 1 98.62 53 LEU B CA 1
ATOM 2592 C C . LEU B 1 53 ? -12.266 3.281 3.771 1 98.62 53 LEU B C 1
ATOM 2594 O O . LEU B 1 53 ? -13.406 3.678 3.516 1 98.62 53 LEU B O 1
ATOM 2598 N N . MET B 1 54 ? -11.867 2.045 3.578 1 97.94 54 MET B N 1
ATOM 2599 C CA . MET B 1 54 ? -12.836 1.03 3.178 1 97.94 54 MET B CA 1
ATOM 2600 C C . MET B 1 54 ? -13.836 0.767 4.297 1 97.94 54 MET B C 1
ATOM 2602 O O . MET B 1 54 ? -15.008 0.489 4.035 1 97.94 54 MET B O 1
ATOM 2606 N N . LYS B 1 55 ? -13.383 0.84 5.5 1 97.38 55 LYS B N 1
ATOM 2607 C CA . LYS B 1 55 ? -14.211 0.534 6.66 1 97.38 55 LYS B CA 1
ATOM 2608 C C . LYS B 1 55 ? -15.234 1.64 6.914 1 97.38 55 LYS B C 1
ATOM 2610 O O . LYS B 1 55 ? -16.406 1.361 7.152 1 97.38 55 LYS B O 1
ATOM 2615 N N . TYR B 1 56 ? -14.812 2.906 6.832 1 97.06 56 TYR B N 1
ATOM 2616 C CA . TYR B 1 56 ? -15.672 3.994 7.289 1 97.06 56 TYR B CA 1
ATOM 2617 C C . TYR B 1 56 ? -16.266 4.75 6.105 1 97.06 56 TYR B C 1
ATOM 2619 O O . TYR B 1 56 ? -17.219 5.512 6.266 1 97.06 56 TYR B O 1
ATOM 2627 N N . LYS B 1 57 ? -15.758 4.59 4.926 1 96.12 57 LYS B N 1
ATOM 2628 C CA . LYS B 1 57 ? -16.281 5.156 3.689 1 96.12 57 LYS B CA 1
ATOM 2629 C C . LYS B 1 57 ? -16.484 6.664 3.82 1 96.12 57 LYS B C 1
ATOM 2631 O O . LYS B 1 57 ? -17.609 7.121 4.059 1 96.12 57 LYS B O 1
ATOM 2636 N N . PRO B 1 58 ? -15.562 7.418 3.512 1 95.75 58 PRO B N 1
ATOM 2637 C CA . PRO B 1 58 ? -15.625 8.867 3.689 1 95.75 58 PRO B CA 1
ATOM 2638 C C . PRO B 1 58 ? -16.766 9.508 2.885 1 95.75 58 PRO B C 1
ATOM 2640 O O . PRO B 1 58 ? -17.109 9.023 1.81 1 95.75 58 PRO B O 1
ATOM 2643 N N . LYS B 1 59 ? -17.234 10.578 3.4 1 92.19 59 LYS B N 1
ATOM 2644 C CA . LYS B 1 59 ? -18.281 11.375 2.75 1 92.19 59 LYS B CA 1
ATOM 2645 C C . LYS B 1 59 ? -17.688 12.633 2.119 1 92.19 59 LYS B C 1
ATOM 2647 O O . LYS B 1 59 ? -16.484 12.898 2.244 1 92.19 59 LYS B O 1
ATOM 2652 N N . GLU B 1 60 ? -18.469 13.32 1.52 1 84.81 60 GLU B N 1
ATOM 2653 C CA . GLU B 1 60 ? -18.062 14.453 0.688 1 84.81 60 GLU B CA 1
ATOM 2654 C C . GLU B 1 60 ? -17.344 15.523 1.516 1 84.81 60 GLU B C 1
ATOM 2656 O O . GLU B 1 60 ? -16.375 16.125 1.058 1 84.81 60 GLU B O 1
ATOM 2661 N N . ASN B 1 61 ? -17.75 15.727 2.734 1 87.31 61 ASN B N 1
ATOM 2662 C CA . ASN B 1 61 ? -17.188 16.812 3.533 1 87.31 61 ASN B CA 1
ATOM 2663 C C . ASN B 1 61 ? -16.078 16.297 4.445 1 87.31 61 ASN B C 1
ATOM 2665 O O . ASN B 1 61 ? -15.5 17.078 5.219 1 87.31 61 ASN B O 1
ATOM 2669 N N . ASP B 1 62 ? -15.766 15.078 4.297 1 94.94 62 ASP B N 1
ATOM 2670 C CA . ASP B 1 62 ? -14.695 14.508 5.113 1 94.94 62 ASP B CA 1
ATOM 2671 C C . ASP B 1 62 ? -13.32 14.922 4.586 1 94.94 62 ASP B C 1
ATOM 2673 O O . ASP B 1 62 ? -13.18 15.281 3.414 1 94.94 62 ASP B O 1
ATOM 2677 N N . ILE B 1 63 ? -12.375 14.977 5.461 1 94.88 63 ILE B N 1
ATOM 2678 C CA . ILE B 1 63 ? -10.992 15.234 5.078 1 94.88 63 ILE B CA 1
ATOM 2679 C C . ILE B 1 63 ? -10.086 14.156 5.672 1 94.88 63 ILE B C 1
ATOM 2681 O O . ILE B 1 63 ? -10.477 13.445 6.598 1 94.88 63 ILE B O 1
ATOM 2685 N N . ILE B 1 64 ? -8.875 14.062 5.117 1 97.88 64 ILE B N 1
ATOM 2686 C CA . ILE B 1 64 ? -7.91 13.109 5.648 1 97.88 64 ILE B CA 1
ATOM 2687 C C . ILE B 1 64 ? -6.547 13.773 5.785 1 97.88 64 ILE B C 1
ATOM 2689 O O . ILE B 1 64 ? -6.148 14.57 4.93 1 97.88 64 ILE B O 1
ATOM 2693 N N . ILE B 1 65 ? -5.883 13.438 6.871 1 98.38 65 ILE B N 1
ATOM 2694 C CA . ILE B 1 65 ? -4.598 14.031 7.199 1 98.38 65 ILE B CA 1
ATOM 2695 C C . ILE B 1 65 ? -3.582 12.938 7.52 1 98.38 65 ILE B C 1
ATOM 2697 O O . ILE B 1 65 ? -3.85 12.055 8.336 1 98.38 65 ILE B O 1
ATOM 2701 N N . ASN B 1 66 ? -2.496 12.922 6.84 1 98.88 66 ASN B N 1
ATOM 2702 C CA . ASN B 1 66 ? -1.322 12.211 7.34 1 98.88 66 ASN B CA 1
ATOM 2703 C C . ASN B 1 66 ? -0.48 13.094 8.258 1 98.88 66 ASN B C 1
ATOM 2705 O O . ASN B 1 66 ? 0.037 14.125 7.828 1 98.88 66 ASN B O 1
ATOM 2709 N N . LEU B 1 67 ? -0.438 12.719 9.438 1 98.81 67 LEU B N 1
ATOM 2710 C CA . LEU B 1 67 ? 0.282 13.469 10.461 1 98.81 67 LEU B CA 1
ATOM 2711 C C . LEU B 1 67 ? 1.438 12.648 11.023 1 98.81 67 LEU B C 1
ATOM 2713 O O . LEU B 1 67 ? 1.29 11.453 11.281 1 98.81 67 LEU B O 1
ATOM 2717 N N . GLY B 1 68 ? 2.57 13.289 11.195 1 98.44 68 GLY B N 1
ATOM 2718 C CA . GLY B 1 68 ? 3.721 12.617 11.773 1 98.44 68 GLY B CA 1
ATOM 2719 C C . GLY B 1 68 ? 4.98 13.461 11.758 1 98.44 68 GLY B C 1
ATOM 2720 O O . GLY B 1 68 ? 4.926 14.656 11.469 1 98.44 68 GLY B O 1
ATOM 2721 N N . THR B 1 69 ? 6.102 12.836 12.102 1 98.25 69 THR B N 1
ATOM 2722 C CA . THR B 1 69 ? 7.387 13.531 12.117 1 98.25 69 THR B CA 1
ATOM 2723 C C . THR B 1 69 ? 8.148 13.281 10.82 1 98.25 69 THR B C 1
ATOM 2725 O O . THR B 1 69 ? 7.816 12.367 10.062 1 98.25 69 THR B O 1
ATOM 2728 N N . CYS B 1 70 ? 9.109 14.133 10.602 1 98.12 70 CYS B N 1
ATOM 2729 C CA . CYS B 1 70 ? 9.953 14.047 9.406 1 98.12 70 CYS B CA 1
ATOM 2730 C C . CYS B 1 70 ? 11.359 14.547 9.703 1 98.12 70 CYS B C 1
ATOM 2732 O O . CYS B 1 70 ? 11.602 15.18 10.727 1 98.12 70 CYS B O 1
ATOM 2734 N N . GLY B 1 71 ? 12.273 14.141 8.828 1 97.62 71 GLY B N 1
ATOM 2735 C CA . GLY B 1 71 ? 13.617 14.703 8.852 1 97.62 71 GLY B CA 1
ATOM 2736 C C . GLY B 1 71 ? 13.805 15.812 7.832 1 97.62 71 GLY B C 1
ATOM 2737 O O . GLY B 1 71 ? 12.977 16 6.938 1 97.62 71 GLY B O 1
ATOM 2738 N N . THR B 1 72 ? 14.891 16.562 8.008 1 97.75 72 THR B N 1
ATOM 2739 C CA . THR B 1 72 ? 15.234 17.594 7.031 1 97.75 72 THR B CA 1
ATOM 2740 C C . THR B 1 72 ? 16.75 17.734 6.91 1 97.75 72 THR B C 1
ATOM 2742 O O . THR B 1 72 ? 17.484 17.516 7.883 1 97.75 72 THR B O 1
ATOM 2745 N N . LYS B 1 73 ? 17.156 18.016 5.738 1 94.81 73 LYS B N 1
ATOM 2746 C CA . LYS B 1 73 ? 18.578 18.281 5.531 1 94.81 73 LYS B CA 1
ATOM 2747 C C . LYS B 1 73 ? 18.875 19.781 5.68 1 94.81 73 LYS B C 1
ATOM 2749 O O . LYS B 1 73 ? 20.047 20.172 5.715 1 94.81 73 LYS B O 1
ATOM 2754 N N . LEU B 1 74 ? 17.875 20.562 5.738 1 95.56 74 LEU B N 1
ATOM 2755 C CA . LEU B 1 74 ? 18.047 22.016 5.742 1 95.56 74 LEU B CA 1
ATOM 2756 C C . LEU B 1 74 ? 18.234 22.531 7.16 1 95.56 74 LEU B C 1
ATOM 2758 O O . LEU B 1 74 ? 17.344 22.375 8.008 1 95.56 74 LEU B O 1
ATOM 2762 N N . LYS B 1 75 ? 19.172 23.328 7.348 1 94.25 75 LYS B N 1
ATOM 2763 C CA . LYS B 1 75 ? 19.547 23.828 8.672 1 94.25 75 LYS B CA 1
ATOM 2764 C C . LYS B 1 75 ? 18.609 24.953 9.109 1 94.25 75 LYS B C 1
ATOM 2766 O O . LYS B 1 75 ? 18.484 25.234 10.305 1 94.25 75 LYS B O 1
ATOM 2771 N N . LYS B 1 76 ? 17.984 25.531 8.203 1 96.06 76 LYS B N 1
ATOM 2772 C CA . LYS B 1 76 ? 17.125 26.688 8.523 1 96.06 76 LYS B CA 1
ATOM 2773 C C . LYS B 1 76 ? 15.875 26.25 9.266 1 96.06 76 LYS B C 1
ATOM 2775 O O . LYS B 1 76 ? 15.188 27.078 9.875 1 96.06 76 LYS B O 1
ATOM 2780 N N . TYR B 1 77 ? 15.562 25.031 9.148 1 96.81 77 TYR B N 1
ATOM 2781 C CA . TYR B 1 77 ? 14.398 24.531 9.852 1 96.81 77 TYR B CA 1
ATOM 2782 C C . TYR B 1 77 ? 14.781 23.984 11.227 1 96.81 77 TYR B C 1
ATOM 2784 O O . TYR B 1 77 ? 15.844 23.391 11.391 1 96.81 77 TYR B O 1
ATOM 2792 N N . LYS B 1 78 ? 13.883 24.188 12.211 1 96.25 78 LYS B N 1
ATOM 2793 C CA . LYS B 1 78 ? 14.141 23.766 13.578 1 96.25 78 LYS B CA 1
ATOM 2794 C C . LYS B 1 78 ? 13.281 22.562 13.953 1 96.25 78 LYS B C 1
ATOM 2796 O O . LYS B 1 78 ? 12.195 22.375 13.398 1 96.25 78 LYS B O 1
ATOM 2801 N N . ASP B 1 79 ? 13.844 21.844 14.914 1 96.31 79 ASP B N 1
ATOM 2802 C CA . ASP B 1 79 ? 13.008 20.781 15.477 1 96.31 79 ASP B CA 1
ATOM 2803 C C . ASP B 1 79 ? 11.703 21.344 16.031 1 96.31 79 ASP B C 1
ATOM 2805 O O . ASP B 1 79 ? 11.703 22.375 16.703 1 96.31 79 ASP B O 1
ATOM 2809 N N . GLY B 1 80 ? 10.641 20.719 15.625 1 97.38 80 GLY B N 1
ATOM 2810 C CA . GLY B 1 80 ? 9.344 21.188 16.094 1 97.38 80 GLY B CA 1
ATOM 2811 C C . GLY B 1 80 ? 8.602 22.016 15.062 1 97.38 80 GLY B C 1
ATOM 2812 O O . GLY B 1 80 ? 7.398 22.25 15.188 1 97.38 80 GLY B O 1
ATOM 2813 N N . ASP B 1 81 ? 9.352 22.484 14.062 1 97.88 81 ASP B N 1
ATOM 2814 C CA . ASP B 1 81 ? 8.664 23.203 12.992 1 97.88 81 ASP B CA 1
ATOM 2815 C C . ASP B 1 81 ? 7.617 22.328 12.312 1 97.88 81 ASP B C 1
ATOM 2817 O O . ASP B 1 81 ? 7.887 21.172 11.992 1 97.88 81 ASP B O 1
ATOM 2821 N N . ILE B 1 82 ? 6.438 22.891 12.117 1 98.25 82 ILE B N 1
ATOM 2822 C CA . ILE B 1 82 ? 5.367 22.141 11.477 1 98.25 82 ILE B CA 1
ATOM 2823 C C . ILE B 1 82 ? 5.18 22.609 10.039 1 98.25 82 ILE B C 1
ATOM 2825 O O . ILE B 1 82 ? 5.219 23.812 9.766 1 98.25 82 ILE B O 1
ATOM 2829 N N . PHE B 1 83 ? 5.008 21.672 9.156 1 97.56 83 PHE B N 1
ATOM 2830 C CA . PHE B 1 83 ? 4.883 21.938 7.73 1 97.56 83 PHE B CA 1
ATOM 2831 C C . PHE B 1 83 ? 3.561 21.391 7.191 1 97.56 83 PHE B C 1
ATOM 2833 O O . PHE B 1 83 ? 3.111 20.312 7.598 1 97.56 83 PHE B O 1
ATOM 2840 N N . LEU B 1 84 ? 2.971 22.141 6.324 1 96.69 84 LEU B N 1
ATOM 2841 C CA . LEU B 1 84 ? 1.986 21.641 5.367 1 96.69 84 LEU B CA 1
ATOM 2842 C C . LEU B 1 84 ? 2.645 21.312 4.031 1 96.69 84 LEU B C 1
ATOM 2844 O O . LEU B 1 84 ? 3.078 22.203 3.309 1 96.69 84 LEU B O 1
ATOM 2848 N N . CYS B 1 85 ? 2.709 20.047 3.742 1 96.88 85 CYS B N 1
ATOM 2849 C CA . CYS B 1 85 ? 3.443 19.641 2.551 1 96.88 85 CYS B CA 1
ATOM 2850 C C . CYS B 1 85 ? 2.617 19.875 1.292 1 96.88 85 CYS B C 1
ATOM 2852 O O . CYS B 1 85 ? 1.407 19.641 1.285 1 96.88 85 CYS B O 1
ATOM 2854 N N . ASN B 1 86 ? 3.312 20.266 0.219 1 93.44 86 ASN B N 1
ATOM 2855 C CA . ASN B 1 86 ? 2.605 20.578 -1.018 1 93.44 86 ASN B CA 1
ATOM 2856 C C . ASN B 1 86 ? 3.066 19.688 -2.17 1 93.44 86 ASN B C 1
ATOM 2858 O O . ASN B 1 86 ? 2.504 19.75 -3.266 1 93.44 86 ASN B O 1
ATOM 2862 N N . LYS B 1 87 ? 4.07 18.922 -1.938 1 96.25 87 LYS B N 1
ATOM 2863 C CA . LYS B 1 87 ? 4.645 18.047 -2.951 1 96.25 87 LYS B CA 1
ATOM 2864 C C . LYS B 1 87 ? 5.266 16.812 -2.316 1 96.25 87 LYS B C 1
ATOM 2866 O O . LYS B 1 87 ? 5.941 16.906 -1.289 1 96.25 87 LYS B O 1
ATOM 2871 N N . ILE B 1 88 ? 5.016 15.672 -2.939 1 98.62 88 ILE B N 1
ATOM 2872 C CA . ILE B 1 88 ? 5.602 14.414 -2.496 1 98.62 88 ILE B CA 1
ATOM 2873 C C . ILE B 1 88 ? 6.453 13.82 -3.617 1 98.62 88 ILE B C 1
ATOM 2875 O O . ILE B 1 88 ? 6.008 13.734 -4.762 1 98.62 88 ILE B O 1
ATOM 2879 N N . LEU B 1 89 ? 7.637 13.469 -3.289 1 98.69 89 LEU B N 1
ATOM 2880 C CA . LEU B 1 89 ? 8.492 12.672 -4.156 1 98.69 89 LEU B CA 1
ATOM 2881 C C . LEU B 1 89 ? 8.734 11.289 -3.553 1 98.69 89 LEU B C 1
ATOM 2883 O O . LEU B 1 89 ? 9.227 11.18 -2.426 1 98.69 89 LEU B O 1
ATOM 2887 N N . ASP B 1 90 ? 8.352 10.266 -4.227 1 98.69 90 ASP B N 1
ATOM 2888 C CA . ASP B 1 90 ? 8.773 8.922 -3.822 1 98.69 90 ASP B CA 1
ATOM 2889 C C . ASP B 1 90 ? 10.195 8.633 -4.305 1 98.69 90 ASP B C 1
ATOM 2891 O O . ASP B 1 90 ? 10.445 8.562 -5.512 1 98.69 90 ASP B O 1
ATOM 2895 N N . HIS B 1 91 ? 11.023 8.375 -3.418 1 98.38 91 HIS B N 1
ATOM 2896 C CA . HIS B 1 91 ? 12.445 8.227 -3.732 1 98.38 91 HIS B CA 1
ATOM 2897 C C . HIS B 1 91 ? 12.68 7.031 -4.645 1 98.38 91 HIS B C 1
ATOM 2899 O O . HIS B 1 91 ? 13.531 7.082 -5.535 1 98.38 91 HIS B O 1
ATOM 2905 N N . ASP B 1 92 ? 12.016 6.031 -4.398 1 97.38 92 ASP B N 1
ATOM 2906 C CA . ASP B 1 92 ? 12.297 4.758 -5.059 1 97.38 92 ASP B CA 1
ATOM 2907 C C . ASP B 1 92 ? 11.68 4.719 -6.457 1 97.38 92 ASP B C 1
ATOM 2909 O O . ASP B 1 92 ? 12.344 4.34 -7.422 1 97.38 92 ASP B O 1
ATOM 2913 N N . SER B 1 93 ? 10.414 5.098 -6.535 1 97 93 SER B N 1
ATOM 2914 C CA . SER B 1 93 ? 9.719 5.023 -7.816 1 97 93 SER B CA 1
ATOM 2915 C C . SER B 1 93 ? 9.93 6.293 -8.633 1 97 93 SER B C 1
ATOM 2917 O O . SER B 1 93 ? 9.633 6.324 -9.828 1 97 93 SER B O 1
ATOM 2919 N N . LYS B 1 94 ? 10.336 7.391 -8.023 1 97.25 94 LYS B N 1
ATOM 2920 C CA . LYS B 1 94 ? 10.594 8.703 -8.617 1 97.25 94 LYS B CA 1
ATOM 2921 C C . LYS B 1 94 ? 9.289 9.398 -9 1 97.25 94 LYS B C 1
ATOM 2923 O O . LYS B 1 94 ? 9.305 10.438 -9.656 1 97.25 94 LYS B O 1
ATOM 2928 N N . LYS B 1 95 ? 8.211 8.844 -8.586 1 97.06 95 LYS B N 1
ATOM 2929 C CA . LYS B 1 95 ? 6.934 9.484 -8.859 1 97.06 95 LYS B CA 1
ATOM 2930 C C . LYS B 1 95 ? 6.746 10.727 -7.992 1 97.06 95 LYS B C 1
ATOM 2932 O O . LYS B 1 95 ? 7.164 10.742 -6.828 1 97.06 95 LYS B O 1
ATOM 2937 N N . ILE B 1 96 ? 6.055 11.727 -8.586 1 96.94 96 ILE B N 1
ATOM 2938 C CA . ILE B 1 96 ? 5.801 12.992 -7.902 1 96.94 96 ILE B CA 1
ATOM 2939 C C . ILE B 1 96 ? 4.297 13.219 -7.777 1 96.94 96 ILE B C 1
ATOM 2941 O O . ILE B 1 96 ? 3.545 12.961 -8.727 1 96.94 96 ILE B O 1
ATOM 2945 N N . TYR B 1 97 ? 3.891 13.609 -6.594 1 95.81 97 TYR B N 1
ATOM 2946 C CA . TYR B 1 97 ? 2.5 13.961 -6.332 1 95.81 97 TYR B CA 1
ATOM 2947 C C . TYR B 1 97 ? 2.395 15.375 -5.766 1 95.81 97 TYR B C 1
ATOM 2949 O O . TYR B 1 97 ? 3.178 15.758 -4.891 1 95.81 97 TYR B O 1
ATOM 2957 N N . TYR B 1 98 ? 1.391 16.078 -6.223 1 91.69 98 TYR B N 1
ATOM 2958 C CA . TYR B 1 98 ? 1.177 17.438 -5.73 1 91.69 98 TYR B CA 1
ATOM 2959 C C . TYR B 1 98 ? -0.091 17.516 -4.887 1 91.69 98 TYR B C 1
ATOM 2961 O O . TYR B 1 98 ? -1.069 16.812 -5.156 1 91.69 98 TYR B O 1
ATOM 2969 N N . LEU B 1 99 ? 0.011 18.25 -3.842 1 91.12 99 LEU B N 1
ATOM 2970 C CA . LEU B 1 99 ? -1.143 18.5 -2.984 1 91.12 99 LEU B CA 1
ATOM 2971 C C . LEU B 1 99 ? -1.647 19.922 -3.152 1 91.12 99 LEU B C 1
ATOM 2973 O O . LEU B 1 99 ? -0.876 20.828 -3.496 1 91.12 99 LEU B O 1
ATOM 2977 N N . ASP B 1 100 ? -2.906 20.047 -2.871 1 76.94 100 ASP B N 1
ATOM 2978 C CA . ASP B 1 100 ? -3.533 21.359 -3.039 1 76.94 100 ASP B CA 1
ATOM 2979 C C . ASP B 1 100 ? -3.26 22.25 -1.833 1 76.94 100 ASP B C 1
ATOM 2981 O O . ASP B 1 100 ? -3.248 21.781 -0.693 1 76.94 100 ASP B O 1
ATOM 2985 N N . MET B 1 101 ? -2.812 23.469 -2.117 1 69.06 101 MET B N 1
ATOM 2986 C CA . MET B 1 101 ? -2.531 24.453 -1.069 1 69.06 101 MET B CA 1
ATOM 2987 C C . MET B 1 101 ? -3.59 25.547 -1.049 1 69.06 101 MET B C 1
ATOM 2989 O O . MET B 1 101 ? -3.262 26.734 -1.079 1 69.06 101 MET B O 1
ATOM 2993 N N . LEU B 1 102 ? -4.691 25.203 -0.953 1 62.69 102 LEU B N 1
ATOM 2994 C CA . LEU B 1 102 ? -5.723 26.234 -1.103 1 62.69 102 LEU B CA 1
ATOM 2995 C C . LEU B 1 102 ? -5.941 26.969 0.209 1 62.69 102 LEU B C 1
ATOM 2997 O O . LEU B 1 102 ? -6.602 28.016 0.232 1 62.69 102 LEU B O 1
ATOM 3001 N N . LEU B 1 103 ? -5.336 26.453 1.208 1 66.12 103 LEU B N 1
ATOM 3002 C CA . LEU B 1 103 ? -5.602 27.062 2.508 1 66.12 103 LEU B CA 1
ATOM 3003 C C . LEU B 1 103 ? -4.418 27.891 2.973 1 66.12 103 LEU B C 1
ATOM 3005 O O . LEU B 1 103 ? -3.268 27.469 2.863 1 66.12 103 LEU B O 1
ATOM 3009 N N . SER B 1 104 ? -4.68 29.141 3.182 1 70.19 104 SER B N 1
ATOM 3010 C CA . SER B 1 104 ? -3.666 29.922 3.889 1 70.19 104 SER B CA 1
ATOM 3011 C C . SER B 1 104 ? -3.553 29.484 5.344 1 70.19 104 SER B C 1
ATOM 3013 O O . SER B 1 104 ? -4.547 29.469 6.074 1 70.19 104 SER B O 1
ATOM 3015 N N . THR B 1 105 ? -2.428 28.938 5.609 1 77.44 105 THR B N 1
ATOM 3016 C CA . THR B 1 105 ? -2.225 28.484 6.984 1 77.44 105 THR B CA 1
ATOM 3017 C C . THR B 1 105 ? -0.958 29.109 7.57 1 77.44 105 THR B C 1
ATOM 3019 O O . THR B 1 105 ? -0.201 29.781 6.859 1 77.44 105 THR B O 1
ATOM 3022 N N . GLU B 1 106 ? -0.865 29.016 8.867 1 84.88 106 GLU B N 1
ATOM 3023 C CA . GLU B 1 106 ? 0.329 29.484 9.562 1 84.88 106 GLU B CA 1
ATOM 3024 C C . GLU B 1 106 ? 1.477 28.484 9.422 1 84.88 106 GLU B C 1
ATOM 3026 O O . GLU B 1 106 ? 2.586 28.734 9.891 1 84.88 106 GLU B O 1
ATOM 3031 N N . PHE B 1 107 ? 1.271 27.438 8.758 1 93.12 107 PHE B N 1
ATOM 3032 C CA . PHE B 1 107 ? 2.279 26.406 8.625 1 93.12 107 PHE B CA 1
ATOM 3033 C C . PHE B 1 107 ? 3.297 26.766 7.547 1 93.12 107 PHE B C 1
ATOM 3035 O O . PHE B 1 107 ? 2.959 27.438 6.566 1 93.12 107 PHE B O 1
ATOM 3042 N N . LYS B 1 108 ? 4.508 26.359 7.832 1 94.38 108 LYS B N 1
ATOM 3043 C CA . LYS B 1 108 ? 5.473 26.375 6.734 1 94.38 108 LYS B CA 1
ATOM 3044 C C . LYS B 1 108 ? 5.059 25.406 5.629 1 94.38 108 LYS B C 1
ATOM 3046 O O . LYS B 1 108 ? 4.395 24.406 5.887 1 94.38 108 LYS B O 1
ATOM 3051 N N . GLU B 1 109 ? 5.375 25.781 4.422 1 93.81 109 GLU B N 1
ATOM 3052 C CA . GLU B 1 109 ? 5.129 24.891 3.287 1 93.81 109 GLU B CA 1
ATOM 3053 C C . GLU B 1 109 ? 6.422 24.25 2.801 1 93.81 109 GLU B C 1
ATOM 3055 O O . GLU B 1 109 ? 7.477 24.875 2.793 1 93.81 109 GLU B O 1
ATOM 3060 N N . GLY B 1 110 ? 6.312 22.984 2.436 1 94.94 110 GLY B N 1
ATOM 3061 C CA . GLY B 1 110 ? 7.5 22.312 1.939 1 94.94 110 GLY B CA 1
ATOM 3062 C C . GLY B 1 110 ? 7.195 21.016 1.216 1 94.94 110 GLY B C 1
ATOM 3063 O O . GLY B 1 110 ? 6.07 20.5 1.288 1 94.94 110 GLY B O 1
ATOM 3064 N N . SER B 1 111 ? 8.188 20.562 0.427 1 97.75 111 SER B N 1
ATOM 3065 C CA . SER B 1 111 ? 8.109 19.281 -0.269 1 97.75 111 SER B CA 1
ATOM 3066 C C . SER B 1 111 ? 8.711 18.156 0.573 1 97.75 111 SER B C 1
ATOM 3068 O O . SER B 1 111 ? 9.617 18.391 1.374 1 97.75 111 SER B O 1
ATOM 3070 N N . ILE B 1 112 ? 8.203 17 0.359 1 98.75 112 ILE B N 1
ATOM 3071 C CA . ILE B 1 112 ? 8.664 15.883 1.169 1 98.75 112 ILE B CA 1
ATOM 3072 C C . ILE B 1 112 ? 9.031 14.711 0.264 1 98.75 112 ILE B C 1
ATOM 3074 O O . ILE B 1 112 ? 8.359 14.453 -0.739 1 98.75 112 ILE B O 1
ATOM 3078 N N . GLU B 1 113 ? 10.117 14.039 0.612 1 98.81 113 GLU B N 1
ATOM 3079 C CA . GLU B 1 113 ? 10.602 12.852 -0.087 1 98.81 113 GLU B CA 1
ATOM 3080 C C . GLU B 1 113 ? 10.43 11.602 0.767 1 98.81 113 GLU B C 1
ATOM 3082 O O . GLU B 1 113 ? 10.906 11.539 1.901 1 98.81 113 GLU B O 1
ATOM 3087 N N . THR B 1 114 ? 9.734 10.648 0.249 1 98.88 114 THR B N 1
ATOM 3088 C CA . THR B 1 114 ? 9.445 9.422 0.988 1 98.88 114 THR B CA 1
ATOM 3089 C C . THR B 1 114 ? 10.438 8.32 0.617 1 98.88 114 THR B C 1
ATOM 3091 O O . THR B 1 114 ? 10.617 8.008 -0.562 1 98.88 114 THR B O 1
ATOM 3094 N N . PHE B 1 115 ? 11.055 7.73 1.628 1 98.31 115 PHE B N 1
ATOM 3095 C CA . PHE B 1 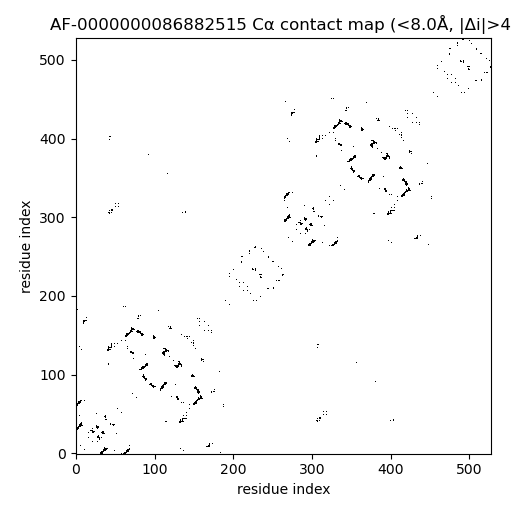115 ? 12.023 6.652 1.458 1 98.31 115 PHE B CA 1
ATOM 3096 C C . PHE B 1 115 ? 11.477 5.348 2.027 1 98.31 115 PHE B C 1
ATOM 3098 O O . PHE B 1 115 ? 10.484 5.348 2.76 1 98.31 115 PHE B O 1
ATOM 3105 N N . SER B 1 116 ? 12.156 4.266 1.633 1 97.75 116 SER B N 1
ATOM 3106 C CA . SER B 1 116 ? 11.797 2.953 2.162 1 97.75 116 SER B CA 1
ATOM 3107 C C . SER B 1 116 ? 12.648 2.592 3.375 1 97.75 116 SER B C 1
ATOM 3109 O O . SER B 1 116 ? 12.469 1.525 3.967 1 97.75 116 SER B O 1
ATOM 3111 N N . LYS B 1 117 ? 13.555 3.451 3.662 1 94.62 117 LYS B N 1
ATOM 3112 C CA . LYS B 1 117 ? 14.453 3.262 4.793 1 94.62 117 LYS B CA 1
ATOM 3113 C C . LYS B 1 117 ? 14.781 4.594 5.469 1 94.62 117 LYS B C 1
ATOM 3115 O O . LYS B 1 117 ? 14.484 5.656 4.922 1 94.62 117 LYS B O 1
ATOM 3120 N N . VAL B 1 118 ? 15.336 4.496 6.66 1 93.88 118 VAL B N 1
ATOM 3121 C CA . VAL B 1 118 ? 15.805 5.691 7.348 1 93.88 118 VAL B CA 1
ATOM 3122 C C . VAL B 1 118 ? 16.969 6.312 6.562 1 93.88 118 VAL B C 1
ATOM 3124 O O . VAL B 1 118 ? 17.844 5.602 6.082 1 93.88 118 VAL B O 1
ATOM 3127 N N . VAL B 1 119 ? 16.906 7.598 6.434 1 94.06 119 VAL B N 1
ATOM 3128 C CA . VAL B 1 119 ? 17.922 8.289 5.645 1 94.06 119 VAL B CA 1
ATOM 3129 C C . VAL B 1 119 ? 18.797 9.133 6.562 1 94.06 119 VAL B C 1
ATOM 3131 O O . VAL B 1 119 ? 18.281 9.945 7.344 1 94.06 119 VAL B O 1
ATOM 3134 N N . THR B 1 120 ? 20.078 8.945 6.414 1 92 120 THR B N 1
ATOM 3135 C CA . THR B 1 120 ? 21.031 9.727 7.207 1 92 120 THR B CA 1
ATOM 3136 C C . THR B 1 120 ? 22 10.484 6.305 1 92 120 THR B C 1
ATOM 3138 O O . THR B 1 120 ? 22.75 11.336 6.773 1 92 120 THR B O 1
ATOM 3141 N N . GLU B 1 121 ? 21.938 10.203 5.074 1 92.12 121 GLU B N 1
ATOM 3142 C CA . GLU B 1 121 ? 22.859 10.844 4.137 1 92.12 121 GLU B CA 1
ATOM 3143 C C . GLU B 1 121 ? 22.172 11.984 3.391 1 92.12 121 GLU B C 1
ATOM 3145 O O . GLU B 1 121 ? 21.266 11.75 2.588 1 92.12 121 GLU B O 1
ATOM 3150 N N . LYS B 1 122 ? 22.734 13.102 3.465 1 91.75 122 LYS B N 1
ATOM 3151 C CA . LYS B 1 122 ? 22.141 14.305 2.895 1 91.75 122 LYS B CA 1
ATOM 3152 C C . LYS B 1 122 ? 22.141 14.25 1.368 1 91.75 122 LYS B C 1
ATOM 3154 O O . LYS B 1 122 ? 21.219 14.758 0.723 1 91.75 122 LYS B O 1
ATOM 3159 N N . ASN B 1 123 ? 23.094 13.586 0.845 1 92.81 123 ASN B N 1
ATOM 3160 C CA . ASN B 1 123 ? 23.266 13.578 -0.604 1 92.81 123 ASN B CA 1
ATOM 3161 C C . ASN B 1 123 ? 22.172 12.773 -1.294 1 92.81 123 ASN B C 1
ATOM 3163 O O . ASN B 1 123 ? 21.953 12.922 -2.498 1 92.81 123 ASN B O 1
ATOM 3167 N N . GLU B 1 124 ? 21.469 11.992 -0.632 1 93.19 124 GLU B N 1
ATOM 3168 C CA . GLU B 1 124 ? 20.406 11.172 -1.201 1 93.19 124 GLU B CA 1
ATOM 3169 C C . GLU B 1 124 ? 19.094 11.945 -1.279 1 93.19 124 GLU B C 1
ATOM 3171 O O . GLU B 1 124 ? 18.172 11.539 -1.985 1 93.19 124 GLU B O 1
ATOM 3176 N N . VAL B 1 125 ? 19.078 13.055 -0.585 1 96.75 125 VAL B N 1
ATOM 3177 C CA . VAL B 1 125 ? 17.812 13.766 -0.387 1 96.75 125 VAL B CA 1
ATOM 3178 C C . VAL B 1 125 ? 17.703 14.898 -1.404 1 96.75 125 VAL B C 1
ATOM 3180 O O . VAL B 1 125 ? 18.609 15.703 -1.552 1 96.75 125 VAL B O 1
ATOM 3183 N N . LYS B 1 126 ? 16.562 14.992 -2.08 1 96.94 126 LYS B N 1
ATOM 3184 C CA . LYS B 1 126 ? 16.312 16.031 -3.084 1 96.94 126 LYS B CA 1
ATOM 3185 C C . LYS B 1 126 ? 15.352 17.078 -2.564 1 96.94 126 LYS B C 1
ATOM 3187 O O . LYS B 1 126 ? 15.461 18.266 -2.91 1 96.94 126 LYS B O 1
ATOM 3192 N N . GLU B 1 127 ? 14.43 16.641 -1.746 1 97.62 127 GLU B N 1
ATOM 3193 C CA . GLU B 1 127 ? 13.359 17.531 -1.29 1 97.62 127 GLU B CA 1
ATOM 3194 C C . GLU B 1 127 ? 13.688 18.125 0.075 1 97.62 127 GLU B C 1
ATOM 3196 O O . GLU B 1 127 ? 14.727 17.828 0.661 1 97.62 127 GLU B O 1
ATOM 3201 N N . ASN B 1 128 ? 12.758 19.062 0.593 1 97.31 128 ASN B N 1
ATOM 3202 C CA . ASN B 1 128 ? 12.984 19.781 1.84 1 97.31 128 ASN B CA 1
ATOM 3203 C C . ASN B 1 128 ? 12.938 18.844 3.045 1 97.31 128 ASN B C 1
ATOM 3205 O O . ASN B 1 128 ? 13.742 18.984 3.975 1 97.31 128 ASN B O 1
ATOM 3209 N N . LEU B 1 129 ? 12.039 17.938 2.971 1 98.31 129 LEU B N 1
ATOM 3210 C CA . LEU B 1 129 ? 11.766 17.031 4.082 1 98.31 129 LEU B CA 1
ATOM 3211 C C . LEU B 1 129 ? 11.852 15.578 3.637 1 98.31 129 LEU B C 1
ATOM 3213 O O . LEU B 1 129 ? 11.781 15.281 2.441 1 98.31 129 LEU B O 1
ATOM 3217 N N . VAL B 1 130 ? 12.031 14.68 4.652 1 98.5 130 VAL B N 1
ATOM 3218 C CA . VAL B 1 130 ? 12.078 13.258 4.328 1 98.5 130 VAL B CA 1
ATOM 3219 C C . VAL B 1 130 ? 11.211 12.477 5.309 1 98.5 130 VAL B C 1
ATOM 3221 O O . VAL B 1 130 ? 11.133 12.82 6.492 1 98.5 130 VAL B O 1
ATOM 3224 N N . ASP B 1 131 ? 10.531 11.5 4.844 1 98.19 131 ASP B N 1
ATOM 3225 C CA . ASP B 1 131 ? 9.836 10.547 5.703 1 98.19 131 ASP B CA 1
ATOM 3226 C C . ASP B 1 131 ? 9.766 9.172 5.051 1 98.19 131 ASP B C 1
ATOM 3228 O O . ASP B 1 131 ? 10.531 8.867 4.141 1 98.19 131 ASP B O 1
ATOM 3232 N N . MET B 1 132 ? 8.852 8.32 5.688 1 98.38 132 MET B N 1
ATOM 3233 C CA . MET B 1 132 ? 8.773 6.961 5.164 1 98.38 132 MET B CA 1
ATOM 3234 C C . MET B 1 132 ? 7.332 6.59 4.828 1 98.38 132 MET B C 1
ATOM 3236 O O . MET B 1 132 ? 7.051 5.445 4.461 1 98.38 132 MET B O 1
ATOM 3240 N N . GLU B 1 133 ? 6.375 7.551 4.938 1 98.69 133 GLU B N 1
ATOM 3241 C CA . GLU B 1 133 ? 4.984 7.117 4.855 1 98.69 133 GLU B CA 1
ATOM 3242 C C . GLU B 1 133 ? 4.223 7.914 3.801 1 98.69 133 GLU B C 1
ATOM 3244 O O . GLU B 1 133 ? 3.219 7.441 3.26 1 98.69 133 GLU B O 1
ATOM 3249 N N . SER B 1 134 ? 4.562 9.07 3.443 1 98.88 134 SER B N 1
ATOM 3250 C CA . SER B 1 134 ? 3.713 10.062 2.787 1 98.88 134 SER B CA 1
ATOM 3251 C C . SER B 1 134 ? 3.244 9.57 1.421 1 98.88 134 SER B C 1
ATOM 3253 O O . SER B 1 134 ? 2.074 9.719 1.068 1 98.88 134 SER B O 1
ATOM 3255 N N . SER B 1 135 ? 4.184 9.031 0.648 1 98.81 135 SER B N 1
ATOM 3256 C CA . SER B 1 135 ? 3.812 8.617 -0.701 1 98.81 135 SER B CA 1
ATOM 3257 C C . SER B 1 135 ? 2.775 7.504 -0.671 1 98.81 135 SER B C 1
ATOM 3259 O O . SER B 1 135 ? 1.832 7.504 -1.465 1 98.81 135 SER B O 1
ATOM 3261 N N . GLY B 1 136 ? 2.939 6.527 0.243 1 98.88 136 GLY B N 1
ATOM 3262 C CA . GLY B 1 136 ? 1.963 5.461 0.398 1 98.88 136 GLY B CA 1
ATOM 3263 C C . GLY B 1 136 ? 0.602 5.957 0.847 1 98.88 136 GLY B C 1
ATOM 3264 O O . GLY B 1 136 ? -0.427 5.52 0.325 1 98.88 136 GLY B O 1
ATOM 3265 N N . PHE B 1 137 ? 0.628 6.887 1.772 1 98.94 137 PHE B N 1
ATOM 3266 C CA . PHE B 1 137 ? -0.595 7.516 2.258 1 98.94 137 PHE B CA 1
ATOM 3267 C C . PHE B 1 137 ? -1.35 8.188 1.114 1 98.94 137 PHE B C 1
ATOM 3269 O O . PHE B 1 137 ? -2.547 7.949 0.931 1 98.94 137 PHE B O 1
ATOM 3276 N N . TYR B 1 138 ? -0.689 8.969 0.356 1 98.81 138 TYR B N 1
ATOM 3277 C CA . TYR B 1 138 ? -1.329 9.734 -0.707 1 98.81 138 TYR B CA 1
ATOM 3278 C C . TYR B 1 138 ? -1.936 8.812 -1.757 1 98.81 138 TYR B C 1
ATOM 3280 O O . TYR B 1 138 ? -3.08 9.008 -2.176 1 98.81 138 TYR B O 1
ATOM 3288 N N . LYS B 1 1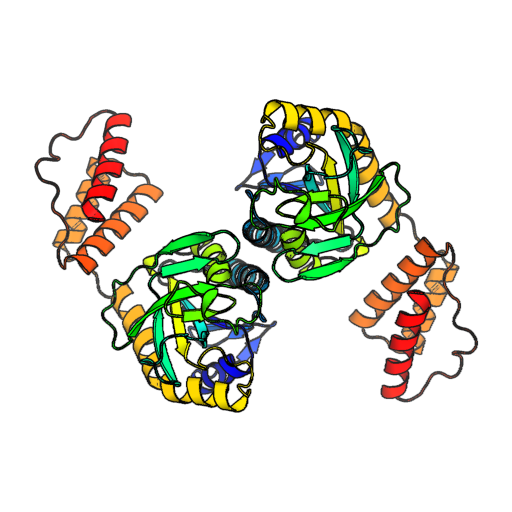39 ? -1.15 7.828 -2.105 1 98.56 139 LYS B N 1
ATOM 3289 C CA . LYS B 1 139 ? -1.604 6.914 -3.15 1 98.56 139 LYS B CA 1
ATOM 3290 C C . LYS B 1 139 ? -2.863 6.168 -2.721 1 98.56 139 LYS B C 1
ATOM 3292 O O . LYS B 1 139 ? -3.727 5.867 -3.549 1 98.56 139 LYS B O 1
ATOM 3297 N N . ALA B 1 140 ? -2.949 5.879 -1.485 1 98.81 140 ALA B N 1
ATOM 3298 C CA . ALA B 1 140 ? -4.156 5.227 -0.984 1 98.81 140 ALA B CA 1
ATOM 3299 C C . ALA B 1 140 ? -5.312 6.219 -0.891 1 98.81 140 ALA B C 1
ATOM 3301 O O . ALA B 1 140 ? -6.414 5.941 -1.373 1 98.81 140 ALA B O 1
ATOM 3302 N N . ALA B 1 141 ? -5.047 7.367 -0.349 1 98.62 141 ALA B N 1
ATOM 3303 C CA . ALA B 1 141 ? -6.078 8.352 -0.019 1 98.62 141 ALA B CA 1
ATOM 3304 C C . ALA B 1 141 ? -6.754 8.883 -1.28 1 98.62 141 ALA B C 1
ATOM 3306 O O . ALA B 1 141 ? -7.965 9.117 -1.291 1 98.62 141 ALA B O 1
ATOM 3307 N N . ILE B 1 142 ? -6.012 9.023 -2.35 1 96.81 142 ILE B N 1
ATOM 3308 C CA . ILE B 1 142 ? -6.496 9.68 -3.561 1 96.81 142 ILE B CA 1
ATOM 3309 C C . ILE B 1 142 ? -7.551 8.805 -4.23 1 96.81 142 ILE B C 1
ATOM 3311 O O . ILE B 1 142 ? -8.281 9.266 -5.113 1 96.81 142 ILE B O 1
ATOM 3315 N N . ASN B 1 143 ? -7.625 7.543 -3.82 1 96.06 143 ASN B N 1
ATOM 3316 C CA . ASN B 1 143 ? -8.664 6.652 -4.324 1 96.06 143 ASN B CA 1
ATOM 3317 C C . ASN B 1 143 ? -10.023 6.957 -3.697 1 96.06 143 ASN B C 1
ATOM 3319 O O . ASN B 1 143 ? -11.055 6.496 -4.184 1 96.06 143 ASN B O 1
ATOM 3323 N N . PHE B 1 144 ? -10.031 7.781 -2.633 1 96.75 144 PHE B N 1
ATOM 3324 C CA . PHE B 1 144 ? -11.25 7.949 -1.85 1 96.75 144 PHE B CA 1
ATOM 3325 C C . PHE B 1 144 ? -11.594 9.422 -1.695 1 96.75 144 PHE B C 1
ATOM 3327 O O . PHE B 1 144 ? -12.742 9.773 -1.406 1 96.75 144 PHE B O 1
ATOM 3334 N N . PHE B 1 145 ? -10.594 10.25 -1.845 1 93.75 145 PHE B N 1
ATOM 3335 C CA . PHE B 1 145 ? -10.758 11.68 -1.606 1 93.75 145 PHE B CA 1
ATOM 3336 C C . PHE B 1 145 ? -10.367 12.484 -2.842 1 93.75 145 PHE B C 1
ATOM 3338 O O . PHE B 1 145 ? -9.508 12.062 -3.619 1 93.75 145 PHE B O 1
ATOM 3345 N N . GLU B 1 146 ? -11.039 13.602 -2.893 1 88 146 GLU B N 1
ATOM 3346 C CA . GLU B 1 146 ? -10.484 14.602 -3.799 1 88 146 GLU B CA 1
ATOM 3347 C C . GLU B 1 146 ? -9.172 15.172 -3.264 1 88 146 GLU B C 1
ATOM 3349 O O . GLU B 1 146 ? -8.969 15.242 -2.051 1 88 146 GLU B O 1
ATOM 3354 N N . GLN B 1 147 ? -8.375 15.562 -4.117 1 89.81 147 GLN B N 1
ATOM 3355 C CA . GLN B 1 147 ? -7.012 15.977 -3.795 1 89.81 147 GLN B CA 1
ATOM 3356 C C . GLN B 1 147 ? -7.008 17.078 -2.738 1 89.81 147 GLN B C 1
ATOM 3358 O O . GLN B 1 147 ? -6.164 17.078 -1.838 1 89.81 147 GLN B O 1
ATOM 3363 N N . HIS B 1 148 ? -7.961 18.016 -2.811 1 85.56 148 HIS B N 1
ATOM 3364 C CA . HIS B 1 148 ? -7.961 19.188 -1.932 1 85.56 148 HIS B CA 1
ATOM 3365 C C . HIS B 1 148 ? -8.414 18.812 -0.525 1 85.56 148 HIS B C 1
ATOM 3367 O O . HIS B 1 148 ? -8.391 19.656 0.381 1 85.56 148 HIS B O 1
ATOM 3373 N N . LYS B 1 149 ? -8.82 17.562 -0.33 1 91.88 149 LYS B N 1
ATOM 3374 C CA . LYS B 1 149 ? -9.266 17.078 0.974 1 91.88 149 LYS B CA 1
ATOM 3375 C C . LYS B 1 149 ? -8.18 16.234 1.643 1 91.88 149 LYS B C 1
ATOM 3377 O O . LYS B 1 149 ? -8.398 15.68 2.721 1 91.88 149 LYS B O 1
ATOM 3382 N N . ILE B 1 150 ? -7.043 16.125 0.961 1 96.12 150 ILE B N 1
ATOM 3383 C CA . ILE B 1 150 ? -5.914 15.344 1.446 1 96.12 150 ILE B CA 1
ATOM 3384 C C . ILE B 1 150 ? -4.805 16.266 1.933 1 96.12 150 ILE B C 1
ATOM 3386 O O . ILE B 1 150 ? -4.301 17.094 1.169 1 96.12 150 ILE B O 1
ATOM 3390 N N . PHE B 1 151 ? -4.418 16.062 3.182 1 96.31 151 PHE B N 1
ATOM 3391 C CA . PHE B 1 151 ? -3.416 16.969 3.748 1 96.31 151 PHE B CA 1
ATOM 3392 C C . PHE B 1 151 ? -2.273 16.172 4.375 1 96.31 151 PHE B C 1
ATOM 3394 O O . PHE B 1 151 ? -2.488 15.086 4.918 1 96.31 151 PHE B O 1
ATOM 3401 N N . LEU B 1 152 ? -1.104 16.719 4.281 1 97.75 152 LEU B N 1
ATOM 3402 C CA . LEU B 1 152 ? 0.088 16.203 4.941 1 97.75 152 LEU B CA 1
ATOM 3403 C C . LEU B 1 152 ? 0.652 17.219 5.926 1 97.75 152 LEU B C 1
ATOM 3405 O O . LEU B 1 152 ? 1.14 18.281 5.52 1 97.75 152 LEU B O 1
ATOM 3409 N N . LEU B 1 153 ? 0.553 16.906 7.156 1 98 153 LEU B N 1
ATOM 3410 C CA . LEU B 1 153 ? 1.163 17.703 8.219 1 98 153 LEU B CA 1
ATOM 3411 C C . LEU B 1 153 ? 2.373 16.984 8.805 1 98 153 LEU B C 1
ATOM 3413 O O . LEU B 1 153 ? 2.25 15.875 9.32 1 98 153 LEU B O 1
ATOM 3417 N N . LYS B 1 154 ? 3.506 17.609 8.711 1 98.69 154 LYS B N 1
ATOM 3418 C CA . LYS B 1 154 ? 4.742 16.984 9.164 1 98.69 154 LYS B CA 1
ATOM 3419 C C . LYS B 1 154 ? 5.512 17.906 10.109 1 98.69 154 LYS B C 1
ATOM 3421 O O . LYS B 1 154 ? 5.59 19.109 9.875 1 98.69 154 LYS B O 1
ATOM 3426 N N . ILE B 1 155 ? 6.02 17.359 11.125 1 98.69 155 ILE B N 1
ATOM 3427 C CA . ILE B 1 155 ? 6.777 18.094 12.133 1 98.69 155 ILE B CA 1
ATOM 3428 C C . ILE B 1 155 ? 8.234 17.641 12.102 1 98.69 155 ILE B C 1
ATOM 3430 O O . ILE B 1 155 ? 8.523 16.453 12.242 1 98.69 155 ILE B O 1
ATOM 3434 N N . VAL B 1 156 ? 9.156 18.547 12.039 1 98.25 156 VAL B N 1
ATOM 3435 C CA . VAL B 1 156 ? 10.578 18.234 11.961 1 98.25 156 VAL B CA 1
ATOM 3436 C C . VAL B 1 156 ? 11.055 17.656 13.289 1 98.25 156 VAL B C 1
ATOM 3438 O O . VAL B 1 156 ? 10.875 18.266 14.344 1 98.25 156 VAL B O 1
ATOM 3441 N N . SER B 1 157 ? 11.625 16.5 13.172 1 96.94 157 SER B N 1
ATOM 3442 C CA . SER B 1 157 ? 12.102 15.852 14.391 1 96.94 157 SER B CA 1
ATOM 3443 C C . SER B 1 157 ? 13.625 15.805 14.43 1 96.94 157 SER B C 1
ATOM 3445 O O . SER B 1 157 ? 14.219 15.656 15.5 1 96.94 157 SER B O 1
ATOM 3447 N N . ASP B 1 158 ? 14.227 15.891 13.203 1 95 158 ASP B N 1
ATOM 3448 C CA . ASP B 1 158 ? 15.672 15.703 13.18 1 95 158 ASP B CA 1
ATOM 3449 C C . ASP B 1 158 ? 16.281 16.234 11.875 1 95 158 ASP B C 1
ATOM 3451 O O . ASP B 1 158 ? 15.547 16.578 10.945 1 95 158 ASP B O 1
ATOM 3455 N N . HIS B 1 159 ? 17.562 16.297 11.914 1 95.12 159 HIS B N 1
ATOM 3456 C CA . HIS B 1 159 ? 18.328 16.703 10.742 1 95.12 159 HIS B CA 1
ATOM 3457 C C . HIS B 1 159 ? 19.125 15.531 10.172 1 95.12 159 HIS B C 1
ATOM 3459 O O . HIS B 1 159 ? 20.328 15.641 9.93 1 95.12 159 HIS B O 1
ATOM 3465 N N . LEU B 1 160 ? 18.328 14.477 9.953 1 93.56 160 LEU B N 1
ATOM 3466 C CA . LEU B 1 160 ? 18.812 13.242 9.352 1 93.56 160 LEU B CA 1
ATOM 3467 C C . LEU B 1 160 ? 19.75 12.508 10.297 1 93.56 160 LEU B C 1
ATOM 3469 O O . LEU B 1 160 ? 20.766 11.953 9.867 1 93.56 160 LEU B O 1
ATOM 3473 N N . THR B 1 161 ? 19.359 12.688 11.523 1 87.5 161 THR B N 1
ATOM 3474 C CA . THR B 1 161 ? 20 11.875 12.555 1 87.5 161 THR B CA 1
ATOM 3475 C C . THR B 1 161 ? 19.078 10.742 13 1 87.5 161 THR B C 1
ATOM 3477 O O . THR B 1 161 ? 17.859 10.867 12.922 1 87.5 161 THR B O 1
ATOM 3480 N N . ASP B 1 162 ? 19.547 9.641 13.297 1 78.5 162 ASP B N 1
ATOM 3481 C CA . ASP B 1 162 ? 18.734 8.492 13.664 1 78.5 162 ASP B CA 1
ATOM 3482 C C . ASP B 1 162 ? 18.688 8.305 15.18 1 78.5 162 ASP B C 1
ATOM 3484 O O . ASP B 1 162 ? 18.562 7.184 15.664 1 78.5 162 ASP B O 1
ATOM 3488 N N . ASP B 1 163 ? 18.688 9.359 15.922 1 83.5 163 ASP B N 1
ATOM 3489 C CA . ASP B 1 163 ? 18.812 9.234 17.375 1 83.5 163 ASP B CA 1
ATOM 3490 C C . ASP B 1 163 ? 17.672 9.961 18.078 1 83.5 163 ASP B C 1
ATOM 3492 O O . ASP B 1 163 ? 17.781 10.289 19.266 1 83.5 163 ASP B O 1
ATOM 3496 N N . ILE B 1 164 ? 16.594 10.039 17.562 1 89.62 164 ILE B N 1
ATOM 3497 C CA . ILE B 1 164 ? 15.484 10.742 18.188 1 89.62 164 ILE B CA 1
ATOM 3498 C C . ILE B 1 164 ? 14.695 9.773 19.078 1 89.62 164 ILE B C 1
ATOM 3500 O O . ILE B 1 164 ? 14.398 8.656 18.656 1 89.62 164 ILE B O 1
ATOM 3504 N N . SER B 1 165 ? 14.359 10.195 20.297 1 93.69 165 SER B N 1
ATOM 3505 C CA . SER B 1 165 ? 13.641 9.336 21.234 1 93.69 165 SER B CA 1
ATOM 3506 C C . SER B 1 165 ? 12.133 9.461 21.062 1 93.69 165 SER B C 1
ATOM 3508 O O . SER B 1 165 ? 11.648 10.445 20.484 1 93.69 165 SER B O 1
ATOM 3510 N N . LYS B 1 166 ? 11.469 8.477 21.594 1 95.5 166 LYS B N 1
ATOM 3511 C CA . LYS B 1 166 ? 10.008 8.5 21.578 1 95.5 166 LYS B CA 1
ATOM 3512 C C . LYS B 1 166 ? 9.469 9.703 22.344 1 95.5 166 LYS B C 1
ATOM 3514 O O . LYS B 1 166 ? 8.477 10.312 21.938 1 95.5 166 LYS B O 1
ATOM 3519 N N . GLU B 1 167 ? 10.117 10.031 23.359 1 97.25 167 GLU B N 1
ATOM 3520 C CA . GLU B 1 167 ? 9.703 11.148 24.203 1 97.25 167 GLU B CA 1
ATOM 3521 C C . GLU B 1 167 ? 9.812 12.469 23.438 1 97.25 167 GLU B C 1
ATOM 3523 O O . GLU B 1 167 ? 8.938 13.328 23.562 1 97.25 167 GLU B O 1
ATOM 3528 N N . GLU B 1 168 ? 10.891 12.609 22.781 1 97.19 168 GLU B N 1
ATOM 3529 C CA . GLU B 1 168 ? 11.062 13.82 21.984 1 97.19 168 GLU B CA 1
ATOM 3530 C C . GLU B 1 168 ? 9.984 13.945 20.906 1 97.19 168 GLU B C 1
ATOM 3532 O O . GLU B 1 168 ? 9.469 15.031 20.656 1 97.19 168 GLU B O 1
ATOM 3537 N N . ILE B 1 169 ? 9.68 12.828 20.344 1 97.88 169 ILE B N 1
ATOM 3538 C CA . ILE B 1 169 ? 8.633 12.805 19.344 1 97.88 169 ILE B CA 1
ATOM 3539 C C . ILE B 1 169 ? 7.312 13.266 19.953 1 97.88 169 ILE B C 1
ATOM 3541 O O . ILE B 1 169 ? 6.613 14.102 19.375 1 97.88 169 ILE B O 1
ATOM 3545 N N . ILE B 1 170 ? 6.992 12.742 21.094 1 98.5 170 ILE B N 1
ATOM 3546 C CA . ILE B 1 170 ? 5.773 13.117 21.797 1 98.5 170 ILE B CA 1
ATOM 3547 C C . ILE B 1 170 ? 5.77 14.617 22.062 1 98.5 170 ILE B C 1
ATOM 3549 O O . ILE B 1 170 ? 4.77 15.297 21.812 1 98.5 170 ILE B O 1
ATOM 3553 N N . ASP B 1 171 ? 6.902 15.133 22.469 1 98.25 171 ASP B N 1
ATOM 3554 C CA . ASP B 1 171 ? 7.031 16.547 22.812 1 98.25 171 ASP B CA 1
ATOM 3555 C C . ASP B 1 171 ? 6.805 17.422 21.578 1 98.25 171 ASP B C 1
ATOM 3557 O O . ASP B 1 171 ? 6.121 18.453 21.656 1 98.25 171 ASP B O 1
ATOM 3561 N N . PHE B 1 172 ? 7.387 17.031 20.5 1 98.19 172 PHE B N 1
ATOM 3562 C CA . PHE B 1 172 ? 7.27 17.812 19.281 1 98.19 172 PHE B CA 1
ATOM 3563 C C . PHE B 1 172 ? 5.816 17.875 18.812 1 98.19 172 PHE B C 1
ATOM 3565 O O . PHE B 1 172 ? 5.355 18.922 18.359 1 98.19 172 PHE B O 1
ATOM 3572 N N . ILE B 1 173 ? 5.105 16.75 18.969 1 98.5 173 ILE B N 1
ATOM 3573 C CA . ILE B 1 173 ? 3.699 16.75 18.578 1 98.5 173 ILE B CA 1
ATOM 3574 C C . ILE B 1 173 ? 2.891 17.578 19.562 1 98.5 173 ILE B C 1
ATOM 3576 O O . ILE B 1 173 ? 2.057 18.391 19.156 1 98.5 173 ILE B O 1
ATOM 3580 N N . GLU B 1 174 ? 3.174 17.422 20.797 1 98.31 174 GLU B N 1
ATOM 3581 C CA . GLU B 1 174 ? 2.459 18.141 21.859 1 98.31 174 GLU B CA 1
ATOM 3582 C C . GLU B 1 174 ? 2.582 19.656 21.672 1 98.31 174 GLU B C 1
ATOM 3584 O O . GLU B 1 174 ? 1.6 20.375 21.812 1 98.31 174 GLU B O 1
ATOM 3589 N N . MET B 1 175 ? 3.713 20.094 21.328 1 97.5 175 MET B N 1
ATOM 3590 C CA . MET B 1 175 ? 3.961 21.516 21.188 1 97.5 175 MET B CA 1
ATOM 3591 C C . MET B 1 175 ? 3.156 22.094 20.016 1 97.5 175 MET B C 1
ATOM 3593 O O . MET B 1 175 ? 2.934 23.297 19.953 1 97.5 175 MET B O 1
ATOM 3597 N N . ASN B 1 176 ? 2.711 21.219 19.125 1 98.25 176 ASN B N 1
ATOM 3598 C CA . ASN B 1 176 ? 2.018 21.688 17.922 1 98.25 176 ASN B CA 1
ATOM 3599 C C . ASN B 1 176 ? 0.531 21.359 17.969 1 98.25 176 ASN B C 1
ATOM 3601 O O . ASN B 1 176 ? -0.188 21.562 17 1 98.25 176 ASN B O 1
ATOM 3605 N N . ILE B 1 177 ? 0.01 20.906 19.078 1 98.44 177 ILE B N 1
ATOM 3606 C CA . ILE B 1 177 ? -1.347 20.391 19.172 1 98.44 177 ILE B CA 1
ATOM 3607 C C . ILE B 1 177 ? -2.354 21.5 18.891 1 98.44 177 ILE B C 1
ATOM 3609 O O . ILE B 1 177 ? -3.336 21.281 18.172 1 98.44 177 ILE B O 1
ATOM 3613 N N . GLU B 1 178 ? -2.125 22.656 19.453 1 97.5 178 GLU B N 1
ATOM 3614 C CA . GLU B 1 178 ? -3.07 23.75 19.25 1 97.5 178 GLU B CA 1
ATOM 3615 C C . GLU B 1 178 ? -3.127 24.188 17.797 1 97.5 178 GLU B C 1
ATOM 3617 O O . GLU B 1 178 ? -4.203 24.453 17.266 1 97.5 178 GLU B O 1
ATOM 3622 N N . LYS B 1 179 ? -1.98 24.25 17.172 1 97 179 LYS B N 1
ATOM 3623 C CA . LYS B 1 179 ? -1.933 24.578 15.75 1 97 179 LYS B CA 1
ATOM 3624 C C . LYS B 1 179 ? -2.68 23.547 14.922 1 97 179 LYS B C 1
ATOM 3626 O O . LYS B 1 179 ? -3.375 23.891 13.961 1 97 179 LYS B O 1
ATOM 3631 N N . ILE B 1 180 ? -2.543 22.312 15.273 1 97.5 180 ILE B N 1
ATOM 3632 C CA . ILE B 1 180 ? -3.199 21.219 14.57 1 97.5 180 ILE B CA 1
ATOM 3633 C C . ILE B 1 180 ? -4.711 21.312 14.758 1 97.5 180 ILE B C 1
ATOM 3635 O O . ILE B 1 180 ? -5.469 21.188 13.789 1 97.5 180 ILE B O 1
ATOM 3639 N N . LYS B 1 181 ? -5.156 21.594 15.969 1 96.25 181 LYS B N 1
ATOM 3640 C CA . LYS B 1 181 ? -6.578 21.766 16.25 1 96.25 181 LYS B CA 1
ATOM 3641 C C . LYS B 1 181 ? -7.16 22.922 15.414 1 96.25 181 LYS B C 1
ATOM 3643 O O . LYS B 1 181 ? -8.227 22.766 14.812 1 96.25 181 LYS B O 1
ATOM 3648 N N . ASN B 1 182 ? -6.402 23.984 15.406 1 93.88 182 ASN B N 1
ATOM 3649 C CA . ASN B 1 182 ? -6.844 25.156 14.656 1 93.88 182 ASN B CA 1
ATOM 3650 C C . ASN B 1 182 ? -6.953 24.859 13.164 1 93.88 182 ASN B C 1
ATOM 3652 O O . ASN B 1 182 ? -7.895 25.297 12.5 1 93.88 182 ASN 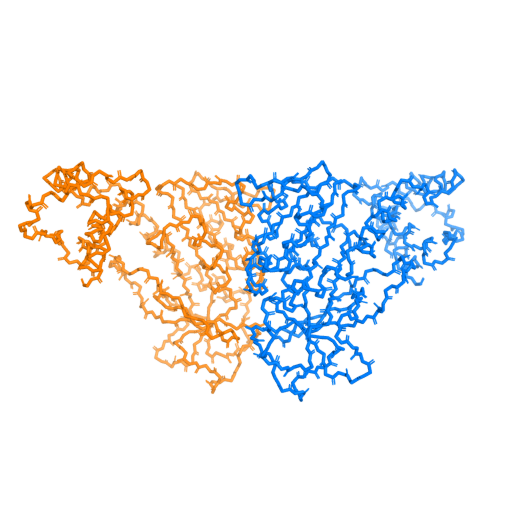B O 1
ATOM 3656 N N . PHE B 1 183 ? -6.055 24.172 12.672 1 93.88 183 PHE B N 1
ATOM 3657 C CA . PHE B 1 183 ? -6.051 23.797 11.258 1 93.88 183 PHE B CA 1
ATOM 3658 C C . PHE B 1 183 ? -7.273 22.953 10.922 1 93.88 183 PHE B C 1
ATOM 3660 O O . PHE B 1 183 ? -7.965 23.219 9.938 1 93.88 183 PHE B O 1
ATOM 3667 N N . ILE B 1 184 ? -7.496 21.938 11.742 1 93.88 184 ILE B N 1
ATOM 3668 C CA . ILE B 1 184 ? -8.617 21.031 11.523 1 93.88 184 ILE B CA 1
ATOM 3669 C C . ILE B 1 184 ? -9.93 21.828 11.539 1 93.88 184 ILE B C 1
ATOM 3671 O O . ILE B 1 184 ? -10.789 21.625 10.68 1 93.88 184 ILE B O 1
ATOM 3675 N N . ASP B 1 185 ? -10.023 22.734 12.438 1 89.94 185 ASP B N 1
ATOM 3676 C CA . ASP B 1 185 ? -11.227 23.562 12.539 1 89.94 185 ASP B CA 1
ATOM 3677 C C . ASP B 1 185 ? -11.391 24.453 11.305 1 89.94 185 ASP B C 1
ATOM 3679 O O . ASP B 1 185 ? -12.5 24.609 10.797 1 89.94 185 ASP B O 1
ATOM 3683 N N . LYS B 1 186 ? -10.352 25 10.898 1 86.12 186 LYS B N 1
ATOM 3684 C CA . LYS B 1 186 ? -10.375 25.891 9.742 1 86.12 186 LYS B CA 1
ATOM 3685 C C . LYS B 1 186 ? -10.805 25.141 8.484 1 86.12 186 LYS B C 1
ATOM 3687 O O . LYS B 1 186 ? -11.625 25.641 7.715 1 86.12 186 LYS B O 1
ATOM 3692 N N . VAL B 1 187 ? -10.25 23.969 8.266 1 86.19 187 VAL B N 1
ATOM 3693 C CA . VAL B 1 187 ? -10.523 23.203 7.059 1 86.19 187 VAL B CA 1
ATOM 3694 C C . VAL B 1 187 ? -11.977 22.719 7.066 1 86.19 187 VAL B C 1
ATOM 3696 O O . VAL B 1 187 ? -12.633 22.703 6.023 1 86.19 187 VAL B O 1
ATOM 3699 N N . LYS B 1 188 ? -12.391 22.359 8.172 1 81.38 188 LYS B N 1
ATOM 3700 C CA . LYS B 1 188 ? -13.766 21.875 8.297 1 81.38 188 LYS B CA 1
ATOM 3701 C C . LYS B 1 188 ? -14.766 23.016 8.062 1 81.38 188 LYS B C 1
ATOM 3703 O O . LYS B 1 188 ? -15.859 22.781 7.547 1 81.38 188 LYS B O 1
ATOM 3708 N N . ASN B 1 189 ? -14.406 24.172 8.461 1 72.06 189 ASN B N 1
ATOM 3709 C CA . ASN B 1 189 ? -15.297 25.312 8.32 1 72.06 189 ASN B CA 1
ATOM 3710 C C . ASN B 1 189 ? -15.305 25.844 6.895 1 72.06 189 ASN B C 1
ATOM 3712 O O . ASN B 1 189 ? -16.297 26.438 6.449 1 72.06 189 ASN B O 1
ATOM 3716 N N . ILE B 1 190 ? -14.18 25.797 6.23 1 60.78 190 ILE B N 1
ATOM 3717 C CA . ILE B 1 190 ? -14.133 26.25 4.84 1 60.78 190 ILE B CA 1
ATOM 3718 C C . ILE B 1 190 ? -15.086 25.406 3.998 1 60.78 190 ILE B C 1
ATOM 3720 O O . ILE B 1 190 ? -15.758 25.922 3.107 1 60.78 190 ILE B O 1
ATOM 3724 N N . GLU B 1 191 ? -15.062 24.047 4.078 1 53.47 191 GLU B N 1
ATOM 3725 C CA . GLU B 1 191 ? -16 23.172 3.363 1 53.47 191 GLU B CA 1
ATOM 3726 C C . GLU B 1 191 ? -17.438 23.641 3.562 1 53.47 191 GLU B C 1
ATOM 3728 O O . GLU B 1 191 ? -18.266 23.531 2.65 1 53.47 191 GLU B O 1
ATOM 3733 N N . ILE B 1 192 ? -17.828 24.109 4.766 1 45.84 192 ILE B N 1
ATOM 3734 C CA . ILE B 1 192 ? -19.172 24.609 5.047 1 45.84 192 ILE B CA 1
ATOM 3735 C C . ILE B 1 192 ? -19.359 25.969 4.363 1 45.84 192 ILE B C 1
ATOM 3737 O O . ILE B 1 192 ? -20.453 26.281 3.9 1 45.84 192 ILE B O 1
ATOM 3741 N N . LYS B 1 193 ? -18.438 26.812 4.402 1 48.41 193 LYS B N 1
ATOM 3742 C CA . LYS B 1 193 ? -18.688 28.109 3.789 1 48.41 193 LYS B CA 1
ATOM 3743 C C . LYS B 1 193 ? -18.719 28 2.268 1 48.41 193 LYS B C 1
ATOM 3745 O O . LYS B 1 193 ? -17.891 27.312 1.674 1 48.41 193 LYS B O 1
ATOM 3750 N N . GLU B 1 194 ? -19.844 28.219 1.614 1 51.16 194 GLU B N 1
ATOM 3751 C CA . GLU B 1 194 ? -20.266 28.391 0.228 1 51.16 194 GLU B CA 1
ATOM 3752 C C . GLU B 1 194 ? -19.203 29.109 -0.591 1 51.16 194 GLU B C 1
ATOM 3754 O O . GLU B 1 194 ? -19.016 30.328 -0.448 1 51.16 194 GLU B O 1
ATOM 3759 N N . ILE B 1 195 ? -18.188 28.359 -0.844 1 54.78 195 ILE B N 1
ATOM 3760 C CA . ILE B 1 195 ? -17.141 28.969 -1.662 1 54.78 195 ILE B CA 1
ATOM 3761 C C . ILE B 1 195 ? -17.781 29.812 -2.764 1 54.78 195 ILE B C 1
ATOM 3763 O O . ILE B 1 195 ? -17.281 30.891 -3.107 1 54.78 195 ILE B O 1
ATOM 3767 N N . PHE B 1 196 ? -18.859 29.219 -3.225 1 60.06 196 PHE B N 1
ATOM 3768 C CA . PHE B 1 196 ? -19.531 29.922 -4.312 1 60.06 196 PHE B CA 1
ATOM 3769 C C . PHE B 1 196 ? -20.609 30.859 -3.773 1 60.06 196 PHE B C 1
ATOM 3771 O O . PHE B 1 196 ? -21.312 30.516 -2.824 1 60.06 196 PHE B O 1
ATOM 3778 N N . THR B 1 197 ? -20.562 31.969 -4.16 1 63.41 197 THR B N 1
ATOM 3779 C CA . THR B 1 197 ? -21.703 32.844 -3.963 1 63.41 197 THR B CA 1
ATOM 3780 C C . THR B 1 197 ? -22.953 32.281 -4.633 1 63.41 197 THR B C 1
ATOM 3782 O O . THR B 1 197 ? -22.859 31.328 -5.43 1 63.41 197 THR B O 1
ATOM 3785 N N . LYS B 1 198 ? -24.109 32.75 -4.164 1 69.62 198 LYS B N 1
ATOM 3786 C CA . LYS B 1 198 ? -25.344 32.344 -4.816 1 69.62 198 LYS B CA 1
ATOM 3787 C C . LYS B 1 198 ? -25.25 32.531 -6.328 1 69.62 198 LYS B C 1
ATOM 3789 O O . LYS B 1 198 ? -25.703 31.672 -7.09 1 69.62 198 LYS B O 1
ATOM 3794 N N . GLU B 1 199 ? -24.703 33.594 -6.742 1 73.12 199 GLU B N 1
ATOM 3795 C CA . GLU B 1 199 ? -24.547 33.875 -8.164 1 73.12 199 GLU B CA 1
ATOM 3796 C C . GLU B 1 199 ? -23.609 32.875 -8.836 1 73.12 199 GLU B C 1
ATOM 3798 O O . GLU B 1 199 ? -23.875 32.406 -9.945 1 73.12 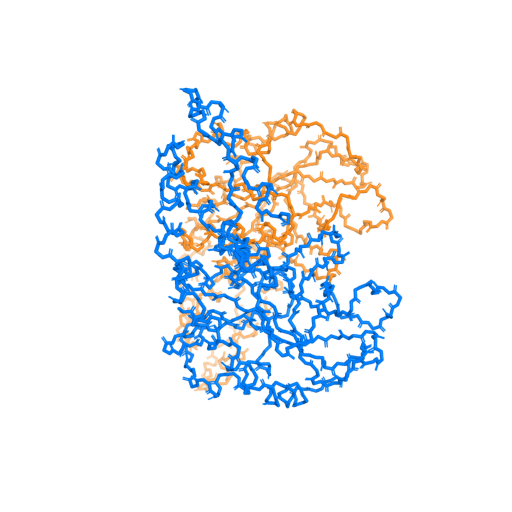199 GLU B O 1
ATOM 3803 N N . GLU B 1 200 ? -22.609 32.5 -8.102 1 72 200 GLU B N 1
ATOM 3804 C CA . GLU B 1 200 ? -21.641 31.562 -8.641 1 72 200 GLU B CA 1
ATOM 3805 C C . GLU B 1 200 ? -22.203 30.156 -8.719 1 72 200 GLU B C 1
ATOM 3807 O O . GLU B 1 200 ? -21.938 29.422 -9.672 1 72 200 GLU B O 1
ATOM 3812 N N . LYS B 1 201 ? -22.922 29.953 -7.793 1 70.88 201 LYS B N 1
ATOM 3813 C CA . LYS B 1 201 ? -23.594 28.656 -7.797 1 70.88 201 LYS B CA 1
ATOM 3814 C C . LYS B 1 201 ? -24.562 28.547 -8.977 1 70.88 201 LYS B C 1
ATOM 3816 O O . LYS B 1 201 ? -24.609 27.516 -9.648 1 70.88 201 LYS B O 1
ATOM 3821 N N . ILE B 1 202 ? -25.266 29.562 -9.148 1 75.12 202 ILE B N 1
ATOM 3822 C CA . ILE B 1 202 ? -26.203 29.609 -10.273 1 75.12 202 ILE B CA 1
ATOM 3823 C C . ILE B 1 202 ? -25.438 29.516 -11.586 1 75.12 202 ILE B C 1
ATOM 3825 O O . ILE B 1 202 ? -25.844 28.797 -12.5 1 75.12 202 ILE B O 1
ATOM 3829 N N . TYR B 1 203 ? -24.328 30.141 -11.68 1 76.06 203 TYR B N 1
ATOM 3830 C CA . TYR B 1 203 ? -23.484 30.141 -12.867 1 76.06 203 TYR B CA 1
ATOM 3831 C C . TYR B 1 203 ? -22.953 28.734 -13.148 1 76.06 203 TYR B C 1
ATOM 3833 O O . TYR B 1 203 ? -23.016 28.266 -14.289 1 76.06 203 TYR B O 1
ATOM 3841 N N . ILE B 1 204 ? -22.547 28.109 -12.125 1 75.12 204 ILE B N 1
ATOM 3842 C CA . ILE B 1 204 ? -21.969 26.781 -12.258 1 75.12 204 ILE B CA 1
ATOM 3843 C C . ILE B 1 204 ? -23.047 25.766 -12.625 1 75.12 204 ILE B C 1
ATOM 3845 O O . ILE B 1 204 ? -22.844 24.922 -13.5 1 75.12 204 ILE B O 1
ATOM 3849 N N . GLU B 1 205 ? -24.094 25.984 -11.992 1 75.19 205 GLU B N 1
ATOM 3850 C CA . GLU B 1 205 ? -25.219 25.125 -12.305 1 75.19 205 GLU B CA 1
ATOM 3851 C C . GLU B 1 205 ? -25.672 25.297 -13.742 1 75.19 205 GLU B C 1
ATOM 3853 O O . GLU B 1 205 ? -26.016 24.328 -14.422 1 75.19 205 GLU B O 1
ATOM 3858 N N . LYS B 1 206 ? -25.719 26.484 -14.219 1 78 206 LYS B N 1
ATOM 3859 C CA . LYS B 1 206 ? -26.109 26.781 -15.586 1 78 206 LYS B CA 1
ATOM 3860 C C . LYS B 1 206 ? -25.125 26.172 -16.594 1 78 206 LYS B C 1
ATOM 3862 O O . LYS B 1 206 ? -25.547 25.625 -17.609 1 78 206 LYS B O 1
ATOM 3867 N N . ILE B 1 207 ? -23.875 26.203 -16.312 1 75.06 207 ILE B N 1
ATOM 3868 C CA . ILE B 1 207 ? -22.859 25.625 -17.172 1 75.06 207 ILE B CA 1
ATOM 3869 C C . ILE B 1 207 ? -23.047 24.109 -17.25 1 75.06 207 ILE B C 1
ATOM 3871 O O . ILE B 1 207 ? -23 23.531 -18.344 1 75.06 207 ILE B O 1
ATOM 3875 N N . CYS B 1 208 ? -23.312 23.562 -16.094 1 75.88 208 CYS B N 1
ATOM 3876 C CA . CYS B 1 208 ? -23.5 22.109 -16.016 1 75.88 208 CYS B CA 1
ATOM 3877 C C . CYS B 1 208 ? -24.734 21.688 -16.781 1 75.88 208 CYS B C 1
ATOM 3879 O O . CYS B 1 208 ? -24.719 20.656 -17.469 1 75.88 208 CYS B O 1
ATOM 3881 N N . GLU B 1 209 ? -25.688 22.469 -16.656 1 76.81 209 GLU B N 1
ATOM 3882 C CA . GLU B 1 209 ? -26.938 22.188 -17.359 1 76.81 209 GLU B CA 1
ATOM 3883 C C . GLU B 1 209 ? -26.781 22.406 -18.859 1 76.81 209 GLU B C 1
ATOM 3885 O O . GLU B 1 209 ? -27.25 21.594 -19.672 1 76.81 209 GLU B O 1
ATOM 3890 N N . ASP B 1 210 ? -26.156 23.516 -19.266 1 75.12 210 ASP B N 1
ATOM 3891 C CA . ASP B 1 210 ? -26 23.859 -20.672 1 75.12 210 ASP B CA 1
ATOM 3892 C C . ASP B 1 210 ? -25.141 22.844 -21.391 1 75.12 210 ASP B C 1
ATOM 3894 O O . ASP B 1 210 ? -25.359 22.547 -22.578 1 75.12 210 ASP B O 1
ATOM 3898 N N . LEU B 1 211 ? -24.219 22.297 -20.625 1 74.38 211 LEU B N 1
ATOM 3899 C CA . LEU B 1 211 ? -23.266 21.375 -21.266 1 74.38 211 LEU B CA 1
ATOM 3900 C C . LEU B 1 211 ? -23.656 19.922 -21 1 74.38 211 LEU B C 1
ATOM 3902 O O . LEU B 1 211 ? -22.969 19 -21.438 1 74.38 211 LEU B O 1
ATOM 3906 N N . ASN B 1 212 ? -24.656 19.719 -20.328 1 75.88 212 ASN B N 1
ATOM 3907 C CA . ASN B 1 212 ? -25.219 18.406 -20 1 75.88 212 ASN B CA 1
ATOM 3908 C C . ASN B 1 212 ? -24.156 17.5 -19.375 1 75.88 212 ASN B C 1
ATOM 3910 O O . ASN B 1 212 ? -23.953 16.375 -19.828 1 75.88 212 ASN B O 1
ATOM 3914 N N . PHE B 1 213 ? -23.531 17.969 -18.359 1 73.88 213 PHE B N 1
ATOM 3915 C CA . PHE B 1 213 ? -22.5 17.188 -17.672 1 73.88 213 PHE B CA 1
ATOM 3916 C C . PHE B 1 213 ? -23.125 16.031 -16.891 1 73.88 213 PHE B C 1
ATOM 3918 O O . PHE B 1 213 ? -24.219 16.156 -16.375 1 73.88 213 PHE B O 1
ATOM 3925 N N . SER B 1 214 ? -22.438 14.914 -16.938 1 67.94 214 SER B N 1
ATOM 3926 C CA . SER B 1 214 ? -22.812 13.812 -16.047 1 67.94 214 SER B CA 1
ATOM 3927 C C . SER B 1 214 ? -22.562 14.164 -14.594 1 67.94 214 SER B C 1
ATOM 3929 O O . SER B 1 214 ? -21.922 15.172 -14.289 1 67.94 214 SER B O 1
ATOM 3931 N N . VAL B 1 215 ? -23.156 13.359 -13.711 1 68 215 VAL B N 1
ATOM 3932 C CA . VAL B 1 215 ? -23 13.562 -12.273 1 68 215 VAL B CA 1
ATOM 3933 C C . VAL B 1 215 ? -21.531 13.633 -11.906 1 68 215 VAL B C 1
ATOM 3935 O O . VAL B 1 215 ? -21.109 14.5 -11.133 1 68 215 VAL B O 1
ATOM 3938 N N . THR B 1 216 ? -20.828 12.836 -12.547 1 63.12 216 THR B N 1
ATOM 3939 C CA . THR B 1 216 ? -19.406 12.773 -12.266 1 63.12 216 THR B CA 1
ATOM 3940 C C . THR B 1 216 ? -18.688 14.016 -12.797 1 63.12 216 THR B C 1
ATOM 3942 O O . THR B 1 216 ? -17.797 14.562 -12.133 1 63.12 216 THR B O 1
ATOM 3945 N N . GLN B 1 217 ? -19.078 14.469 -13.961 1 69.81 217 GLN B N 1
ATOM 3946 C CA . GLN B 1 217 ? -18.5 15.664 -14.57 1 69.81 217 GLN B CA 1
ATOM 3947 C C . GLN B 1 217 ? -18.844 16.906 -13.766 1 69.81 217 GLN B C 1
ATOM 3949 O O . GLN B 1 217 ? -18.016 17.797 -13.586 1 69.81 217 GLN B O 1
ATOM 3954 N N . LYS B 1 218 ? -20.078 16.922 -13.352 1 70.88 218 LYS B N 1
ATOM 3955 C CA . LYS B 1 218 ? -20.531 18.031 -12.523 1 70.88 218 LYS B CA 1
ATOM 3956 C C . LYS B 1 218 ? -19.703 18.156 -11.25 1 70.88 218 LYS B C 1
ATOM 3958 O O . LYS B 1 218 ? -19.266 19.25 -10.883 1 70.88 218 LYS B O 1
ATOM 3963 N N . ARG B 1 219 ? -19.5 17.141 -10.695 1 66.19 219 ARG B N 1
ATOM 3964 C CA . ARG B 1 219 ? -18.719 17.125 -9.477 1 66.19 219 ARG B CA 1
ATOM 3965 C C . ARG B 1 219 ? -17.297 17.609 -9.734 1 66.19 219 ARG B C 1
ATOM 3967 O O . ARG B 1 219 ? -16.734 18.391 -8.953 1 66.19 219 ARG B O 1
ATOM 3974 N N . LYS B 1 220 ? -16.766 17.172 -10.773 1 68.38 220 LYS B N 1
ATOM 3975 C CA . LYS B 1 220 ? -15.398 17.562 -11.141 1 68.38 220 LYS B CA 1
ATOM 3976 C C . LYS B 1 220 ? -15.305 19.062 -11.43 1 68.38 220 LYS B C 1
ATOM 3978 O O . LYS B 1 220 ? -14.367 19.719 -10.984 1 68.38 220 LYS B O 1
ATOM 3983 N N . ILE B 1 221 ? -16.281 19.531 -12.164 1 71.56 221 ILE B N 1
ATOM 3984 C CA . ILE B 1 221 ? -16.234 20.922 -12.57 1 71.56 221 ILE B CA 1
ATOM 3985 C C . ILE B 1 221 ? -16.469 21.828 -11.359 1 71.56 221 ILE B C 1
ATOM 3987 O O . ILE B 1 221 ? -15.852 22.875 -11.219 1 71.56 221 ILE B O 1
ATOM 3991 N N . ILE B 1 222 ? -17.328 21.438 -10.539 1 70.31 222 ILE B N 1
ATOM 3992 C CA . ILE B 1 222 ? -17.578 22.203 -9.328 1 70.31 222 ILE B CA 1
ATOM 3993 C C . ILE B 1 222 ? -16.312 22.281 -8.484 1 70.31 222 ILE B C 1
ATOM 3995 O O . ILE B 1 222 ? -15.945 23.344 -7.988 1 70.31 222 ILE B O 1
ATOM 3999 N N . ASN B 1 223 ? -15.672 21.266 -8.438 1 67.31 223 ASN B N 1
ATOM 4000 C CA . ASN B 1 223 ? -14.422 21.219 -7.68 1 67.31 223 ASN B CA 1
ATOM 4001 C C . ASN B 1 223 ? -13.344 22.078 -8.32 1 67.31 223 ASN B C 1
ATOM 4003 O O . ASN B 1 223 ? -12.578 22.75 -7.613 1 67.31 223 ASN B O 1
ATOM 4007 N N . THR B 1 224 ? -13.359 22.031 -9.57 1 68.5 224 THR B N 1
ATOM 4008 C CA . THR B 1 224 ? -12.406 22.875 -10.289 1 68.5 224 THR B CA 1
ATOM 4009 C C . THR B 1 224 ? -12.703 24.359 -10.062 1 68.5 224 THR B C 1
ATOM 4011 O O . THR B 1 224 ? -11.781 25.156 -9.875 1 68.5 224 THR B O 1
ATOM 4014 N N . PHE B 1 225 ? -13.961 24.641 -10.117 1 71.19 225 PHE B N 1
ATOM 4015 C CA . PHE B 1 225 ? -14.367 26 -9.828 1 71.19 225 PHE B CA 1
ATOM 4016 C C . PHE B 1 225 ? -13.984 26.391 -8.406 1 71.19 225 PHE B C 1
ATOM 4018 O O . PHE B 1 225 ? -13.555 27.516 -8.156 1 71.19 225 PHE B O 1
ATOM 4025 N N . LYS B 1 226 ? -14.234 25.562 -7.582 1 68.12 226 LYS B N 1
ATOM 4026 C CA . LYS B 1 226 ? -13.883 25.797 -6.188 1 68.12 226 LYS B CA 1
ATOM 4027 C C . LYS B 1 226 ? -12.391 26.094 -6.043 1 68.12 226 LYS B C 1
ATOM 4029 O O . LYS B 1 226 ? -12 27.031 -5.359 1 68.12 226 LYS B O 1
ATOM 4034 N N . TYR B 1 227 ? -11.695 25.344 -6.73 1 64.19 227 TYR B N 1
ATOM 4035 C CA . TYR B 1 227 ? -10.242 25.516 -6.73 1 64.19 227 TYR B CA 1
ATOM 4036 C C . TYR B 1 227 ? -9.859 26.891 -7.289 1 64.19 227 TYR B C 1
ATOM 4038 O O . TYR B 1 227 ? -9.023 27.578 -6.707 1 64.19 227 TYR B O 1
ATOM 4046 N N . SER B 1 228 ? -10.422 27.109 -8.383 1 64.94 228 SER B N 1
ATOM 4047 C CA . SER B 1 228 ? -10.141 28.375 -9.031 1 64.94 228 SER B CA 1
ATOM 4048 C C . SER B 1 228 ? -10.5 29.547 -8.117 1 64.94 228 SER B C 1
ATOM 4050 O O . SER B 1 228 ? -9.75 30.531 -8.031 1 64.94 228 SER B O 1
ATOM 4052 N N . LYS B 1 229 ? -11.578 29.406 -7.531 1 68.56 229 LYS B N 1
ATOM 4053 C CA . LYS B 1 229 ? -12.016 30.484 -6.652 1 68.56 229 LYS B CA 1
ATOM 4054 C C . LYS B 1 229 ? -11.094 30.609 -5.441 1 68.56 229 LYS B C 1
ATOM 4056 O O . LYS B 1 229 ? -10.758 31.734 -5.035 1 68.56 229 LYS B O 1
ATOM 4061 N N . LEU B 1 230 ? -10.773 29.594 -4.957 1 64.5 230 LEU B N 1
ATOM 4062 C CA . LEU B 1 230 ? -9.914 29.594 -3.777 1 64.5 230 LEU B CA 1
ATOM 4063 C C . LEU B 1 230 ? -8.523 30.125 -4.125 1 64.5 230 LEU B C 1
ATOM 4065 O O . LEU B 1 230 ? -7.898 30.828 -3.324 1 64.5 230 LEU B O 1
ATOM 4069 N N . LYS B 1 231 ? -8.133 29.75 -5.293 1 61.66 231 LYS B N 1
ATOM 4070 C CA . LYS B 1 231 ? -6.816 30.172 -5.762 1 61.66 231 LYS B CA 1
ATOM 4071 C C . LYS B 1 231 ? -6.824 31.625 -6.188 1 61.66 231 LYS B C 1
ATOM 4073 O O . LYS B 1 231 ? -5.898 32.375 -5.871 1 61.66 231 LYS B O 1
ATOM 4078 N N . ASN B 1 232 ? -7.793 31.875 -6.949 1 63.28 232 ASN B N 1
ATOM 4079 C CA . ASN B 1 232 ? -7.785 33.188 -7.605 1 63.28 232 ASN B CA 1
ATOM 4080 C C . ASN B 1 232 ? -8.734 34.156 -6.914 1 63.28 232 ASN B C 1
ATOM 4082 O O . ASN B 1 232 ? -8.789 35.344 -7.281 1 63.28 232 ASN B O 1
ATOM 4086 N N . GLY B 1 233 ? -9.406 33.594 -5.883 1 60.47 233 GLY B N 1
ATOM 4087 C CA . GLY B 1 233 ? -10.352 34.438 -5.168 1 60.47 233 GLY B CA 1
ATOM 4088 C C . GLY B 1 233 ? -11.641 34.656 -5.93 1 60.47 233 GLY B C 1
ATOM 4089 O O . GLY B 1 233 ? -12.586 35.25 -5.398 1 60.47 233 GLY B O 1
ATOM 4090 N N . LYS B 1 234 ? -11.648 34.406 -7.25 1 62.16 234 LYS B N 1
ATOM 4091 C CA . LYS B 1 234 ? -12.82 34.562 -8.102 1 62.16 234 LYS B CA 1
ATOM 4092 C C . LYS B 1 234 ? -12.969 33.375 -9.055 1 62.16 234 LYS B C 1
ATOM 4094 O O . LYS B 1 234 ? -11.992 32.688 -9.344 1 62.16 234 LYS B O 1
ATOM 4099 N N . ILE B 1 235 ? -14.234 33.094 -9.406 1 63.72 235 ILE B N 1
ATOM 4100 C CA . ILE B 1 235 ? -14.43 32.031 -10.398 1 63.72 235 ILE B CA 1
ATOM 4101 C C . ILE B 1 235 ? -14.125 32.594 -11.797 1 63.72 235 ILE B C 1
ATOM 4103 O O . ILE B 1 235 ? -14.453 33.75 -12.102 1 63.72 235 ILE B O 1
ATOM 4107 N N . PHE B 1 236 ? -13.328 31.828 -12.555 1 59.41 236 PHE B N 1
ATOM 4108 C CA . PHE B 1 236 ? -13.086 32.188 -13.945 1 59.41 236 PHE B CA 1
ATOM 4109 C C . PHE B 1 236 ? -14.383 32.156 -14.742 1 59.41 236 PHE B C 1
ATOM 4111 O O . PHE B 1 236 ? -15.117 31.172 -14.727 1 59.41 236 PHE B O 1
ATOM 4118 N N . LYS B 1 237 ? -14.82 33.281 -15.141 1 61.09 237 LYS B N 1
ATOM 4119 C CA . LYS B 1 237 ? -15.984 33.406 -16.016 1 61.09 237 LYS B CA 1
ATOM 4120 C C . LYS B 1 237 ? -15.617 33.062 -17.469 1 61.09 237 LYS B C 1
ATOM 4122 O O . LYS B 1 237 ? -14.617 33.562 -17.984 1 61.09 237 LYS B O 1
ATOM 4127 N N . LEU B 1 238 ? -16.047 31.859 -18 1 56.59 238 LEU B N 1
ATOM 4128 C CA . LEU B 1 238 ? -15.828 31.562 -19.422 1 56.59 238 LEU B CA 1
ATOM 4129 C C . LEU B 1 238 ? -16.484 32.625 -20.297 1 56.59 238 LEU B C 1
ATOM 4131 O O . LEU B 1 238 ? -17.656 32.938 -20.109 1 56.59 238 LEU B O 1
ATOM 4135 N N . PRO B 1 239 ? -15.68 33.375 -21.062 1 49.72 239 PRO B N 1
ATOM 4136 C CA . PRO B 1 239 ? -16.438 34.281 -21.922 1 49.72 239 PRO B CA 1
ATOM 4137 C C . PRO B 1 239 ? -17.703 33.656 -22.5 1 49.72 239 PRO B C 1
ATOM 4139 O O . PRO B 1 239 ? -18.812 33.969 -22.047 1 49.72 239 PRO B O 1
ATOM 4142 N N . ASN B 1 240 ? -17.859 33.75 -24.016 1 46.06 240 ASN B N 1
ATOM 4143 C CA . ASN B 1 240 ? -18.938 33.406 -24.938 1 46.06 240 ASN B CA 1
ATOM 4144 C C . ASN B 1 240 ? -19.203 31.891 -24.938 1 46.06 240 ASN B C 1
ATOM 4146 O O . ASN B 1 240 ? -18.875 31.203 -25.891 1 46.06 240 ASN B O 1
ATOM 4150 N N . LEU B 1 241 ? -19.016 31.297 -24.094 1 47.38 241 LEU B N 1
ATOM 4151 C CA . LEU B 1 241 ? -19.391 29.891 -24.234 1 47.38 241 LEU B CA 1
ATOM 4152 C C . LEU B 1 241 ? -20.828 29.766 -24.719 1 47.38 241 LEU B C 1
ATOM 4154 O O . LEU B 1 241 ? -21.453 28.719 -24.531 1 47.38 241 LEU B O 1
ATOM 4158 N N . ILE B 1 242 ? -21.344 30.766 -25.016 1 45.28 242 ILE B N 1
ATOM 4159 C CA . ILE B 1 242 ? -22.719 30.859 -25.5 1 45.28 242 ILE B CA 1
ATOM 4160 C C . ILE B 1 242 ? -22.984 29.766 -26.531 1 45.28 242 ILE B C 1
ATOM 4162 O O . ILE B 1 242 ? -24.141 29.422 -26.797 1 45.28 242 ILE B O 1
ATOM 4166 N N . ASP B 1 243 ? -22 29.422 -27.328 1 49.06 243 ASP B N 1
ATOM 4167 C CA . ASP B 1 243 ? -22.516 28.531 -28.359 1 49.06 243 ASP B CA 1
ATOM 4168 C C . ASP B 1 243 ? -22.594 27.094 -27.844 1 49.06 243 ASP B C 1
ATOM 4170 O O . ASP B 1 243 ? -21.562 26.469 -27.594 1 49.06 243 ASP B O 1
ATOM 4174 N N . ILE B 1 244 ? -23.562 26.781 -27.094 1 52.16 244 ILE B N 1
ATOM 4175 C CA . ILE B 1 244 ? -23.922 25.453 -26.641 1 52.16 244 ILE B CA 1
ATOM 4176 C C . ILE B 1 244 ? -23.641 24.438 -27.75 1 52.16 244 ILE B C 1
ATOM 4178 O O . ILE B 1 244 ? -24.25 24.5 -28.812 1 52.16 244 ILE B O 1
ATOM 4182 N N . PRO B 1 245 ? -22.578 23.75 -27.688 1 55.22 245 PRO B N 1
ATOM 4183 C CA . PRO B 1 245 ? -22.406 22.812 -28.797 1 55.22 245 PRO B CA 1
ATOM 4184 C C . PRO B 1 245 ? -23.438 21.688 -28.766 1 55.22 245 PRO B C 1
ATOM 4186 O O . PRO B 1 245 ? -23.859 21.266 -27.688 1 55.22 245 PRO B O 1
ATOM 4189 N N . LYS B 1 246 ? -24.016 21.406 -29.859 1 56.5 246 LYS B N 1
ATOM 4190 C CA . LYS B 1 246 ? -25.078 20.422 -30.031 1 56.5 246 LYS B CA 1
ATOM 4191 C C . LYS B 1 246 ? -24.516 19 -29.984 1 56.5 246 LYS B C 1
ATOM 4193 O O . LYS B 1 246 ? -25.266 18.047 -29.797 1 56.5 246 LYS B O 1
ATOM 4198 N N . ASN B 1 247 ? -23.188 18.844 -30.062 1 61.66 247 ASN B N 1
ATOM 4199 C CA . ASN B 1 247 ? -22.688 17.484 -30.156 1 61.66 247 ASN B CA 1
ATOM 4200 C C . ASN B 1 247 ? -21.828 17.125 -28.953 1 61.66 247 ASN B C 1
ATOM 4202 O O . ASN B 1 247 ? -21.188 17.984 -28.359 1 61.66 247 ASN B O 1
ATOM 4206 N N . LYS B 1 248 ? -21.906 15.953 -28.406 1 62.06 248 LYS B N 1
ATOM 4207 C CA . LYS B 1 248 ? -21.25 15.336 -27.266 1 62.06 248 LYS B CA 1
ATOM 4208 C C . LYS B 1 248 ? -19.734 15.555 -27.312 1 62.06 248 LYS B C 1
ATOM 4210 O O . LYS B 1 248 ? -19.109 15.805 -26.281 1 62.06 248 LYS B O 1
ATOM 4215 N N . VAL B 1 249 ? -19.188 15.461 -28.469 1 65.75 249 VAL B N 1
ATOM 4216 C CA . VAL B 1 249 ? -17.75 15.586 -28.656 1 65.75 249 VAL B CA 1
ATOM 4217 C C . VAL B 1 249 ? -17.297 17 -28.281 1 65.75 249 VAL B C 1
ATOM 4219 O O . VAL B 1 249 ? -16.281 17.188 -27.625 1 65.75 249 VAL B O 1
ATOM 4222 N N . GLU B 1 250 ? -18.062 17.875 -28.656 1 66.44 250 GLU B N 1
ATOM 4223 C CA . GLU B 1 250 ? -17.734 19.266 -28.375 1 66.44 250 GLU B CA 1
ATOM 4224 C C . GLU B 1 250 ? -17.875 19.594 -26.891 1 66.44 250 GLU B C 1
ATOM 4226 O O . GLU B 1 250 ? -17.062 20.344 -26.328 1 66.44 250 GLU B O 1
ATOM 4231 N N . ARG B 1 251 ? -18.75 18.938 -26.25 1 67.25 251 ARG B N 1
ATOM 4232 C CA . ARG B 1 251 ? -18.969 19.156 -24.812 1 67.25 251 ARG B CA 1
ATOM 4233 C C . ARG B 1 251 ? -17.781 18.625 -24 1 67.25 251 ARG B C 1
ATOM 4235 O O . ARG B 1 251 ? -17.375 19.25 -23.031 1 67.25 251 ARG B O 1
ATOM 4242 N N . LYS B 1 252 ? -17.312 17.578 -24.438 1 70.06 252 LYS B N 1
ATOM 4243 C CA . LYS B 1 252 ? -16.141 17.016 -23.766 1 70.06 252 LYS B CA 1
ATOM 4244 C C . LYS B 1 252 ? -14.93 17.922 -23.922 1 70.06 252 LYS B C 1
ATOM 4246 O O . LYS B 1 252 ? -14.156 18.109 -22.984 1 70.06 252 LYS B O 1
ATOM 4251 N N . LYS B 1 253 ? -14.812 18.5 -25.062 1 69.81 253 LYS B N 1
ATOM 4252 C CA . LYS B 1 253 ? -13.711 19.422 -25.297 1 69.81 253 LYS B CA 1
ATOM 4253 C C . LYS B 1 253 ? -13.82 20.656 -24.406 1 69.81 253 LYS B C 1
ATOM 4255 O O . LYS B 1 253 ? -12.82 21.156 -23.906 1 69.81 253 LYS B O 1
ATOM 4260 N N . ILE B 1 254 ? -14.984 21.016 -24.281 1 68.25 254 ILE B N 1
ATOM 4261 C CA . ILE B 1 254 ? -15.219 22.203 -23.453 1 68.25 254 ILE B CA 1
ATOM 4262 C C . ILE B 1 254 ? -14.93 21.875 -21.984 1 68.25 254 ILE B C 1
ATOM 4264 O O . ILE B 1 254 ? -14.328 22.672 -21.281 1 68.25 254 ILE B O 1
ATOM 4268 N N . PHE B 1 255 ? -15.273 20.734 -21.609 1 70.38 255 PHE B N 1
ATOM 4269 C CA . PHE B 1 255 ? -14.992 20.281 -20.25 1 70.38 255 PHE B CA 1
ATOM 4270 C C . PHE B 1 255 ? -13.492 20.266 -19.984 1 70.38 255 PHE B C 1
ATOM 4272 O O . PHE B 1 255 ? -13.039 20.766 -18.953 1 70.38 255 PHE B O 1
ATOM 4279 N N . GLU B 1 256 ? -12.812 19.781 -20.891 1 69.81 256 GLU B N 1
ATOM 4280 C CA . GLU B 1 256 ? -11.367 19.703 -20.75 1 69.81 256 GLU B CA 1
ATOM 4281 C C . GLU B 1 256 ? -10.734 21.094 -20.75 1 69.81 256 GLU B C 1
ATOM 4283 O O . GLU B 1 256 ? -9.812 21.359 -19.969 1 69.81 256 GLU B O 1
ATOM 4288 N N . LYS B 1 257 ? -11.273 21.906 -21.562 1 67.62 257 LYS B N 1
ATOM 4289 C CA . LYS B 1 257 ? -10.797 23.281 -21.625 1 67.62 257 LYS B CA 1
ATOM 4290 C C . LYS B 1 257 ? -11.086 24.016 -20.312 1 67.62 257 LYS B C 1
ATOM 4292 O O . LYS B 1 257 ? -10.242 24.766 -19.828 1 67.62 257 LYS B O 1
ATOM 4297 N N . LEU B 1 258 ? -12.203 23.781 -19.828 1 69 258 LEU B N 1
ATOM 4298 C CA . LEU B 1 258 ? -12.602 24.391 -18.562 1 69 258 LEU B CA 1
ATOM 4299 C C . LEU B 1 258 ? -11.711 23.922 -17.422 1 69 258 LEU B C 1
ATOM 4301 O O . LEU B 1 258 ? -11.266 24.734 -16.609 1 69 258 LEU B O 1
ATOM 4305 N N . GLU B 1 259 ? -11.484 22.719 -17.469 1 68.5 259 GLU B N 1
ATOM 4306 C CA . GLU B 1 259 ? -10.609 22.156 -16.453 1 68.5 259 GLU B CA 1
ATOM 4307 C C . GLU B 1 259 ? -9.211 22.766 -16.531 1 68.5 259 GLU B C 1
ATOM 4309 O O . GLU B 1 259 ? -8.602 23.094 -15.508 1 68.5 259 GLU B O 1
ATOM 4314 N N . GLN B 1 260 ? -8.773 22.969 -17.703 1 64.38 260 GLN B N 1
ATOM 4315 C CA . GLN B 1 260 ? -7.434 23.516 -17.938 1 64.38 260 GLN B CA 1
ATOM 4316 C C . GLN B 1 260 ? -7.367 24.984 -17.547 1 64.38 260 GLN B C 1
ATOM 4318 O O . GLN B 1 260 ? -6.375 25.438 -16.953 1 64.38 260 GLN B O 1
ATOM 4323 N N . GLU B 1 261 ? -8.336 25.703 -17.844 1 63.72 261 GLU B N 1
ATOM 4324 C CA . GLU B 1 261 ? -8.352 27.141 -17.594 1 63.72 261 GLU B CA 1
ATOM 4325 C C . GLU B 1 261 ? -8.523 27.438 -16.109 1 63.72 261 GLU B C 1
ATOM 4327 O O . GLU B 1 261 ? -7.938 28.391 -15.586 1 63.72 261 GLU B O 1
ATOM 4332 N N . LEU B 1 262 ? -9.25 26.625 -15.539 1 63.56 262 LEU B N 1
ATOM 4333 C CA . LEU B 1 262 ? -9.539 26.844 -14.125 1 63.56 262 LEU B CA 1
ATOM 4334 C C . LEU B 1 262 ? -8.344 26.453 -13.266 1 63.56 262 LEU B C 1
ATOM 4336 O O . LEU B 1 262 ? -8.164 26.984 -12.172 1 63.56 262 LEU B O 1
ATOM 4340 N N . LEU B 1 263 ? -7.543 25.562 -13.805 1 58.72 263 LEU B N 1
ATOM 4341 C CA . LEU B 1 263 ? -6.375 25.109 -13.062 1 58.72 263 LEU B CA 1
ATOM 4342 C C . LEU B 1 263 ? -5.184 26.031 -13.312 1 58.72 263 LEU B C 1
ATOM 4344 O O . LEU B 1 263 ? -4.141 25.906 -12.664 1 58.72 263 LEU B O 1
ATOM 4348 N N . LYS B 1 264 ? -5.238 27.016 -14.109 1 55.03 264 LYS B N 1
ATOM 4349 C CA . LYS B 1 264 ? -4.215 28.016 -14.336 1 55.03 264 LYS B CA 1
ATOM 4350 C C . LYS B 1 264 ? -4.23 29.078 -13.234 1 55.03 264 LYS B C 1
ATOM 4352 O O . LYS B 1 264 ? -5.293 29.453 -12.734 1 55.03 264 LYS B O 1
#